Protein AF-A0A416VU87-F1 (afdb_monomer_lite)

pLDDT: mean 74.74, std 15.46, range [31.22, 97.25]

Radius of gyration: 62.72 Å; chains: 1; bounding box: 159×66×154 Å

Sequence (460 aa):
MDNETKSLAGAVGRPLSVYASKTTAEALALGSTEPNAMCFPTDGDEIVFAGKKFGGSAALSDYQTTDEADAKYVQKVAGKGLSTNDYTTAEKNKLAGIETGAQKNTVTSVAGKTGAVTLAKADVGLGNVDNTSDVNKPISTAVQTALNLKAAKADVYTKSEVDAKVSTVYKVKGTKATIAEVIALTNAVVGDVWNVTAEFTLSSKKYPAGTNVVCVTATSSSSHADANWDALGGTVDLTPYAKVENLPGFVPDGESFSLKCDVDEIELSFVTKNTQKNQQQEGFVYFPGATESAAGIMLPSDKVKLDKAATVHEFKNAAILDNTSTSDKIKEALGLTSSYTFDDLIADSEAGVVYYDSAYGMSPLTGVIGDYIQLLYLIGDVFEIVVISRTSGTGASSVLTCSSGSIESSKLLTKNSVINNLTSTSTNMPLSAAQGKVLNDKITALQNTVNTLVAALTVK

Foldseek 3Di:
DVPPPVDLPVQPPDDQAEAEEAALVVLLVCLCVPQRYWYNHPHFQWIRHSSDTHDDPDPPVVPDDDDVVPVPDDDDDPPDDPDDDPDDPVRVVVVVPQDDPDDPDWPPDDLNDIDDDDDDCVSVVNPVPDPDDPVRDDDDPVVVVVVVPDDDPVRDDDPVRVCVVLCVQAPEPEEDAAPVVVLQDQFADHRYKYFHQCWDAAPNDTDHGRWMKGQHHTHHRPDGHSVRIDTPDDDDPCVVVDDPLNDQDFAWDQPAWDWADDQFWIKIWTWTARNVVRDIDIDIDIQTDPPPPADFDDDPVCVVVVVVFPAEFEFAPLLPDAQVDFQVNNCNRRVHDLVCFPVNVLVVLVVVHFYAYPVQGGWDQRDDDPFKTWTWGDRPQKIKIKIKGFPDDDRPPTGIGIHMDMDGNVPHDDPVQEADDPPDPDPRGHHDPVVVVVVVVVVVVVVVVVVVVVVVVVVD

Secondary structure (DSSP, 8-state):
--------TTTTTSPPEEEEEE-HHHHHHHHHH-TTEEEEESS-SEEEETTEEEESS--GGGS--STTTTTTS----TT--SSS----HHHH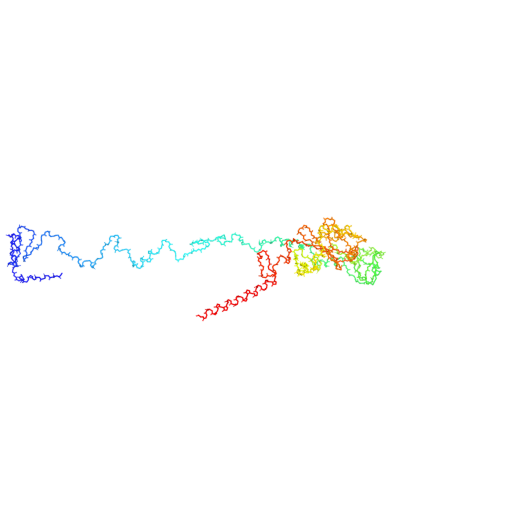HHHHTS-TT--SS----BTTB-SS----GGGGT-TT-----GGGPPPPHHHHHHHHTSPPGGG---HHHHHHHHHHH-EEEEEESSHHHHHT-TTPPTTEEEEE-S-EEETTEEE-TTEEEEESSPPPTT---GGGEEES------TTT--GGGSSS-EEEEEEEEEEEETTEEEEEEEEEETTTTEEEEEEEEEE---TTSS----GGGHHHHTT-SSEEEESSGGG--TT--HHHHHHHTT-BTTB-HHHHHHHHHTTPEEEETTTB---EEEEETTEEEEEEEETTEEEEEEEEEEE--GGG-EEEEEEEEEEGGG---TTTSB-STT---SSSPBPHHHHHHHHHHHHHHHHHHHHHHHHHH--

Structure (mmCIF, N/CA/C/O backbone):
data_AF-A0A416VU87-F1
#
_entry.id   AF-A0A416VU87-F1
#
loop_
_atom_site.group_PDB
_atom_site.id
_atom_site.type_symbol
_atom_site.label_atom_id
_atom_site.label_alt_id
_atom_site.label_comp_id
_atom_site.label_asym_id
_atom_site.label_entity_id
_atom_site.label_seq_id
_atom_site.pdbx_PDB_ins_code
_atom_site.Cartn_x
_atom_site.Cartn_y
_atom_site.Cartn_z
_atom_site.occupancy
_atom_site.B_iso_or_equiv
_atom_site.auth_seq_id
_atom_site.auth_comp_id
_atom_site.auth_asym_id
_atom_site.auth_atom_id
_atom_site.pdbx_PDB_model_num
ATOM 1 N N . MET A 1 1 ? -80.856 -35.722 78.368 1.00 38.84 1 MET A N 1
ATOM 2 C CA . MET A 1 1 ? -81.463 -37.066 78.473 1.00 38.84 1 MET A CA 1
ATOM 3 C C . MET A 1 1 ? -80.818 -37.741 79.677 1.00 38.84 1 MET A C 1
ATOM 5 O O . MET A 1 1 ? -79.761 -38.320 79.522 1.00 38.84 1 MET A O 1
ATOM 9 N N . ASP A 1 2 ? -81.247 -37.484 80.905 1.00 31.22 2 ASP A N 1
ATOM 10 C CA . ASP A 1 2 ? -82.441 -38.077 81.522 1.00 31.22 2 ASP A CA 1
ATOM 11 C C . ASP A 1 2 ? -83.766 -37.740 80.841 1.00 31.22 2 ASP A C 1
ATOM 13 O O . ASP A 1 2 ? -84.382 -36.699 81.045 1.00 31.22 2 ASP A O 1
ATOM 17 N N . ASN A 1 3 ? -84.184 -38.648 79.965 1.00 39.75 3 ASN A N 1
ATOM 18 C CA . ASN A 1 3 ? -85.531 -38.682 79.426 1.00 39.75 3 ASN A CA 1
ATOM 19 C C . ASN A 1 3 ? -86.441 -39.275 80.514 1.00 39.75 3 ASN A C 1
ATOM 21 O O . ASN A 1 3 ? -86.699 -40.479 80.505 1.00 39.75 3 ASN A O 1
ATOM 25 N N . GLU A 1 4 ? -86.878 -38.461 81.486 1.00 37.81 4 GLU A N 1
ATOM 26 C CA . GLU A 1 4 ? -87.934 -38.860 82.425 1.00 37.81 4 GLU A CA 1
ATOM 27 C C . GLU A 1 4 ? -89.266 -38.975 81.670 1.00 37.81 4 GLU A C 1
ATOM 29 O O . GLU A 1 4 ? -90.184 -38.170 81.808 1.00 37.81 4 GLU A O 1
ATOM 34 N N . THR A 1 5 ? -89.403 -40.048 80.898 1.00 51.47 5 THR A N 1
ATOM 35 C CA . THR A 1 5 ? -90.693 -40.615 80.511 1.00 51.47 5 THR A CA 1
ATOM 36 C C . THR A 1 5 ? -91.334 -41.239 81.753 1.00 51.47 5 THR A C 1
ATOM 38 O O . THR A 1 5 ? -91.570 -42.441 81.839 1.00 51.47 5 THR A O 1
ATOM 41 N N . LYS A 1 6 ? -91.654 -40.410 82.755 1.00 48.16 6 LYS A N 1
ATOM 42 C CA . LYS A 1 6 ? -92.566 -40.773 83.845 1.00 48.16 6 LYS A CA 1
ATOM 43 C C . LYS A 1 6 ? -93.998 -40.704 83.316 1.00 48.16 6 LYS A C 1
ATOM 45 O O . LYS A 1 6 ? -94.749 -39.778 83.579 1.00 48.16 6 LYS A O 1
ATOM 50 N N . SER A 1 7 ? -94.305 -41.693 82.479 1.00 46.84 7 SER A N 1
ATOM 51 C CA . SER A 1 7 ? -95.597 -42.349 82.291 1.00 46.84 7 SER A CA 1
ATOM 52 C C . SER A 1 7 ? -96.835 -41.605 82.842 1.00 46.84 7 SER A C 1
ATOM 54 O O . SER A 1 7 ? -97.131 -41.652 84.036 1.00 46.84 7 SER A O 1
ATOM 56 N N . LEU A 1 8 ? -97.659 -41.085 81.925 1.00 53.84 8 LEU A N 1
ATOM 57 C CA . LEU A 1 8 ? -99.077 -40.725 82.119 1.00 53.84 8 LEU A CA 1
ATOM 58 C C . LEU A 1 8 ? -99.990 -41.951 82.389 1.00 53.84 8 LEU A C 1
ATOM 60 O O . LEU A 1 8 ? -101.214 -41.837 82.317 1.00 53.84 8 LEU A O 1
ATOM 64 N N . ALA A 1 9 ? -99.439 -43.139 82.682 1.00 53.62 9 ALA A N 1
ATOM 65 C CA . ALA A 1 9 ? -100.185 -44.403 82.727 1.00 53.62 9 ALA A CA 1
ATOM 66 C C . ALA A 1 9 ? -101.333 -44.449 83.750 1.00 53.62 9 ALA A C 1
ATOM 68 O O . ALA A 1 9 ? -102.214 -45.289 83.615 1.00 53.62 9 ALA A O 1
ATOM 69 N N . GLY A 1 10 ? -101.378 -43.543 84.733 1.00 57.28 10 GLY A N 1
ATOM 70 C CA . GLY A 1 10 ? -102.505 -43.446 85.668 1.00 57.28 10 GLY A CA 1
ATOM 71 C C . GLY A 1 10 ? -103.794 -42.850 85.076 1.00 57.28 10 GLY A C 1
ATOM 72 O O . GLY A 1 10 ? -104.863 -43.030 85.661 1.00 57.28 10 GLY A O 1
ATOM 73 N N . ALA A 1 11 ? -103.713 -42.145 83.939 1.00 56.78 11 ALA A N 1
ATOM 74 C CA . ALA A 1 11 ? -104.836 -41.411 83.338 1.00 56.78 11 ALA A CA 1
ATOM 75 C C . ALA A 1 11 ? -105.422 -42.074 82.073 1.00 56.78 11 ALA A C 1
ATOM 77 O O . ALA A 1 11 ? -106.504 -41.695 81.624 1.00 56.78 11 ALA A O 1
ATOM 78 N N . VAL A 1 12 ? -104.751 -43.076 81.495 1.00 57.94 12 VAL A N 1
ATOM 79 C CA . VAL A 1 12 ? -105.197 -43.729 80.252 1.00 57.94 12 VAL A CA 1
ATOM 80 C C . VAL A 1 12 ? -106.414 -44.624 80.539 1.00 57.94 12 VAL A C 1
ATOM 82 O O . VAL A 1 12 ? -106.300 -45.624 81.241 1.00 57.94 12 VAL A O 1
ATOM 85 N N . GLY A 1 13 ? -107.587 -44.258 80.007 1.00 63.81 13 GLY A N 1
ATOM 86 C CA . GLY A 1 13 ? -108.830 -45.044 80.105 1.00 63.81 13 GLY A CA 1
ATOM 87 C C . GLY A 1 13 ? -109.827 -44.626 81.199 1.00 63.81 13 GLY A C 1
ATOM 88 O O . GLY A 1 13 ? -110.867 -45.267 81.334 1.00 63.81 13 GLY A O 1
ATOM 89 N N . ARG A 1 14 ? -109.562 -43.554 81.962 1.00 66.31 14 ARG A N 1
ATOM 90 C CA . ARG A 1 14 ? -110.512 -42.965 82.934 1.00 66.31 14 ARG A CA 1
ATOM 91 C C . ARG A 1 14 ? -111.182 -41.714 82.338 1.00 66.31 14 ARG A C 1
ATOM 93 O O . ARG A 1 14 ? -110.522 -41.014 81.570 1.00 66.31 14 ARG A O 1
ATOM 100 N N . PRO A 1 15 ? -112.455 -41.399 82.668 1.00 73.88 15 PRO A N 1
ATOM 101 C CA . PRO A 1 15 ? -113.079 -40.162 82.208 1.00 73.88 15 PRO A CA 1
ATOM 102 C C . PRO A 1 15 ? -112.280 -38.949 82.693 1.00 73.88 15 PRO A C 1
ATOM 104 O O . PRO A 1 15 ? -111.819 -38.914 83.836 1.00 73.88 15 PRO A O 1
ATOM 107 N N . LEU A 1 16 ? -112.119 -37.964 81.816 1.00 77.44 16 LEU A N 1
ATOM 108 C CA . LEU A 1 16 ? -111.479 -36.695 82.130 1.00 77.44 16 LEU A CA 1
ATOM 109 C C . LEU A 1 16 ? -112.415 -35.858 83.012 1.00 77.44 16 LEU A C 1
ATOM 111 O O . LEU A 1 16 ? -113.531 -35.546 82.596 1.00 77.44 16 LEU A O 1
ATOM 115 N N . SER A 1 17 ? -111.965 -35.489 84.209 1.00 79.75 17 SER A N 1
ATOM 116 C CA . SER A 1 17 ? -112.720 -34.607 85.106 1.00 79.75 17 SER A CA 1
ATOM 117 C C . SER A 1 17 ? -112.260 -33.167 84.897 1.00 79.75 17 SER A C 1
ATOM 119 O O . SER A 1 17 ? -111.065 -32.897 84.973 1.00 79.75 17 SER A O 1
ATOM 121 N N . VAL A 1 18 ? -113.183 -32.238 84.634 1.00 83.56 18 VAL A N 1
ATOM 122 C CA . VAL A 1 18 ? -112.856 -30.825 84.378 1.00 83.56 18 VAL A CA 1
ATOM 123 C C . VAL A 1 18 ? -113.316 -29.942 85.540 1.00 83.56 18 VAL A C 1
ATOM 125 O O . VAL A 1 18 ? -114.491 -29.960 85.901 1.00 83.56 18 VAL A O 1
ATOM 128 N N . TYR A 1 19 ? -112.404 -29.141 86.096 1.00 79.38 19 TYR A N 1
ATOM 129 C CA . TYR A 1 19 ? -112.643 -28.234 87.225 1.00 79.38 19 TYR A CA 1
ATOM 130 C C . TYR A 1 19 ? -112.279 -26.795 86.843 1.00 79.38 19 TYR A C 1
ATOM 132 O O . TYR A 1 19 ? -111.182 -26.559 86.354 1.00 79.38 19 TYR A O 1
ATOM 140 N N . ALA A 1 20 ? -113.159 -25.820 87.090 1.00 72.19 20 ALA A N 1
ATOM 141 C CA . ALA A 1 20 ? -112.980 -24.431 86.628 1.00 72.19 20 ALA A CA 1
ATOM 142 C C . ALA A 1 20 ? -113.004 -23.365 87.747 1.00 72.19 20 ALA A C 1
ATOM 144 O O . ALA A 1 20 ? -113.248 -22.190 87.490 1.00 72.19 20 ALA A O 1
ATOM 145 N N . SER A 1 21 ? -112.830 -23.751 89.017 1.00 71.88 21 SER A N 1
ATOM 146 C CA . SER A 1 21 ? -112.948 -22.820 90.160 1.00 71.88 21 SER A CA 1
ATOM 147 C C . SER A 1 21 ? -111.974 -23.135 91.294 1.00 71.88 21 SER A C 1
ATOM 149 O O . SER A 1 21 ? -112.360 -23.212 92.458 1.00 71.88 21 SER A O 1
ATOM 151 N N . LYS A 1 22 ? -110.715 -23.396 90.946 1.00 76.00 22 LYS A N 1
ATOM 152 C CA . LYS A 1 22 ? -109.636 -23.663 91.906 1.00 76.00 22 LYS A CA 1
ATOM 153 C C . LYS A 1 22 ? -108.550 -22.605 91.764 1.00 76.00 22 LYS A C 1
ATOM 155 O O . LYS A 1 22 ? -108.353 -22.090 90.674 1.00 76.00 22 LYS A O 1
ATOM 160 N N . THR A 1 23 ? -107.825 -22.304 92.829 1.00 87.81 23 THR A N 1
ATOM 161 C CA . THR A 1 23 ? -106.541 -21.589 92.714 1.00 87.81 23 THR A CA 1
ATOM 162 C C . THR A 1 23 ? -105.491 -22.495 92.066 1.00 87.81 23 THR A C 1
ATOM 164 O O . THR A 1 23 ? -105.638 -23.719 92.045 1.00 87.81 23 THR A O 1
ATOM 167 N N . THR A 1 24 ? -104.401 -21.937 91.551 1.00 84.56 24 THR A N 1
ATOM 168 C CA . THR A 1 24 ? -103.359 -22.693 90.844 1.00 84.56 24 THR A CA 1
ATOM 169 C C . THR A 1 24 ? -102.709 -23.707 91.784 1.00 84.56 24 THR A C 1
ATOM 171 O O . THR A 1 24 ? -102.460 -24.849 91.400 1.00 84.56 24 THR A O 1
ATOM 174 N N . ALA A 1 25 ? -102.508 -23.328 93.049 1.00 86.19 25 ALA A N 1
ATOM 175 C CA . ALA A 1 25 ? -101.997 -24.215 94.089 1.00 86.19 25 ALA A CA 1
ATOM 176 C C . ALA A 1 25 ? -102.960 -25.377 94.399 1.00 86.19 25 ALA A C 1
ATOM 178 O O . ALA A 1 25 ? -102.527 -26.526 94.505 1.00 86.19 25 ALA A O 1
ATOM 179 N N . GLU A 1 26 ? -104.265 -25.109 94.488 1.00 85.75 26 GLU A N 1
ATOM 180 C CA . GLU A 1 26 ? -105.278 -26.156 94.674 1.00 85.75 26 GLU A CA 1
ATOM 181 C C . GLU A 1 26 ? -105.389 -27.069 93.451 1.00 85.75 26 GLU A C 1
ATOM 183 O O . GLU A 1 26 ? -105.537 -28.279 93.596 1.00 85.75 26 GLU A O 1
ATOM 188 N N . ALA A 1 27 ? -105.285 -26.511 92.247 1.00 84.88 27 ALA A N 1
ATOM 189 C CA . ALA A 1 27 ? -105.284 -27.260 90.999 1.00 84.88 27 ALA A CA 1
ATOM 190 C C . ALA A 1 27 ? -104.075 -28.211 90.900 1.00 84.88 27 ALA A C 1
ATOM 192 O O . ALA A 1 27 ? -104.224 -29.358 90.476 1.00 84.88 27 ALA A O 1
ATOM 193 N N . LEU A 1 28 ? -102.894 -27.767 91.350 1.00 84.38 28 LEU A N 1
ATOM 194 C CA . LEU A 1 28 ? -101.676 -28.580 91.463 1.00 84.38 28 LEU A CA 1
ATOM 195 C C . LEU A 1 28 ? -101.824 -29.715 92.486 1.00 84.38 28 LEU A C 1
ATOM 197 O O . LEU A 1 28 ? -101.428 -30.846 92.205 1.00 84.38 28 LEU A O 1
ATOM 201 N N . ALA A 1 29 ? -102.416 -29.429 93.649 1.00 84.56 29 ALA A N 1
ATOM 202 C CA . ALA A 1 29 ? -102.676 -30.427 94.687 1.00 84.56 29 ALA A CA 1
ATOM 203 C C . ALA A 1 29 ? -103.753 -31.448 94.274 1.00 84.56 29 ALA A C 1
ATOM 205 O O . ALA A 1 29 ? -103.666 -32.628 94.617 1.00 84.56 29 ALA A O 1
ATOM 206 N N . LEU A 1 30 ? -104.759 -31.019 93.507 1.00 80.38 30 LEU A N 1
ATOM 207 C CA . LEU A 1 30 ? -105.767 -31.927 92.969 1.00 80.38 30 LEU A CA 1
ATOM 208 C C . LEU A 1 30 ? -105.157 -32.833 91.900 1.00 80.38 30 LEU A C 1
ATOM 210 O O . LEU A 1 30 ? -105.347 -34.037 91.945 1.00 80.38 30 LEU A O 1
ATOM 214 N N . GLY A 1 31 ? -104.347 -32.294 90.988 1.00 73.62 31 GLY A N 1
ATOM 215 C CA . GLY A 1 31 ? -103.716 -33.091 89.937 1.00 73.62 31 GLY A CA 1
ATOM 216 C C . GLY A 1 31 ? -102.719 -34.150 90.437 1.00 73.62 31 GLY A C 1
ATOM 217 O O . GLY A 1 31 ? -102.450 -35.109 89.716 1.00 73.62 31 GLY A O 1
ATOM 218 N N . SER A 1 32 ? -102.187 -34.014 91.659 1.00 71.25 32 SER A N 1
ATOM 219 C CA . SER A 1 32 ? -101.334 -35.034 92.293 1.00 71.25 32 SER A CA 1
ATOM 220 C C . SER A 1 32 ? -102.120 -36.145 93.004 1.00 71.25 32 SER A C 1
ATOM 222 O O . SER A 1 32 ? -101.572 -37.223 93.229 1.00 71.25 32 SER A O 1
ATOM 224 N N . THR A 1 33 ? -103.398 -35.915 93.320 1.00 77.38 33 THR A N 1
ATOM 225 C CA . THR A 1 33 ? -104.304 -36.897 93.948 1.00 77.38 33 THR A CA 1
ATOM 226 C C . THR A 1 33 ? -105.293 -37.511 92.947 1.00 77.38 33 THR A C 1
ATOM 228 O O . THR A 1 33 ? -105.645 -38.684 93.063 1.00 77.38 33 THR A O 1
ATOM 231 N N . GLU A 1 34 ? -105.653 -36.764 91.902 1.00 79.19 34 GLU A N 1
ATOM 232 C CA . GLU A 1 34 ? -106.491 -37.152 90.768 1.00 79.19 34 GLU A CA 1
ATOM 233 C C . GLU A 1 34 ? -105.758 -36.864 89.441 1.00 79.19 34 GLU A C 1
ATOM 235 O O . GLU A 1 34 ? -105.907 -35.792 88.848 1.00 79.19 34 GLU A O 1
ATOM 240 N N . PRO A 1 35 ? -104.969 -37.822 88.919 1.00 75.81 35 PRO A N 1
ATOM 241 C CA . PRO A 1 35 ? -104.156 -37.617 87.714 1.00 75.81 35 PRO A CA 1
ATOM 242 C C . PRO A 1 35 ? -104.958 -37.304 86.438 1.00 75.81 35 PRO A C 1
ATOM 244 O O . PRO A 1 35 ? -104.390 -36.841 85.454 1.00 75.81 35 PRO A O 1
ATOM 247 N N . ASN A 1 36 ? -106.265 -37.580 86.433 1.00 78.81 36 ASN A N 1
ATOM 248 C CA . ASN A 1 36 ? -107.201 -37.328 85.333 1.00 78.81 36 ASN A CA 1
ATOM 249 C C . ASN A 1 36 ? -107.993 -36.013 85.487 1.00 78.81 36 ASN A C 1
ATOM 251 O O . ASN A 1 36 ? -108.903 -35.768 84.694 1.00 78.81 36 ASN A O 1
ATOM 255 N N . ALA A 1 37 ? -107.686 -35.186 86.491 1.00 82.50 37 ALA A N 1
ATOM 256 C CA . ALA A 1 37 ? -108.287 -33.868 86.653 1.00 82.50 37 ALA A CA 1
ATOM 257 C C . ALA A 1 37 ? -107.585 -32.833 85.755 1.00 82.50 37 ALA A C 1
ATOM 259 O O . ALA A 1 37 ? -106.383 -32.590 85.888 1.00 82.50 37 ALA A O 1
ATOM 260 N N . MET A 1 38 ? -108.346 -32.213 84.849 1.00 85.50 38 MET A N 1
ATOM 261 C CA . MET A 1 38 ? -107.989 -30.963 84.175 1.00 85.50 38 MET A CA 1
ATOM 262 C C . MET A 1 38 ? -108.588 -29.799 84.949 1.00 85.50 38 MET A C 1
ATOM 264 O O . MET A 1 38 ? -109.806 -29.669 85.061 1.00 85.50 38 MET A O 1
ATOM 268 N N . CYS A 1 39 ? -107.730 -28.936 85.461 1.00 84.44 39 CYS A N 1
ATOM 269 C CA . CYS A 1 39 ? -108.110 -27.761 86.216 1.00 84.44 39 CYS A CA 1
ATOM 270 C C . CYS A 1 39 ? -107.809 -26.504 85.399 1.00 84.44 39 CYS A C 1
ATOM 272 O O . CYS A 1 39 ? -106.713 -26.355 84.863 1.00 84.44 39 CYS A O 1
ATOM 274 N N . PHE A 1 40 ? -108.769 -25.590 85.360 1.00 85.12 40 PHE A N 1
ATOM 275 C CA . PHE A 1 40 ? -108.628 -24.223 84.875 1.00 85.12 40 PHE A CA 1
ATOM 276 C C . PHE A 1 40 ? -108.611 -23.316 86.109 1.00 85.12 40 PHE A C 1
ATOM 278 O O . PHE A 1 40 ? -109.675 -23.066 86.689 1.00 85.12 40 PHE A O 1
ATOM 285 N N . PRO A 1 41 ? -107.423 -22.922 86.594 1.00 83.94 41 PRO A N 1
ATOM 286 C CA . PRO A 1 41 ? -107.309 -22.093 87.774 1.00 83.94 41 PRO A CA 1
ATOM 287 C C . PRO A 1 41 ? -107.947 -20.718 87.566 1.00 83.94 41 PRO A C 1
ATOM 289 O O . PRO A 1 41 ? -107.935 -20.179 86.465 1.00 83.94 41 PRO A O 1
ATOM 292 N N . THR A 1 42 ? -108.497 -20.131 88.626 1.00 83.12 42 THR A N 1
ATOM 293 C CA . THR A 1 42 ? -109.107 -18.790 88.579 1.00 83.12 42 THR A CA 1
ATOM 294 C C . THR A 1 42 ? -108.099 -17.658 88.769 1.00 83.12 42 THR A C 1
ATOM 296 O O . THR A 1 42 ? -108.451 -16.496 88.604 1.00 83.12 42 THR A O 1
ATOM 299 N N . ASP A 1 43 ? -106.874 -17.983 89.179 1.00 82.69 43 ASP A N 1
ATOM 300 C CA . ASP A 1 43 ? -105.818 -17.051 89.590 1.00 82.69 43 ASP A CA 1
ATOM 301 C C . ASP A 1 43 ? -104.562 -17.121 88.700 1.00 82.69 43 ASP A C 1
ATOM 303 O O . ASP A 1 43 ? -103.525 -16.560 89.053 1.00 82.69 43 ASP A O 1
ATOM 307 N N . GLY A 1 44 ? -104.644 -17.799 87.553 1.00 76.12 44 GLY A N 1
ATOM 308 C CA . GLY A 1 44 ? -103.552 -17.900 86.592 1.00 76.12 44 GLY A CA 1
ATOM 309 C C . GLY A 1 44 ? -104.032 -18.270 85.191 1.00 76.12 44 GLY A C 1
ATOM 310 O O . GLY A 1 44 ? -105.108 -18.834 85.020 1.00 76.12 44 GLY A O 1
ATOM 311 N N . ASP A 1 45 ? -103.195 -17.986 84.193 1.00 77.88 45 ASP A N 1
ATOM 312 C CA . ASP A 1 45 ? -103.502 -18.187 82.765 1.00 77.88 45 ASP A CA 1
ATOM 313 C C . ASP A 1 45 ? -103.049 -19.570 82.243 1.00 77.88 45 ASP A C 1
ATOM 315 O O . ASP A 1 45 ? -102.951 -19.808 81.037 1.00 77.88 45 ASP A O 1
ATOM 319 N N . GLU A 1 46 ? -102.719 -20.484 83.156 1.00 83.75 46 GLU A N 1
ATOM 320 C CA . GLU A 1 46 ? -102.171 -21.812 82.875 1.00 83.75 46 GLU A CA 1
ATOM 321 C C . GLU A 1 46 ? -103.222 -22.884 83.174 1.00 83.75 46 GLU A C 1
ATOM 323 O O . GLU A 1 46 ? -103.843 -22.883 84.230 1.00 83.75 46 GLU A O 1
ATOM 328 N N . ILE A 1 47 ? -103.383 -23.863 82.292 1.00 85.56 47 ILE A N 1
ATOM 329 C CA . ILE A 1 47 ? -104.195 -25.057 82.537 1.00 85.56 47 ILE A CA 1
ATOM 330 C C . ILE A 1 47 ? -103.360 -26.036 83.361 1.00 85.56 47 ILE A C 1
ATOM 332 O O . ILE A 1 47 ? -102.227 -26.337 82.995 1.00 85.56 47 ILE A O 1
ATOM 336 N N . VAL A 1 48 ? -103.900 -26.589 84.446 1.00 82.19 48 VAL A N 1
ATOM 337 C CA . VAL A 1 48 ? -103.211 -27.635 85.214 1.00 82.19 48 VAL A CA 1
ATOM 338 C C . VAL A 1 48 ? -103.801 -28.995 84.872 1.00 82.19 48 VAL A C 1
ATOM 340 O O . VAL A 1 48 ? -104.988 -29.231 85.070 1.00 82.19 48 VAL A O 1
ATOM 343 N N . PHE A 1 49 ? -102.973 -29.917 84.393 1.00 82.06 49 PHE A N 1
ATOM 344 C CA . PHE A 1 49 ? -103.362 -31.300 84.132 1.00 82.06 49 PHE A CA 1
ATOM 345 C C . PHE A 1 49 ? -102.344 -32.258 84.749 1.00 82.06 49 PHE A C 1
ATOM 347 O O . PHE A 1 49 ? -101.141 -32.024 84.653 1.00 82.06 49 PHE A O 1
ATOM 354 N N . ALA A 1 50 ? -102.814 -33.308 85.431 1.00 75.69 50 ALA A N 1
ATOM 355 C CA . ALA A 1 50 ? -101.959 -34.287 86.121 1.00 75.69 50 ALA A CA 1
ATOM 356 C C . ALA A 1 50 ? -100.892 -33.649 87.049 1.00 75.69 50 ALA A C 1
ATOM 358 O O . ALA A 1 50 ? -99.748 -34.099 87.125 1.00 75.69 50 ALA A O 1
ATOM 359 N N . GLY A 1 51 ? -101.246 -32.543 87.715 1.00 73.44 51 GLY A N 1
ATOM 360 C CA . GLY A 1 51 ? -100.350 -31.814 88.621 1.00 73.44 51 GLY A CA 1
ATOM 361 C C . GLY A 1 51 ? -99.240 -31.028 87.909 1.00 73.44 51 GLY A C 1
ATOM 362 O O . GLY A 1 51 ? -98.230 -30.694 88.527 1.00 73.44 51 GLY A O 1
ATOM 363 N N . LYS A 1 52 ? -99.391 -30.744 86.609 1.00 75.38 52 LYS A N 1
ATOM 364 C CA . LYS A 1 52 ? -98.458 -29.952 85.794 1.00 75.38 52 LYS A CA 1
ATOM 365 C C . LYS A 1 52 ? -99.187 -28.802 85.108 1.00 75.38 52 LYS A C 1
ATOM 367 O O . LYS A 1 52 ? -100.329 -28.963 84.697 1.00 75.38 52 LYS A O 1
ATOM 372 N N . LYS A 1 53 ? -98.523 -27.654 84.997 1.00 82.69 53 LYS A N 1
ATOM 373 C CA . LYS A 1 53 ? -99.020 -26.450 84.316 1.00 82.69 53 LYS A CA 1
ATOM 374 C C . LYS A 1 53 ? -98.758 -26.556 82.807 1.00 82.69 53 LYS A C 1
ATOM 376 O O . LYS A 1 53 ? -97.685 -27.001 82.409 1.00 82.69 53 LYS A O 1
ATOM 381 N N . PHE A 1 54 ? -99.719 -26.141 81.993 1.00 76.06 54 PHE A N 1
ATOM 382 C CA . PHE A 1 54 ? -99.688 -26.125 80.533 1.00 76.06 54 PHE A CA 1
ATOM 383 C C . PHE A 1 54 ? -100.330 -24.831 80.028 1.00 76.06 54 PHE A C 1
ATOM 385 O O . PHE A 1 54 ? -101.413 -24.460 80.469 1.00 76.06 54 PHE A O 1
ATOM 392 N N . GLY A 1 55 ? -99.699 -24.155 79.073 1.00 71.56 55 GLY A N 1
ATOM 393 C CA . GLY A 1 55 ? -100.129 -22.808 78.686 1.00 71.56 55 GLY A CA 1
ATOM 394 C C . GLY A 1 55 ? -99.646 -21.750 79.681 1.00 71.56 55 GLY A C 1
ATOM 395 O O . GLY A 1 55 ? -98.743 -22.022 80.466 1.00 71.56 55 GLY A O 1
ATOM 396 N N . GLY A 1 56 ? -100.210 -20.545 79.609 1.00 68.62 56 GLY A N 1
ATOM 397 C CA . GLY A 1 56 ? -99.640 -19.327 80.195 1.00 68.62 56 GLY A CA 1
ATOM 398 C C . GLY A 1 56 ? -98.663 -18.633 79.241 1.00 68.62 56 GLY A C 1
ATOM 399 O O . GLY A 1 56 ? -98.211 -19.220 78.258 1.00 68.62 56 GLY A O 1
ATOM 400 N N . SER A 1 57 ? -98.337 -17.366 79.511 1.00 63.97 57 SER A N 1
ATOM 401 C CA . SER A 1 57 ? -97.341 -16.587 78.756 1.00 63.97 57 SER A CA 1
ATOM 402 C C . SER A 1 57 ? -95.906 -17.075 79.034 1.00 63.97 57 SER A C 1
ATOM 404 O O . SER A 1 57 ? -95.042 -16.296 79.438 1.00 63.97 57 SER A O 1
ATOM 406 N N . ALA A 1 58 ? -95.639 -18.369 78.849 1.00 58.94 58 ALA A N 1
ATOM 407 C CA . ALA A 1 58 ? -94.282 -18.890 78.793 1.00 58.94 58 ALA A CA 1
ATOM 408 C C . ALA A 1 58 ? -93.604 -18.353 77.524 1.00 58.94 58 ALA A C 1
ATOM 410 O O . ALA A 1 58 ? -94.193 -18.344 76.439 1.00 58.94 58 ALA A O 1
ATOM 411 N N . ALA A 1 59 ? -92.376 -17.855 77.663 1.00 57.78 59 ALA A N 1
ATOM 412 C CA . ALA A 1 59 ? -91.604 -17.360 76.535 1.00 57.78 59 ALA A CA 1
ATOM 413 C C . ALA A 1 59 ? -91.384 -18.485 75.509 1.00 57.78 59 ALA A C 1
ATOM 415 O O . ALA A 1 59 ? -91.187 -19.647 75.859 1.00 57.78 59 ALA A O 1
ATOM 416 N N . LEU A 1 60 ? -91.373 -18.128 74.221 1.00 55.62 60 LEU A N 1
ATOM 417 C CA . LEU A 1 60 ? -91.163 -19.051 73.094 1.00 55.62 60 LEU A CA 1
ATOM 418 C C . LEU A 1 60 ? -89.855 -19.873 73.203 1.00 55.62 60 LEU A C 1
ATOM 420 O O . LEU A 1 60 ? -89.703 -20.879 72.514 1.00 55.62 60 LEU A O 1
ATOM 424 N N . SER A 1 61 ? -88.935 -19.471 74.089 1.00 54.34 61 SER A N 1
ATOM 425 C CA . SER A 1 61 ? -87.706 -20.186 74.450 1.00 54.34 61 SER A CA 1
ATOM 426 C C . SER A 1 61 ? -87.933 -21.578 75.036 1.00 54.34 61 SER A C 1
ATOM 428 O O . SER A 1 61 ? -87.024 -22.402 74.982 1.00 54.34 61 SER A O 1
ATOM 430 N N . ASP A 1 62 ? -89.125 -21.856 75.562 1.00 54.94 62 ASP A N 1
ATOM 431 C CA . ASP A 1 62 ? -89.361 -23.065 76.354 1.00 54.94 62 ASP A CA 1
ATOM 432 C C . ASP A 1 62 ? -89.999 -24.200 75.537 1.00 54.94 62 ASP A C 1
ATOM 434 O O . ASP A 1 62 ? -90.189 -25.296 76.064 1.00 54.94 62 ASP A O 1
ATOM 438 N N . TYR A 1 63 ? -90.315 -23.974 74.249 1.00 55.78 63 TYR A N 1
ATOM 439 C CA . TYR A 1 63 ? -91.040 -24.955 73.432 1.00 55.78 63 TYR A CA 1
ATOM 440 C C . TYR A 1 63 ? -90.252 -25.711 72.361 1.00 55.78 63 TYR A C 1
ATOM 442 O O . TYR A 1 63 ? -90.764 -26.747 71.959 1.00 55.78 63 TYR A O 1
ATOM 450 N N . GLN A 1 64 ? -89.040 -25.322 71.940 1.00 52.38 64 GLN A N 1
ATOM 451 C CA . GLN A 1 64 ? -88.125 -26.200 71.176 1.00 52.38 64 GLN A CA 1
ATOM 452 C C . GLN A 1 64 ? -86.673 -25.704 71.254 1.00 52.38 64 GLN A C 1
ATOM 454 O O . GLN A 1 64 ? -86.344 -24.644 70.726 1.00 52.38 64 GLN A O 1
ATOM 459 N N . THR A 1 65 ? -85.777 -26.498 71.842 1.00 48.81 65 THR A N 1
ATOM 460 C CA . THR A 1 65 ? -84.323 -26.275 71.790 1.00 48.81 65 THR A CA 1
ATOM 461 C C . THR A 1 65 ? -83.685 -27.082 70.650 1.00 48.81 65 THR A C 1
ATOM 463 O O . THR A 1 65 ? -83.482 -28.290 70.744 1.00 48.81 65 THR A O 1
ATOM 466 N N . THR A 1 66 ? -83.432 -26.376 69.550 1.00 58.47 66 THR A N 1
ATOM 467 C CA . THR A 1 66 ? -82.119 -26.177 68.893 1.00 58.47 66 THR A CA 1
ATOM 468 C C . THR A 1 66 ? -81.260 -27.296 68.293 1.00 58.47 66 THR A C 1
ATOM 470 O O . THR A 1 66 ? -80.401 -26.923 67.503 1.00 58.47 66 THR A O 1
ATOM 473 N N . ASP A 1 67 ? -81.466 -28.600 68.481 1.00 55.09 67 ASP A N 1
ATOM 474 C CA . ASP A 1 67 ? -80.417 -29.539 67.998 1.00 55.09 67 ASP A CA 1
ATOM 475 C C . ASP A 1 67 ? -80.685 -30.192 66.622 1.00 55.09 67 ASP A C 1
ATOM 477 O O . ASP A 1 67 ? -79.744 -30.573 65.926 1.00 55.09 67 ASP A O 1
ATOM 481 N N . GLU A 1 68 ? -81.935 -30.260 66.146 1.00 51.47 68 GLU A N 1
ATOM 482 C CA . GLU A 1 68 ? -82.241 -30.876 64.834 1.00 51.47 68 GLU A CA 1
ATOM 483 C C . GLU A 1 68 ? -82.377 -29.875 63.671 1.00 51.47 68 GLU A C 1
ATOM 485 O O . GLU A 1 68 ? -82.217 -30.249 62.506 1.00 51.47 68 GLU A O 1
ATOM 490 N N . ALA A 1 69 ? -82.633 -28.593 63.951 1.00 53.72 69 ALA A N 1
ATOM 491 C CA . ALA A 1 69 ? -82.731 -27.566 62.909 1.00 53.72 69 ALA A CA 1
ATOM 492 C C . ALA A 1 69 ? -81.348 -27.115 62.399 1.00 53.72 69 ALA A C 1
ATOM 494 O O . ALA A 1 69 ? -81.184 -26.876 61.199 1.00 53.72 69 ALA A O 1
ATOM 495 N N . ASP A 1 70 ? -80.342 -27.077 63.279 1.00 54.34 70 ASP A N 1
ATOM 496 C CA . ASP A 1 70 ? -78.988 -26.602 62.959 1.00 54.34 70 ASP A CA 1
ATOM 497 C C . ASP A 1 70 ? -78.188 -27.582 62.083 1.00 54.34 70 ASP A C 1
ATOM 499 O O . ASP A 1 70 ? -77.268 -27.186 61.370 1.00 54.34 70 ASP A O 1
ATOM 503 N N . ALA A 1 71 ? -78.583 -28.859 62.046 1.00 58.12 71 ALA A N 1
ATOM 504 C CA . ALA A 1 71 ? -77.978 -29.852 61.159 1.00 58.12 71 ALA A CA 1
ATOM 505 C C . ALA A 1 71 ? -78.536 -29.819 59.720 1.00 58.12 71 ALA A C 1
ATOM 507 O O . ALA A 1 71 ? -77.926 -30.394 58.817 1.00 58.12 71 ALA A O 1
ATOM 508 N N . LYS A 1 72 ? -79.687 -29.170 59.476 1.00 56.69 72 LYS A N 1
ATOM 509 C CA . LYS A 1 72 ? -80.351 -29.146 58.154 1.00 56.69 72 LYS A CA 1
ATOM 510 C C . LYS A 1 72 ? -80.274 -27.812 57.418 1.00 56.69 72 LYS A C 1
ATOM 512 O O . LYS A 1 72 ? -80.507 -27.798 56.210 1.00 56.69 72 LYS A O 1
ATOM 517 N N . TYR A 1 73 ? -79.913 -26.720 58.088 1.00 57.16 73 TYR A N 1
ATOM 518 C CA . TYR A 1 73 ? -79.790 -25.410 57.453 1.00 57.16 73 TYR A CA 1
ATOM 519 C C . TYR A 1 73 ? -78.428 -24.788 57.740 1.00 57.16 73 TYR A C 1
ATOM 521 O O . TYR A 1 73 ? -78.032 -24.610 58.886 1.00 57.16 73 TYR A O 1
ATOM 529 N N . VAL A 1 74 ? -77.707 -24.414 56.681 1.00 61.06 74 VAL A N 1
ATOM 530 C CA . VAL A 1 74 ? -76.468 -23.642 56.823 1.00 61.06 74 VAL A CA 1
ATOM 531 C C . VAL A 1 74 ? -76.838 -22.227 57.260 1.00 61.06 74 VAL A C 1
ATOM 533 O O . VAL A 1 74 ? -77.451 -21.475 56.499 1.00 61.06 74 VAL A O 1
ATOM 536 N N . GLN A 1 75 ? -76.466 -21.856 58.485 1.00 57.91 75 GLN A N 1
ATOM 537 C CA . GLN A 1 75 ? -76.707 -20.513 59.002 1.00 57.91 75 GLN A CA 1
ATOM 538 C C . GLN A 1 75 ? -75.956 -19.450 58.181 1.00 57.91 75 GLN A C 1
ATOM 540 O O . GLN A 1 75 ? -74.792 -19.613 57.799 1.00 57.91 75 GLN A O 1
ATOM 545 N N . LYS A 1 76 ? -76.623 -18.321 57.914 1.00 58.38 76 LYS A N 1
ATOM 546 C CA . LYS A 1 76 ? -76.022 -17.172 57.227 1.00 58.38 76 LYS A CA 1
ATOM 547 C C . LYS A 1 76 ? -74.996 -16.502 58.143 1.00 58.38 76 LYS A C 1
ATOM 549 O O . LYS A 1 76 ? -75.365 -15.825 59.095 1.00 58.38 76 LYS A O 1
ATOM 554 N N . VAL A 1 77 ? -73.712 -16.619 57.818 1.00 57.62 77 VAL A N 1
ATOM 555 C CA . VAL A 1 77 ? -72.652 -15.859 58.500 1.00 57.62 77 VAL A CA 1
ATOM 556 C C . VAL A 1 77 ? -72.631 -14.420 57.970 1.00 57.62 77 VAL A C 1
ATOM 558 O O . VAL A 1 77 ? -72.676 -14.199 56.755 1.00 57.62 77 VAL A O 1
ATOM 561 N N . ALA A 1 78 ? -72.560 -13.433 58.869 1.00 52.38 78 ALA A N 1
ATOM 562 C CA . ALA A 1 78 ? -72.481 -12.017 58.507 1.00 52.38 78 ALA A CA 1
ATOM 563 C C . ALA A 1 78 ? -71.337 -11.768 57.500 1.00 52.38 78 ALA A C 1
ATOM 565 O O . ALA A 1 78 ? -70.201 -12.186 57.713 1.00 52.38 78 ALA A O 1
ATOM 566 N N . GLY A 1 79 ? -71.657 -11.123 56.372 1.00 58.62 79 GLY A N 1
ATOM 567 C CA . GLY A 1 79 ? -70.711 -10.857 55.280 1.00 58.62 79 GLY A CA 1
ATOM 568 C C . GLY A 1 79 ? -70.624 -11.932 54.186 1.00 58.62 79 GLY A C 1
ATOM 569 O O . GLY A 1 79 ? -69.879 -11.737 53.228 1.00 58.62 79 GLY A O 1
ATOM 570 N N . LYS A 1 80 ? -71.383 -13.040 54.263 1.00 52.53 80 LYS A N 1
ATOM 571 C CA . LYS A 1 80 ? -71.434 -14.065 53.199 1.00 52.53 80 LYS A CA 1
ATOM 572 C C . LYS A 1 80 ? -72.846 -14.237 52.615 1.00 52.53 80 LYS A C 1
ATOM 574 O O . LYS A 1 80 ? -73.837 -14.294 53.342 1.00 52.53 80 LYS A O 1
ATOM 579 N N . GLY A 1 81 ? -72.939 -14.286 51.282 1.00 57.75 81 GLY A N 1
ATOM 580 C CA . GLY A 1 81 ? -74.176 -14.572 50.538 1.00 57.75 81 GLY A CA 1
ATOM 581 C C . GLY A 1 81 ? -74.414 -16.079 50.387 1.00 57.75 81 GLY A C 1
ATOM 582 O O . GLY A 1 81 ? -73.453 -16.827 50.219 1.00 57.75 81 GLY A O 1
ATOM 583 N N . LEU A 1 82 ? -75.676 -16.523 50.447 1.00 58.44 82 LEU A N 1
ATOM 584 C CA . LEU A 1 82 ? -76.046 -17.948 50.493 1.00 58.44 82 LEU A CA 1
ATOM 585 C C . LEU A 1 82 ? -75.907 -18.723 49.164 1.00 58.44 82 LEU A C 1
ATOM 587 O O . LEU A 1 82 ? -75.889 -19.944 49.226 1.00 58.44 82 LEU A O 1
ATOM 591 N N . SER A 1 83 ? -75.756 -18.092 47.989 1.00 63.00 83 SER A N 1
ATOM 592 C CA . SER A 1 83 ? -75.528 -18.831 46.724 1.00 63.00 83 SER A CA 1
ATOM 593 C C . SER A 1 83 ? -75.143 -17.936 45.530 1.00 63.00 83 SER A C 1
ATOM 595 O O . SER A 1 83 ? -75.956 -17.656 44.650 1.00 63.00 83 SER A O 1
ATOM 597 N N . THR A 1 84 ? -73.888 -17.489 45.446 1.00 51.31 84 THR A N 1
ATOM 598 C CA . THR A 1 84 ? -73.349 -16.916 44.184 1.00 51.31 84 THR A CA 1
ATOM 599 C C . THR A 1 84 ? -71.892 -17.300 43.952 1.00 51.31 84 THR A C 1
ATOM 601 O O . THR A 1 84 ? -71.116 -16.544 43.388 1.00 51.31 84 THR A O 1
ATOM 604 N N . ASN A 1 85 ? -71.468 -18.464 44.440 1.00 53.94 85 ASN A N 1
ATOM 605 C CA . ASN A 1 85 ? -70.095 -18.905 44.248 1.00 53.94 85 ASN A CA 1
ATOM 606 C C . ASN A 1 85 ? -70.042 -20.420 44.033 1.00 53.94 85 ASN A C 1
ATOM 608 O O . ASN A 1 85 ? -69.720 -21.145 44.973 1.00 53.94 85 ASN A O 1
ATOM 612 N N . ASP A 1 86 ? -70.287 -20.851 42.793 1.00 60.03 86 ASP A N 1
ATOM 613 C CA . ASP A 1 86 ? -70.157 -22.239 42.303 1.00 60.03 86 ASP A CA 1
ATOM 614 C C . ASP A 1 86 ? -68.713 -22.780 42.324 1.00 60.03 86 ASP A C 1
ATOM 616 O O . ASP A 1 86 ? -68.449 -23.896 41.893 1.00 60.03 86 ASP A O 1
ATOM 620 N N . TYR A 1 87 ? -67.757 -22.005 42.833 1.00 65.12 87 TYR A N 1
ATOM 621 C CA . TYR A 1 87 ? -66.363 -22.415 42.932 1.00 65.12 87 TYR A CA 1
ATOM 622 C C . TYR A 1 87 ? -66.086 -23.142 44.246 1.00 65.12 87 TYR A C 1
ATOM 624 O O . TYR A 1 87 ? -66.363 -22.629 45.341 1.00 65.12 87 TYR A O 1
ATOM 632 N N . THR A 1 88 ? -65.446 -24.303 44.135 1.00 77.38 88 THR A N 1
ATOM 633 C CA . THR A 1 88 ? -64.844 -25.006 45.270 1.00 77.38 88 THR A CA 1
ATOM 634 C C . THR A 1 88 ? -63.798 -24.121 45.958 1.00 77.38 88 THR A C 1
ATOM 636 O O . THR A 1 88 ? -63.239 -23.192 45.368 1.00 77.38 88 THR A O 1
ATOM 639 N N . THR A 1 89 ? -63.477 -24.413 47.221 1.00 74.75 89 THR A N 1
ATOM 640 C CA . THR A 1 89 ? -62.413 -23.704 47.958 1.00 74.75 89 THR A CA 1
ATOM 641 C C . THR A 1 89 ? -61.080 -23.723 47.199 1.00 74.75 89 THR A C 1
ATOM 643 O O . THR A 1 89 ? -60.363 -22.726 47.183 1.00 74.75 89 THR A O 1
ATOM 646 N N . ALA A 1 90 ? -60.773 -24.825 46.509 1.00 79.19 90 ALA A N 1
ATOM 647 C CA . ALA A 1 90 ? -59.565 -24.955 45.701 1.00 79.19 90 ALA A CA 1
ATOM 648 C C . ALA A 1 90 ? -59.558 -24.007 44.488 1.00 79.19 90 ALA A C 1
ATOM 650 O O . ALA A 1 90 ? -58.532 -23.400 44.187 1.00 79.19 90 ALA A O 1
ATOM 651 N N . GLU A 1 91 ? -60.693 -23.846 43.809 1.00 84.25 91 GLU A N 1
ATOM 652 C CA . GLU A 1 91 ? -60.822 -22.940 42.661 1.00 84.25 91 GLU A CA 1
ATOM 653 C C . GLU A 1 91 ? -60.800 -21.473 43.082 1.00 84.25 91 GLU A C 1
ATOM 655 O O . GLU A 1 91 ? -60.141 -20.670 42.427 1.00 84.25 91 GLU A O 1
ATOM 660 N N . LYS A 1 92 ? -61.422 -21.125 44.217 1.00 79.62 92 LYS A N 1
ATOM 661 C CA . LYS A 1 92 ? -61.324 -19.767 44.778 1.00 79.62 92 LYS A CA 1
ATOM 662 C C . LYS A 1 92 ? -59.899 -19.408 45.156 1.00 79.62 92 LYS A C 1
ATOM 664 O O . LYS A 1 92 ? -59.469 -18.303 44.860 1.00 79.62 92 LYS A O 1
ATOM 669 N N . ASN A 1 93 ? -59.160 -20.335 45.763 1.00 83.19 93 ASN A N 1
ATOM 670 C CA . ASN A 1 93 ? -57.760 -20.100 46.111 1.00 83.19 93 ASN A CA 1
ATOM 671 C C . ASN A 1 93 ? -56.890 -19.923 44.859 1.00 83.19 93 ASN A C 1
ATOM 673 O O . ASN A 1 93 ? -56.026 -19.053 44.837 1.00 83.19 93 ASN A O 1
ATOM 677 N N . LYS A 1 94 ? -57.148 -20.697 43.795 1.00 87.00 94 LYS A N 1
ATOM 678 C CA . LYS A 1 94 ? -56.475 -20.516 42.500 1.00 87.00 94 LYS A CA 1
ATOM 679 C C . LYS A 1 94 ? -56.813 -19.168 41.867 1.00 87.00 94 LYS A C 1
ATOM 681 O O . LYS A 1 94 ? -55.905 -18.492 41.408 1.00 87.00 94 LYS A O 1
ATOM 686 N N . LEU A 1 95 ? -58.086 -18.768 41.870 1.00 84.19 95 LEU A N 1
ATOM 687 C CA . LEU A 1 95 ? -58.538 -17.508 41.276 1.00 84.19 95 LEU A CA 1
ATOM 688 C C . LEU A 1 95 ? -58.045 -16.286 42.060 1.00 84.19 95 LEU A C 1
ATOM 690 O O . LEU A 1 95 ? -57.610 -15.316 41.454 1.00 84.19 95 LEU A O 1
ATOM 694 N N . ALA A 1 96 ? -58.056 -16.350 43.393 1.00 82.62 96 ALA A N 1
ATOM 695 C CA . ALA A 1 96 ? -57.531 -15.297 44.263 1.00 82.62 96 ALA A CA 1
ATOM 696 C C . ALA A 1 96 ? -56.012 -15.109 44.119 1.00 82.62 96 ALA A C 1
ATOM 698 O O . ALA A 1 96 ? -55.503 -14.031 44.407 1.00 82.62 96 ALA A O 1
ATOM 699 N N . GLY A 1 97 ? -55.296 -16.146 43.674 1.00 82.94 97 GLY A N 1
ATOM 700 C CA . GLY A 1 97 ? -53.870 -16.077 43.363 1.00 82.94 97 GLY A CA 1
ATOM 701 C C . GLY A 1 97 ? -53.544 -15.497 41.982 1.00 82.94 97 GLY A C 1
ATOM 702 O O . GLY A 1 97 ? -52.368 -15.320 41.680 1.00 82.94 97 GLY A O 1
ATOM 703 N N . ILE A 1 98 ? -54.541 -15.218 41.133 1.00 85.69 98 ILE A N 1
ATOM 704 C CA . ILE A 1 98 ? -54.328 -14.581 39.828 1.00 85.69 98 ILE A CA 1
ATOM 705 C C . ILE A 1 98 ? -54.429 -13.067 40.013 1.00 85.69 98 ILE A C 1
ATOM 707 O O . ILE A 1 98 ? -55.500 -12.533 40.295 1.00 85.69 98 ILE A O 1
ATOM 711 N N . GLU A 1 99 ? -53.310 -12.366 39.840 1.00 82.06 99 GLU A N 1
ATOM 712 C CA . GLU A 1 99 ? -53.274 -10.904 39.896 1.00 82.06 99 GLU A CA 1
ATOM 713 C C . GLU A 1 99 ? -54.098 -10.267 38.762 1.00 82.06 99 GLU A C 1
ATOM 715 O O . GLU A 1 99 ? -54.187 -10.787 37.643 1.00 82.06 99 GLU A O 1
ATOM 720 N N . THR A 1 100 ? -54.691 -9.102 39.037 1.00 79.38 100 THR A N 1
ATOM 721 C CA . THR A 1 100 ? -55.455 -8.324 38.053 1.00 79.38 100 THR A CA 1
ATOM 722 C C . THR A 1 100 ? -54.592 -8.008 36.827 1.00 79.38 100 THR A C 1
ATOM 724 O O . THR A 1 100 ? -53.616 -7.271 36.926 1.00 79.38 100 THR A O 1
ATOM 727 N N . GLY A 1 101 ? -54.970 -8.536 35.657 1.00 74.19 101 GLY A N 1
ATOM 728 C CA . GLY A 1 101 ? -54.248 -8.323 34.395 1.00 74.19 101 GLY A CA 1
ATOM 729 C C . GLY A 1 101 ? -53.203 -9.390 34.041 1.00 74.19 101 GLY A C 1
ATOM 730 O O . GLY A 1 101 ? -52.448 -9.194 33.087 1.00 74.19 101 GLY A O 1
ATOM 731 N N . ALA A 1 102 ? -53.158 -10.519 34.759 1.00 79.19 102 ALA A N 1
ATOM 732 C CA . ALA A 1 102 ? -52.267 -11.633 34.440 1.00 79.19 102 ALA A CA 1
ATOM 733 C C . ALA A 1 102 ? -52.469 -12.154 32.999 1.00 79.19 102 ALA A C 1
ATOM 735 O O . ALA A 1 102 ? -53.573 -12.521 32.592 1.00 79.19 102 ALA A O 1
ATOM 736 N N . GLN A 1 103 ? -51.381 -12.217 32.225 1.00 75.56 103 GLN A N 1
ATOM 737 C CA . GLN A 1 103 ? -51.348 -12.758 30.862 1.00 75.56 103 GLN A CA 1
ATOM 738 C C . GLN A 1 103 ? -50.676 -14.137 30.863 1.00 75.56 103 GLN A C 1
ATOM 740 O O . GLN A 1 103 ? -49.721 -14.368 31.597 1.00 75.56 103 GLN A O 1
ATOM 745 N N . LYS A 1 104 ? -51.153 -15.062 30.016 1.00 71.75 104 LYS A N 1
ATOM 746 C CA . LYS A 1 104 ? -50.676 -16.461 29.982 1.00 71.75 104 LYS A CA 1
ATOM 747 C C . LYS A 1 104 ? -49.178 -16.590 29.653 1.00 71.75 104 LYS A C 1
ATOM 749 O O . LYS A 1 104 ? -48.548 -17.523 30.129 1.00 71.75 104 LYS A O 1
ATOM 754 N N . ASN A 1 105 ? -48.632 -15.663 28.860 1.00 72.62 105 ASN A N 1
ATOM 755 C CA . ASN A 1 105 ? -47.229 -15.622 28.441 1.00 72.62 105 ASN A CA 1
ATOM 756 C C . ASN A 1 105 ? -46.706 -14.180 28.540 1.00 72.62 105 ASN A C 1
ATOM 758 O O . ASN A 1 105 ? -46.785 -13.418 27.577 1.00 72.62 105 ASN A O 1
ATOM 762 N N . THR A 1 106 ? -46.198 -13.790 29.706 1.00 77.31 106 THR A N 1
ATOM 763 C CA . THR A 1 106 ? -45.563 -12.479 29.890 1.00 77.31 106 THR A CA 1
ATOM 764 C C . THR A 1 106 ? -44.144 -12.511 29.326 1.00 77.31 106 THR A C 1
ATOM 766 O O . THR A 1 106 ? -43.339 -13.355 29.713 1.00 77.31 106 THR A O 1
ATOM 769 N N . VAL A 1 107 ? -43.814 -11.580 28.427 1.00 80.19 107 VAL A N 1
ATOM 770 C CA . VAL A 1 107 ? -42.419 -11.332 28.038 1.00 80.19 107 VAL A CA 1
ATOM 771 C C . VAL A 1 107 ? -41.708 -10.684 29.223 1.00 80.19 107 VAL A C 1
ATOM 773 O O . VAL A 1 107 ? -41.980 -9.526 29.542 1.00 80.19 107 VAL A O 1
ATOM 776 N N . THR A 1 108 ? -40.822 -11.440 29.878 1.00 79.38 108 THR A N 1
ATOM 777 C CA . THR A 1 108 ? -40.084 -10.994 31.071 1.00 79.38 108 THR A CA 1
ATOM 778 C C . THR A 1 108 ? -39.153 -9.824 30.767 1.00 79.38 108 THR A C 1
ATOM 780 O O . THR A 1 108 ? -39.090 -8.883 31.551 1.00 79.38 108 THR A O 1
ATOM 783 N N . SER A 1 109 ? -38.455 -9.856 29.627 1.00 84.75 109 SER A N 1
ATOM 784 C CA . SER A 1 109 ? -37.774 -8.694 29.048 1.00 84.75 109 SER A CA 1
ATOM 785 C C . SER A 1 109 ? -37.330 -8.963 27.604 1.00 84.75 109 SER A C 1
ATOM 787 O O . SER A 1 109 ? -36.903 -10.063 27.262 1.00 84.75 109 SER A O 1
ATOM 789 N N . VAL A 1 110 ? -37.394 -7.935 26.758 1.00 84.62 110 VAL A N 1
ATOM 790 C CA . VAL A 1 110 ? -36.645 -7.827 25.495 1.00 84.62 110 VAL A CA 1
ATOM 791 C C . VAL A 1 110 ? -36.121 -6.401 25.434 1.00 84.62 110 VAL A C 1
ATOM 793 O O . VAL A 1 110 ? -36.916 -5.466 25.371 1.00 84.62 110 VAL A O 1
ATOM 796 N N . ALA A 1 111 ? -34.800 -6.221 25.525 1.00 84.00 111 ALA A N 1
ATOM 797 C CA . ALA A 1 111 ? -34.180 -4.892 25.593 1.00 84.00 111 ALA A CA 1
ATOM 798 C C . ALA A 1 111 ? -34.808 -3.967 26.668 1.00 84.00 111 ALA A C 1
ATOM 800 O O . ALA A 1 111 ? -35.028 -2.779 26.447 1.00 84.00 111 ALA A O 1
ATOM 801 N N . GLY A 1 112 ? -35.171 -4.527 27.829 1.00 82.00 112 GLY A N 1
ATOM 802 C CA . GLY A 1 112 ? -35.809 -3.782 28.924 1.00 82.00 112 GLY A CA 1
ATOM 803 C C . GLY A 1 112 ? -37.303 -3.475 28.740 1.00 82.00 112 GLY A C 1
ATOM 804 O O . GLY A 1 112 ? -37.903 -2.880 29.630 1.00 82.00 112 GLY A O 1
ATOM 805 N N . LYS A 1 113 ? -37.928 -3.899 27.633 1.00 84.06 113 LYS A N 1
ATOM 806 C CA . LYS A 1 113 ? -39.381 -3.806 27.412 1.00 84.06 113 LYS A CA 1
ATOM 807 C C . LYS A 1 113 ? -40.097 -5.094 27.837 1.00 84.06 113 LYS A C 1
ATOM 809 O O . LYS A 1 113 ? -39.551 -6.185 27.681 1.00 84.06 113 LYS A O 1
ATOM 814 N N . THR A 1 114 ? -41.331 -4.968 28.324 1.00 84.31 114 THR A N 1
ATOM 815 C CA . THR A 1 114 ? -42.216 -6.079 28.723 1.00 84.31 114 THR A CA 1
ATOM 816 C C . THR A 1 114 ? -43.582 -5.961 28.031 1.00 84.31 114 THR A C 1
ATOM 818 O O . THR A 1 114 ? -43.933 -4.901 27.514 1.00 84.31 114 THR A O 1
ATOM 821 N N . GLY A 1 115 ? -44.360 -7.049 27.984 1.00 83.56 115 GLY A N 1
ATOM 822 C CA . GLY A 1 115 ? -45.683 -7.062 27.339 1.00 83.56 115 GLY A CA 1
ATOM 823 C C . GLY A 1 115 ? -45.620 -7.093 25.804 1.00 83.56 115 GLY A C 1
ATOM 824 O O . GLY A 1 115 ? -44.911 -7.920 25.233 1.00 83.56 115 GLY A O 1
ATOM 825 N N . ALA A 1 116 ? -46.380 -6.222 25.128 1.00 81.12 116 ALA A N 1
ATOM 826 C CA . ALA A 1 116 ? -46.356 -6.093 23.668 1.00 81.12 116 ALA A CA 1
ATOM 827 C C . ALA A 1 116 ? -45.106 -5.312 23.221 1.00 81.12 116 ALA A C 1
ATOM 829 O O . ALA A 1 116 ? -45.035 -4.092 23.367 1.00 81.12 116 ALA A O 1
ATOM 830 N N . VAL A 1 117 ? -44.107 -6.018 22.686 1.00 85.62 117 VAL A N 1
ATOM 831 C CA . VAL A 1 117 ? -42.809 -5.428 22.329 1.00 85.62 117 VAL A CA 1
ATOM 832 C C . VAL A 1 117 ? -42.783 -5.009 20.857 1.00 85.62 117 VAL A C 1
ATOM 834 O O . VAL A 1 117 ? -42.907 -5.840 19.964 1.00 85.62 117 VAL A O 1
ATOM 837 N N . THR A 1 118 ? -42.560 -3.717 20.606 1.00 87.88 118 THR A N 1
ATOM 838 C CA . THR A 1 118 ? -42.137 -3.178 19.300 1.00 87.88 118 THR A CA 1
ATOM 839 C C . THR A 1 118 ? -40.698 -2.687 19.439 1.00 87.88 118 THR A C 1
ATOM 841 O O . THR A 1 118 ? -40.403 -1.960 20.389 1.00 87.88 118 THR A O 1
ATOM 844 N N . LEU A 1 119 ? -39.812 -3.098 18.528 1.00 89.31 119 LEU A N 1
ATOM 845 C CA . LEU A 1 119 ? -38.386 -2.762 18.571 1.00 89.31 119 LEU A CA 1
ATOM 846 C C . LEU A 1 119 ? -38.014 -1.760 17.480 1.00 89.31 119 LEU A C 1
ATOM 848 O O . LEU A 1 119 ? -38.397 -1.907 16.320 1.00 89.31 119 LEU A O 1
ATOM 852 N N . ALA A 1 120 ? -37.197 -0.786 17.853 1.00 88.50 120 ALA A N 1
ATOM 853 C CA . ALA A 1 120 ? -36.405 0.038 16.960 1.00 88.50 120 ALA A CA 1
ATOM 854 C C . ALA A 1 120 ? -34.942 -0.437 16.970 1.00 88.50 120 ALA A C 1
ATOM 856 O O . ALA A 1 120 ? -34.476 -1.055 17.925 1.00 88.50 120 ALA A O 1
ATOM 857 N N . LYS A 1 121 ? -34.170 -0.087 15.934 1.00 88.56 121 LYS A N 1
ATOM 858 C CA . LYS A 1 121 ? -32.737 -0.437 15.822 1.00 88.56 121 LYS A CA 1
ATOM 859 C C . LYS A 1 121 ? -31.899 -0.062 17.057 1.00 88.56 121 LYS A C 1
ATOM 861 O O . LYS A 1 121 ? -30.955 -0.765 17.407 1.00 88.56 121 LYS A O 1
ATOM 866 N N . ALA A 1 122 ? -32.263 1.024 17.740 1.00 88.06 122 ALA A N 1
ATOM 867 C CA . ALA A 1 122 ? -31.580 1.485 18.944 1.00 88.06 122 ALA A CA 1
ATOM 868 C C . ALA A 1 122 ? -31.819 0.575 20.162 1.00 88.06 122 ALA A C 1
ATOM 870 O O . ALA A 1 122 ? -30.935 0.479 21.008 1.00 88.06 122 ALA A O 1
ATOM 871 N N . ASP A 1 123 ? -32.953 -0.134 20.230 1.00 88.88 123 ASP A N 1
ATOM 872 C CA . ASP A 1 123 ? -33.283 -1.006 21.367 1.00 88.88 123 ASP A CA 1
ATOM 873 C C . ASP A 1 123 ? -32.297 -2.184 21.496 1.00 88.88 123 ASP A C 1
ATOM 875 O O . ASP A 1 123 ? -32.081 -2.700 22.586 1.00 88.88 123 ASP A O 1
ATOM 879 N N . VAL A 1 124 ? -31.652 -2.596 20.402 1.00 87.81 124 VAL A N 1
ATOM 880 C CA . VAL A 1 124 ? -30.690 -3.715 20.372 1.00 87.81 124 VAL A CA 1
ATOM 881 C C . VAL A 1 124 ? -29.242 -3.262 20.153 1.00 87.81 124 VAL A C 1
ATOM 883 O O . VAL A 1 124 ? -28.397 -4.051 19.745 1.00 87.81 124 VAL A O 1
ATOM 886 N N . GLY A 1 125 ? -28.942 -1.980 20.391 1.00 88.75 125 GLY A N 1
ATOM 887 C CA . GLY A 1 125 ? -27.586 -1.439 20.229 1.00 88.75 125 GLY A CA 1
ATOM 888 C C . GLY A 1 125 ? -27.137 -1.270 18.772 1.00 88.75 125 GLY A C 1
ATOM 889 O O . GLY A 1 125 ? -25.965 -1.015 18.516 1.00 88.75 125 GLY A O 1
ATOM 890 N N . LEU A 1 126 ? -28.059 -1.356 17.808 1.00 89.75 126 LEU A N 1
ATOM 891 C CA . LEU A 1 126 ? -27.790 -1.229 16.371 1.00 89.75 126 LEU A CA 1
ATOM 892 C C . LEU A 1 126 ? -28.154 0.165 15.834 1.00 89.75 126 LEU A C 1
ATOM 894 O O . LEU A 1 126 ? -28.459 0.332 14.656 1.00 89.75 126 LEU A O 1
ATOM 898 N N . GLY A 1 127 ? -28.131 1.193 16.689 1.00 89.88 127 GLY A N 1
ATOM 899 C CA . GLY A 1 127 ? -28.497 2.567 16.320 1.00 89.88 127 GLY A CA 1
ATOM 900 C C . GLY A 1 127 ? -27.673 3.140 15.159 1.00 89.88 127 GLY A C 1
ATOM 901 O O . GLY A 1 127 ? -28.213 3.916 14.368 1.00 89.88 127 GLY A O 1
ATOM 902 N N . ASN A 1 128 ? -26.422 2.691 15.026 1.00 87.75 128 ASN A N 1
ATOM 903 C CA . ASN A 1 128 ? -25.469 3.109 13.992 1.00 87.75 128 ASN A CA 1
ATOM 904 C C . ASN A 1 128 ? -25.404 2.153 12.792 1.00 87.75 128 ASN A C 1
ATOM 906 O O . ASN A 1 128 ? -24.620 2.380 11.876 1.00 87.75 128 ASN A O 1
ATOM 910 N N . VAL A 1 129 ? -26.163 1.054 12.812 1.00 87.00 129 VAL A N 1
ATOM 911 C CA . VAL A 1 129 ? -26.162 0.087 11.713 1.00 87.00 129 VAL A CA 1
ATOM 912 C C . VAL A 1 129 ? -27.178 0.531 10.673 1.00 87.00 129 VAL A C 1
ATOM 914 O O . VAL A 1 129 ? -28.381 0.555 10.939 1.00 87.00 129 VAL A O 1
ATOM 917 N N . ASP A 1 130 ? -26.682 0.854 9.483 1.00 85.56 130 ASP A N 1
ATOM 918 C CA . ASP A 1 130 ? -27.501 1.158 8.315 1.00 85.56 130 ASP A CA 1
ATOM 919 C C . ASP A 1 130 ? -27.589 -0.063 7.393 1.00 85.56 130 ASP A C 1
ATOM 921 O O . ASP A 1 130 ? -26.589 -0.716 7.087 1.00 85.56 130 ASP A O 1
ATOM 925 N N . ASN A 1 131 ? -28.799 -0.371 6.919 1.00 82.25 131 ASN A N 1
ATOM 926 C CA . ASN A 1 131 ? -29.021 -1.432 5.937 1.00 82.25 131 ASN A CA 1
ATOM 927 C C . ASN A 1 131 ? -28.822 -0.892 4.514 1.00 82.25 131 ASN A C 1
ATOM 929 O O . ASN A 1 131 ? -29.767 -0.747 3.737 1.00 82.25 131 ASN A O 1
ATOM 933 N N . THR A 1 132 ? -27.581 -0.534 4.202 1.00 87.69 132 THR A N 1
ATOM 934 C CA . THR A 1 132 ? -27.203 -0.018 2.887 1.00 87.69 132 THR A CA 1
ATOM 935 C C . THR A 1 132 ? -26.979 -1.184 1.925 1.00 87.69 132 THR A C 1
ATOM 937 O O . THR A 1 132 ? -26.122 -2.038 2.164 1.00 87.69 132 THR A O 1
ATOM 940 N N . SER A 1 133 ? -27.737 -1.226 0.824 1.00 88.50 133 SER A N 1
ATOM 941 C CA . SER A 1 133 ? -27.554 -2.210 -0.255 1.00 88.50 133 SER A CA 1
ATOM 942 C C . SER A 1 133 ? -26.120 -2.190 -0.783 1.00 88.50 133 SER A C 1
ATOM 944 O O . SER A 1 133 ? -25.542 -1.109 -0.875 1.00 88.50 133 SER A O 1
ATOM 946 N N . ASP A 1 134 ? -25.586 -3.328 -1.232 1.00 84.88 134 ASP A N 1
ATOM 947 C CA . ASP A 1 134 ? -24.189 -3.439 -1.686 1.00 84.88 134 ASP A CA 1
ATOM 948 C C . ASP A 1 134 ? -23.778 -2.382 -2.723 1.00 84.88 134 ASP A C 1
ATOM 950 O O . ASP A 1 134 ? -22.679 -1.845 -2.633 1.00 84.88 134 ASP A O 1
ATOM 954 N N . VAL A 1 135 ? -24.678 -2.005 -3.641 1.00 89.75 135 VAL A N 1
ATOM 955 C CA . VAL A 1 135 ? -24.425 -0.965 -4.661 1.00 89.75 135 VAL A CA 1
ATOM 956 C C . VAL A 1 135 ? -24.218 0.442 -4.082 1.00 89.75 135 VAL A C 1
ATOM 958 O O . VAL A 1 135 ? -23.549 1.266 -4.693 1.00 89.75 135 VAL A O 1
ATOM 961 N N . ASN A 1 136 ? -24.778 0.714 -2.903 1.00 87.06 136 ASN A N 1
ATOM 962 C CA . ASN A 1 136 ? -24.744 2.019 -2.240 1.00 87.06 136 ASN A CA 1
ATOM 963 C C . ASN A 1 136 ? -23.744 2.054 -1.077 1.00 87.06 136 ASN A C 1
ATOM 965 O O . ASN A 1 136 ? -23.647 3.068 -0.385 1.00 87.06 136 ASN A O 1
ATOM 969 N N . LYS A 1 137 ? -23.027 0.952 -0.814 1.00 87.44 137 LYS A N 1
ATOM 970 C CA . LYS A 1 137 ? -22.024 0.924 0.249 1.00 87.44 137 LYS A CA 1
ATOM 971 C C . LYS A 1 137 ? -20.872 1.857 -0.136 1.00 87.44 137 LYS A C 1
ATOM 973 O O . LYS A 1 137 ? -20.306 1.692 -1.218 1.00 87.44 137 LYS A O 1
ATOM 978 N N . PRO A 1 138 ? -20.505 2.822 0.724 1.00 87.81 138 PRO A N 1
ATOM 979 C CA . PRO A 1 138 ? -19.354 3.663 0.454 1.00 87.81 138 PRO A CA 1
ATOM 980 C C . PRO A 1 138 ? -18.099 2.791 0.418 1.00 87.81 138 PRO A C 1
ATOM 982 O O . PRO A 1 138 ? -17.896 1.927 1.274 1.00 87.81 138 PRO A O 1
ATOM 985 N N . ILE A 1 139 ? -17.247 3.024 -0.573 1.00 91.44 139 ILE A N 1
ATOM 986 C CA . ILE A 1 139 ? -15.894 2.473 -0.569 1.00 91.44 139 ILE A CA 1
ATOM 987 C C . ILE A 1 139 ? -15.008 3.318 0.346 1.00 91.44 139 ILE A C 1
ATOM 989 O O . ILE A 1 139 ? -15.246 4.513 0.533 1.00 91.44 139 ILE A O 1
ATOM 993 N N . SER A 1 140 ? -13.982 2.703 0.933 1.00 94.19 140 SER A N 1
ATOM 994 C CA . SER A 1 140 ? -13.036 3.447 1.761 1.00 94.19 140 SER A CA 1
ATOM 995 C C . SER A 1 140 ? -12.265 4.469 0.923 1.00 94.19 140 SER A C 1
ATOM 997 O O . SER A 1 140 ? -12.048 4.286 -0.278 1.00 94.19 140 SER A O 1
ATOM 999 N N . THR A 1 141 ? -11.793 5.531 1.574 1.00 92.50 141 THR A N 1
ATOM 1000 C CA . THR A 1 141 ? -10.934 6.544 0.945 1.00 92.50 141 THR A CA 1
ATOM 1001 C C . THR A 1 141 ? -9.686 5.917 0.324 1.00 92.50 141 THR A C 1
ATOM 1003 O O . THR A 1 141 ? -9.323 6.271 -0.791 1.00 92.50 141 THR A O 1
ATOM 1006 N N . ALA A 1 142 ? -9.089 4.918 0.981 1.00 90.69 142 ALA A N 1
ATOM 1007 C CA . ALA A 1 142 ? -7.952 4.165 0.452 1.00 90.69 142 ALA A CA 1
ATOM 1008 C C . ALA A 1 142 ? -8.280 3.446 -0.870 1.00 90.69 142 ALA A C 1
ATOM 1010 O O . ALA A 1 142 ? -7.501 3.514 -1.821 1.00 90.69 142 ALA A O 1
ATOM 1011 N N . VAL A 1 143 ? -9.450 2.800 -0.964 1.00 93.62 143 VAL A N 1
ATOM 1012 C CA . VAL A 1 143 ? -9.892 2.131 -2.199 1.00 93.62 143 VAL A CA 1
ATOM 1013 C C . VAL A 1 143 ? -10.190 3.155 -3.293 1.00 93.62 143 VAL A C 1
ATOM 1015 O O . VAL A 1 143 ? -9.794 2.945 -4.437 1.00 93.62 143 VAL A O 1
ATOM 1018 N N . GLN A 1 144 ? -10.824 4.282 -2.958 1.00 93.94 144 GLN A N 1
ATOM 1019 C CA . GLN A 1 144 ? -11.087 5.349 -3.926 1.00 93.94 144 GLN A CA 1
ATOM 1020 C C . GLN A 1 144 ? -9.786 5.951 -4.475 1.00 93.94 144 GLN A C 1
ATOM 1022 O O . GLN A 1 144 ? -9.665 6.127 -5.686 1.00 93.94 144 GLN A O 1
ATOM 1027 N N . THR A 1 145 ? -8.792 6.209 -3.620 1.00 90.25 145 THR A N 1
ATOM 1028 C CA . THR A 1 145 ? -7.467 6.680 -4.045 1.00 90.25 145 THR A CA 1
ATOM 1029 C C . THR A 1 145 ? -6.795 5.663 -4.963 1.00 90.25 145 THR A C 1
ATOM 1031 O O . THR A 1 145 ? -6.326 6.031 -6.036 1.00 90.25 145 THR A O 1
ATOM 1034 N N . ALA A 1 146 ? -6.815 4.375 -4.608 1.00 90.81 146 ALA A N 1
ATOM 1035 C CA . ALA A 1 146 ? -6.246 3.320 -5.445 1.00 90.81 146 ALA A CA 1
ATOM 1036 C C . ALA A 1 146 ? -6.949 3.194 -6.810 1.00 90.81 146 ALA A C 1
ATOM 1038 O O . ALA A 1 146 ? -6.294 2.938 -7.820 1.00 90.81 146 ALA A O 1
ATOM 1039 N N . LEU A 1 147 ? -8.272 3.385 -6.865 1.00 90.12 147 LEU A N 1
ATOM 1040 C CA . LEU A 1 147 ? -9.031 3.398 -8.119 1.00 90.12 147 LEU A CA 1
ATOM 1041 C C . LEU A 1 147 ? -8.707 4.623 -8.978 1.00 90.12 147 LEU A C 1
ATOM 1043 O O . LEU A 1 147 ? -8.558 4.474 -10.187 1.00 90.12 147 LEU A O 1
ATOM 1047 N N . ASN A 1 148 ? -8.540 5.797 -8.366 1.00 87.88 148 ASN A N 1
ATOM 1048 C CA . ASN A 1 148 ? -8.191 7.035 -9.070 1.00 87.88 148 ASN A CA 1
ATOM 1049 C C . ASN A 1 148 ? -6.801 6.984 -9.724 1.00 87.88 148 ASN A C 1
ATOM 1051 O O . ASN A 1 148 ? -6.546 7.727 -10.665 1.00 87.88 148 ASN A O 1
ATOM 1055 N N . LEU A 1 149 ? -5.908 6.111 -9.247 1.00 90.81 149 LEU A N 1
ATOM 1056 C CA . LEU A 1 149 ? -4.587 5.894 -9.842 1.00 90.81 149 LEU A CA 1
ATOM 1057 C C . LEU A 1 149 ? -4.613 4.959 -11.061 1.00 90.81 149 LEU A C 1
ATOM 1059 O O . LEU A 1 149 ? -3.610 4.850 -11.767 1.00 90.81 149 LEU A O 1
ATOM 1063 N N . LYS A 1 150 ? -5.725 4.260 -11.324 1.00 86.50 150 LYS A N 1
ATOM 1064 C CA . LYS A 1 150 ? -5.836 3.396 -12.505 1.00 86.50 150 LYS A CA 1
ATOM 1065 C C . LYS A 1 150 ? -6.095 4.237 -13.752 1.00 86.50 150 LYS A C 1
ATOM 1067 O O . LYS A 1 150 ? -6.931 5.134 -13.735 1.00 86.50 150 LYS A O 1
ATOM 1072 N N . ALA A 1 151 ? -5.419 3.897 -14.851 1.00 84.94 151 ALA A N 1
ATOM 1073 C CA . ALA A 1 151 ? -5.664 4.526 -16.145 1.00 84.94 151 ALA A CA 1
ATOM 1074 C C . ALA A 1 151 ? -7.134 4.357 -16.558 1.00 84.94 151 ALA A C 1
ATOM 1076 O O . ALA A 1 151 ? -7.699 3.260 -16.449 1.00 84.94 151 ALA A O 1
ATOM 1077 N N . ALA A 1 152 ? -7.754 5.436 -17.037 1.00 83.50 152 ALA A N 1
ATOM 1078 C CA . ALA A 1 152 ? -9.122 5.364 -17.517 1.00 83.50 152 ALA A CA 1
ATOM 1079 C C . ALA A 1 152 ? -9.173 4.544 -18.809 1.00 83.50 152 ALA A C 1
ATOM 1081 O O . ALA A 1 152 ? -8.274 4.608 -19.644 1.00 83.50 152 ALA A O 1
ATOM 1082 N N . LYS A 1 153 ? -10.271 3.809 -19.018 1.00 78.75 153 LYS A N 1
ATOM 1083 C CA . LYS A 1 153 ? -10.478 3.024 -20.246 1.00 78.75 153 LYS A CA 1
ATOM 1084 C C . LYS A 1 153 ? -10.396 3.885 -21.517 1.00 78.75 153 LYS A C 1
ATOM 1086 O O . LYS A 1 153 ? -10.007 3.377 -22.558 1.00 78.75 153 LYS A O 1
ATOM 1091 N N . ALA A 1 154 ? -10.769 5.162 -21.429 1.00 79.62 154 ALA A N 1
ATOM 1092 C CA . ALA A 1 154 ? -10.688 6.109 -22.540 1.00 79.62 154 ALA A CA 1
ATOM 1093 C C . ALA A 1 154 ? -9.243 6.499 -22.906 1.00 79.62 154 ALA A C 1
ATOM 1095 O O . ALA A 1 154 ? -8.998 6.903 -24.038 1.00 79.62 154 ALA A O 1
ATOM 1096 N N . ASP A 1 155 ? -8.301 6.332 -21.975 1.00 81.44 155 ASP A N 1
ATOM 1097 C CA . ASP A 1 155 ? -6.902 6.744 -22.129 1.00 81.44 155 ASP A CA 1
ATOM 1098 C C . ASP A 1 155 ? -5.989 5.584 -22.554 1.00 81.44 155 ASP A C 1
ATOM 1100 O O . ASP A 1 155 ? -4.788 5.766 -22.749 1.00 81.44 155 ASP A O 1
ATOM 1104 N N . VAL A 1 156 ? -6.541 4.375 -22.697 1.00 84.50 156 VAL A N 1
ATOM 1105 C CA . VAL A 1 156 ? -5.794 3.176 -23.083 1.00 84.50 156 VAL A CA 1
ATOM 1106 C C . VAL A 1 156 ? -6.320 2.613 -24.396 1.00 84.50 156 VAL A C 1
ATOM 1108 O O . VAL A 1 156 ? -7.518 2.411 -24.575 1.00 84.50 156 VAL A O 1
ATOM 1111 N N . TYR A 1 157 ? -5.405 2.311 -25.313 1.00 81.56 157 TYR A N 1
ATOM 1112 C CA . TYR A 1 157 ? -5.728 1.564 -26.523 1.00 81.56 157 TYR A CA 1
ATOM 1113 C C . TYR A 1 157 ? -5.664 0.065 -26.244 1.00 81.56 157 TYR A C 1
ATOM 1115 O O . TYR A 1 157 ? -4.753 -0.429 -25.575 1.00 81.56 157 TYR A O 1
ATOM 1123 N N . THR A 1 158 ? -6.604 -0.689 -26.801 1.00 86.25 158 THR A N 1
ATOM 1124 C CA . THR A 1 158 ? -6.494 -2.145 -26.858 1.00 86.25 158 THR A CA 1
ATOM 1125 C C . THR A 1 158 ? -5.364 -2.552 -27.799 1.00 86.25 158 THR A C 1
ATOM 1127 O O . THR A 1 158 ? -5.024 -1.835 -28.742 1.00 86.25 158 THR A O 1
ATOM 1130 N N . LYS A 1 159 ? -4.819 -3.759 -27.605 1.00 82.94 159 LYS A N 1
ATOM 1131 C CA . LYS A 1 159 ? -3.821 -4.327 -28.520 1.00 82.94 159 LYS A CA 1
ATOM 1132 C C . LYS A 1 159 ? -4.282 -4.275 -29.981 1.00 82.94 159 LYS A C 1
ATOM 1134 O O . LYS A 1 159 ? -3.496 -3.913 -30.843 1.00 82.94 159 LYS A O 1
ATOM 1139 N N . SER A 1 160 ? -5.555 -4.568 -30.249 1.00 86.94 160 SER A N 1
ATOM 1140 C CA . SER A 1 160 ? -6.098 -4.531 -31.610 1.00 86.94 160 SER A CA 1
ATOM 1141 C C . SER A 1 160 ? -6.106 -3.121 -32.208 1.00 86.94 160 SER A C 1
ATOM 1143 O O . SER A 1 160 ? -5.854 -2.970 -33.400 1.00 86.94 160 SER A O 1
ATOM 1145 N N . GLU A 1 161 ? -6.398 -2.090 -31.412 1.00 86.56 161 GLU A N 1
ATOM 1146 C CA . GLU A 1 161 ? -6.372 -0.696 -31.873 1.00 86.56 161 GLU A CA 1
ATOM 1147 C C . GLU A 1 161 ? -4.944 -0.211 -32.116 1.00 86.56 161 GLU A C 1
ATOM 1149 O O . GLU A 1 161 ? -4.693 0.471 -33.111 1.00 86.56 161 GLU A O 1
ATOM 1154 N N . VAL A 1 162 ? -4.007 -0.591 -31.240 1.00 84.69 162 VAL A N 1
ATOM 1155 C CA . VAL A 1 162 ? -2.578 -0.313 -31.426 1.00 84.69 162 VAL A CA 1
ATOM 1156 C C . VAL A 1 162 ? -2.070 -1.008 -32.682 1.00 84.69 162 VAL A C 1
ATOM 1158 O O . VAL A 1 162 ? -1.512 -0.340 -33.544 1.00 84.69 162 VAL A O 1
ATOM 1161 N N . ASP A 1 163 ? -2.312 -2.310 -32.832 1.00 80.81 163 ASP A N 1
ATOM 1162 C CA . ASP A 1 163 ? -1.866 -3.091 -33.988 1.00 80.81 163 ASP A CA 1
ATOM 1163 C C . ASP A 1 163 ? -2.423 -2.507 -35.296 1.00 80.81 163 ASP A C 1
ATOM 1165 O O . ASP A 1 163 ? -1.680 -2.343 -36.262 1.00 80.81 163 ASP A O 1
ATOM 1169 N N . ALA A 1 164 ? -3.705 -2.122 -35.319 1.00 85.12 164 ALA A N 1
ATOM 1170 C CA . ALA A 1 164 ? -4.319 -1.490 -36.483 1.00 85.12 164 ALA A CA 1
ATOM 1171 C C . ALA A 1 164 ? -3.663 -0.139 -36.813 1.00 85.12 164 ALA A C 1
ATOM 1173 O O . ALA A 1 164 ? -3.259 0.088 -37.953 1.00 85.12 164 ALA A O 1
ATOM 1174 N N . LYS A 1 165 ? -3.503 0.750 -35.822 1.00 84.50 165 LYS A N 1
ATOM 1175 C CA . LYS A 1 165 ? -2.872 2.066 -36.017 1.00 84.50 165 LYS A CA 1
ATOM 1176 C C . LYS A 1 165 ? -1.411 1.929 -36.449 1.00 84.50 165 LYS A C 1
ATOM 1178 O O . LYS A 1 165 ? -1.015 2.533 -37.443 1.00 84.50 165 LYS A O 1
ATOM 1183 N N . VAL A 1 166 ? -0.630 1.095 -35.768 1.00 85.44 166 VAL A N 1
ATOM 1184 C CA . VAL A 1 166 ? 0.784 0.846 -36.081 1.00 85.44 166 VAL A CA 1
ATOM 1185 C C . VAL A 1 166 ? 0.926 0.238 -37.472 1.00 85.44 166 VAL A C 1
ATOM 1187 O O . VAL A 1 166 ? 1.734 0.734 -38.245 1.00 85.44 166 VAL A O 1
ATOM 1190 N N . SER A 1 167 ? 0.104 -0.749 -37.841 1.00 83.00 167 SER A N 1
ATOM 1191 C CA . SER A 1 167 ? 0.161 -1.374 -39.169 1.00 83.00 167 SER A CA 1
ATOM 1192 C C . SER A 1 167 ? -0.288 -0.445 -40.304 1.00 83.00 167 SER A C 1
ATOM 1194 O O . SER A 1 167 ? 0.089 -0.675 -41.454 1.00 83.00 167 SER A O 1
ATOM 1196 N N . THR A 1 168 ? -1.094 0.587 -40.023 1.00 86.25 168 THR A N 1
ATOM 1197 C CA . THR A 1 168 ? -1.427 1.612 -41.030 1.00 86.25 168 THR A CA 1
ATOM 1198 C C . THR A 1 168 ? -0.281 2.593 -41.273 1.00 86.25 168 THR A C 1
ATOM 1200 O O . THR A 1 168 ? -0.082 3.029 -42.410 1.00 86.25 168 THR A O 1
ATOM 1203 N N . VAL A 1 169 ? 0.481 2.914 -40.223 1.00 87.81 169 VAL A N 1
ATOM 1204 C CA . VAL A 1 169 ? 1.599 3.867 -40.267 1.00 87.81 169 VAL A CA 1
ATOM 1205 C C . VAL A 1 169 ? 2.878 3.192 -40.760 1.00 87.81 169 VAL A C 1
ATOM 1207 O O . VAL A 1 169 ? 3.523 3.712 -41.662 1.00 87.81 169 VAL A O 1
ATOM 1210 N N . TYR A 1 170 ? 3.214 2.022 -40.217 1.00 91.12 170 TYR A N 1
ATOM 1211 C CA . TYR A 1 170 ? 4.421 1.260 -40.524 1.00 91.12 170 TYR A CA 1
ATOM 1212 C C . TYR A 1 170 ? 4.082 -0.012 -41.302 1.00 91.12 170 TYR A C 1
ATOM 1214 O O . TYR A 1 170 ? 3.384 -0.903 -40.819 1.00 91.12 170 TYR A O 1
ATOM 1222 N N . LYS A 1 171 ? 4.607 -0.110 -42.519 1.00 91.00 171 LYS A N 1
ATOM 1223 C CA . LYS A 1 171 ? 4.307 -1.161 -43.490 1.00 91.00 171 LYS A CA 1
ATOM 1224 C C . LYS A 1 171 ? 5.563 -1.981 -43.720 1.00 91.00 171 LYS A C 1
ATOM 1226 O O . LYS A 1 171 ? 6.443 -1.579 -44.475 1.00 91.00 171 LYS A O 1
ATOM 1231 N N . VAL A 1 172 ? 5.660 -3.137 -43.075 1.00 90.75 172 VAL A N 1
ATOM 1232 C CA . VAL A 1 172 ? 6.826 -4.016 -43.224 1.00 90.75 172 VAL A CA 1
ATOM 1233 C C . VAL A 1 172 ? 6.928 -4.509 -44.669 1.00 90.75 172 VAL A C 1
ATOM 1235 O O . VAL A 1 172 ? 5.980 -5.076 -45.212 1.00 90.75 172 VAL A O 1
ATOM 1238 N N . LYS A 1 173 ? 8.085 -4.290 -45.296 1.00 93.06 173 LYS A N 1
ATOM 1239 C CA . LYS A 1 173 ? 8.370 -4.676 -46.686 1.00 93.06 173 LYS A CA 1
ATOM 1240 C C . LYS A 1 173 ? 9.356 -5.828 -46.818 1.00 93.06 173 LYS A C 1
ATOM 1242 O O . LYS A 1 173 ? 9.420 -6.437 -47.882 1.00 93.06 173 LYS A O 1
ATOM 1247 N N . GLY A 1 174 ? 10.103 -6.139 -45.762 1.00 91.69 174 GLY A N 1
ATOM 1248 C CA . GLY A 1 174 ? 11.027 -7.271 -45.713 1.00 91.69 174 GLY A CA 1
ATOM 1249 C C . GLY A 1 174 ? 12.409 -6.880 -45.202 1.00 91.69 174 GLY A C 1
ATOM 1250 O O . GLY A 1 174 ? 12.552 -5.938 -44.425 1.00 91.69 174 GLY A O 1
ATOM 1251 N N . THR A 1 175 ? 13.424 -7.611 -45.654 1.00 95.25 175 THR A N 1
ATOM 1252 C CA . THR A 1 175 ? 14.799 -7.529 -45.144 1.00 95.25 175 THR A CA 1
ATOM 1253 C C . THR A 1 175 ? 15.779 -7.169 -46.260 1.00 95.25 175 THR A C 1
ATOM 1255 O O . THR A 1 175 ? 15.612 -7.598 -47.403 1.00 95.25 175 THR A O 1
ATOM 1258 N N . LYS A 1 176 ? 16.800 -6.380 -45.922 1.00 95.12 176 LYS A N 1
ATOM 1259 C CA . LYS A 1 176 ? 17.921 -5.969 -46.772 1.00 95.12 176 LYS A CA 1
ATOM 1260 C C . LYS A 1 176 ? 19.244 -6.237 -46.065 1.00 95.12 176 LYS A C 1
ATOM 1262 O O . LYS A 1 176 ? 19.329 -6.162 -44.841 1.00 95.12 176 LYS A O 1
ATOM 1267 N N . ALA A 1 177 ? 20.274 -6.554 -46.840 1.00 95.19 177 ALA A N 1
ATOM 1268 C CA . ALA A 1 177 ? 21.583 -6.884 -46.300 1.00 95.19 177 ALA A CA 1
ATOM 1269 C C . ALA A 1 177 ? 22.296 -5.636 -45.766 1.00 95.19 177 ALA A C 1
ATOM 1271 O O . ALA A 1 177 ? 22.920 -5.684 -44.709 1.00 95.19 177 ALA A O 1
ATOM 1272 N N . THR A 1 178 ? 22.180 -4.511 -46.479 1.00 95.50 178 THR A N 1
ATOM 1273 C CA . THR A 1 178 ? 22.892 -3.264 -46.165 1.00 95.50 178 THR A CA 1
ATOM 1274 C C . THR A 1 178 ? 21.983 -2.042 -46.273 1.00 95.50 178 THR A C 1
ATOM 1276 O O . THR A 1 178 ? 20.967 -2.065 -46.967 1.00 95.50 178 THR A O 1
ATOM 1279 N N . ILE A 1 179 ? 22.372 -0.940 -45.623 1.00 92.50 179 ILE A N 1
ATOM 1280 C CA . ILE A 1 179 ? 21.632 0.329 -45.704 1.00 92.50 179 ILE A CA 1
ATOM 1281 C C . ILE A 1 179 ? 21.610 0.901 -47.129 1.00 92.50 179 ILE A C 1
ATOM 1283 O O . ILE A 1 179 ? 20.620 1.496 -47.543 1.00 92.50 179 ILE A O 1
ATOM 1287 N N . ALA A 1 180 ? 22.662 0.654 -47.915 1.00 92.44 180 ALA A N 1
ATOM 1288 C CA . ALA A 1 180 ? 22.751 1.109 -49.299 1.00 92.44 180 ALA A CA 1
ATOM 1289 C C . ALA A 1 180 ? 21.643 0.501 -50.177 1.00 92.44 180 ALA A C 1
ATOM 1291 O O . ALA A 1 180 ? 21.098 1.183 -51.041 1.00 92.44 180 ALA A O 1
ATOM 1292 N N . GLU A 1 181 ? 21.257 -0.754 -49.923 1.00 92.75 181 GLU A N 1
ATOM 1293 C CA . GLU A 1 181 ? 20.154 -1.411 -50.635 1.00 92.75 181 GLU A CA 1
ATOM 1294 C C . GLU A 1 181 ? 18.783 -0.826 -50.291 1.00 92.75 181 GLU A C 1
ATOM 1296 O O . GLU A 1 181 ? 17.873 -0.903 -51.114 1.00 92.75 181 GLU A O 1
ATOM 1301 N N . VAL A 1 182 ? 18.623 -0.284 -49.080 1.00 91.50 182 VAL A N 1
ATOM 1302 C CA . VAL A 1 182 ? 17.404 0.420 -48.663 1.00 91.50 182 VAL A CA 1
ATOM 1303 C C . VAL A 1 182 ? 17.370 1.801 -49.312 1.00 91.50 182 VAL A C 1
ATOM 1305 O O . VAL A 1 182 ? 16.388 2.145 -49.962 1.00 91.50 182 VAL A O 1
ATOM 1308 N N . ILE A 1 183 ? 18.467 2.560 -49.229 1.00 89.50 183 ILE A N 1
ATOM 1309 C CA . ILE A 1 183 ? 18.549 3.912 -49.796 1.00 89.50 183 ILE A CA 1
ATOM 1310 C C . ILE A 1 183 ? 18.368 3.891 -51.322 1.00 89.50 183 ILE A C 1
ATOM 1312 O O . ILE A 1 183 ? 17.757 4.799 -51.871 1.00 89.50 183 ILE A O 1
ATOM 1316 N N . ALA A 1 184 ? 18.807 2.840 -52.018 1.00 88.81 184 ALA A N 1
ATOM 1317 C CA . ALA A 1 184 ? 18.653 2.710 -53.470 1.00 88.81 184 ALA A CA 1
ATOM 1318 C C . ALA A 1 184 ? 17.213 2.409 -53.960 1.00 88.81 184 ALA A C 1
ATOM 1320 O O . ALA A 1 184 ? 17.001 2.256 -55.166 1.00 88.81 184 ALA A O 1
ATOM 1321 N N . LEU A 1 185 ? 16.218 2.283 -53.070 1.00 88.25 185 LEU A N 1
ATOM 1322 C CA . LEU A 1 185 ? 14.842 1.922 -53.436 1.00 88.25 185 LEU A CA 1
ATOM 1323 C C . LEU A 1 185 ? 14.084 3.070 -54.116 1.00 88.25 185 LEU A C 1
ATOM 1325 O O . LEU A 1 185 ? 13.667 4.021 -53.464 1.00 88.25 185 LEU A O 1
ATOM 1329 N N . THR A 1 186 ? 13.789 2.902 -55.407 1.00 84.62 186 THR A N 1
ATOM 1330 C CA . THR A 1 186 ? 13.179 3.925 -56.279 1.00 84.62 186 THR A CA 1
ATOM 1331 C C . THR A 1 186 ? 11.687 4.187 -56.084 1.00 84.62 186 THR A C 1
ATOM 1333 O O . THR A 1 186 ? 11.179 5.156 -56.642 1.00 84.62 186 THR A O 1
ATOM 1336 N N . ASN A 1 187 ? 10.990 3.337 -55.323 1.00 84.44 187 ASN A N 1
ATOM 1337 C CA . ASN A 1 187 ? 9.532 3.372 -55.147 1.00 84.44 187 ASN A CA 1
ATOM 1338 C C . ASN A 1 187 ? 9.115 3.225 -53.669 1.00 84.44 187 ASN A C 1
ATOM 1340 O O . ASN A 1 187 ? 8.063 2.649 -53.380 1.00 84.44 187 ASN A O 1
ATOM 1344 N N . ALA A 1 188 ? 9.955 3.658 -52.726 1.00 88.69 188 ALA A N 1
ATOM 1345 C CA . ALA A 1 188 ? 9.624 3.589 -51.307 1.00 88.69 188 ALA A CA 1
ATOM 1346 C C . ALA A 1 188 ? 8.572 4.651 -50.958 1.00 88.69 188 ALA A C 1
ATOM 1348 O O . ALA A 1 188 ? 8.740 5.836 -51.262 1.00 88.69 188 ALA A O 1
ATOM 1349 N N . VAL A 1 189 ? 7.478 4.235 -50.315 1.00 90.00 189 VAL A N 1
ATOM 1350 C CA . VAL A 1 189 ? 6.448 5.169 -49.842 1.00 90.00 189 VAL A CA 1
ATOM 1351 C C . VAL A 1 189 ? 6.588 5.420 -48.348 1.00 90.00 189 VAL A C 1
ATOM 1353 O O . VAL A 1 189 ? 7.102 4.581 -47.608 1.00 90.00 189 VAL A O 1
ATOM 1356 N N . VAL A 1 190 ? 6.085 6.571 -47.895 1.00 90.88 190 VAL A N 1
ATOM 1357 C CA . VAL A 1 190 ? 6.104 6.928 -46.472 1.00 90.88 190 VAL A CA 1
ATOM 1358 C C . VAL A 1 190 ? 5.470 5.813 -45.638 1.00 90.88 190 VAL A C 1
ATOM 1360 O O . VAL A 1 190 ? 4.361 5.337 -45.929 1.00 90.88 190 VAL A O 1
ATOM 1363 N N . GLY A 1 191 ? 6.202 5.411 -44.602 1.00 89.50 191 GLY A N 1
ATOM 1364 C CA . GLY A 1 191 ? 5.820 4.350 -43.684 1.00 89.50 191 GLY A CA 1
ATOM 1365 C C . GLY A 1 191 ? 6.320 2.962 -44.071 1.00 89.50 191 GLY A C 1
ATOM 1366 O O . GLY A 1 191 ? 6.177 2.042 -43.276 1.00 89.50 191 GLY A O 1
ATOM 1367 N N . ASP A 1 192 ? 6.914 2.768 -45.247 1.00 92.81 192 ASP A N 1
ATOM 1368 C CA . ASP A 1 192 ? 7.513 1.480 -45.590 1.00 92.81 192 ASP A CA 1
ATOM 1369 C C . ASP A 1 192 ? 8.736 1.191 -44.710 1.00 92.81 192 ASP A C 1
ATOM 1371 O O . ASP A 1 192 ? 9.599 2.052 -44.540 1.00 92.81 192 ASP A O 1
ATOM 1375 N N . VAL A 1 193 ? 8.807 -0.022 -44.156 1.00 93.69 193 VAL A N 1
ATOM 1376 C CA . VAL A 1 193 ? 9.841 -0.439 -43.199 1.00 93.69 193 VAL A CA 1
ATOM 1377 C C . VAL A 1 193 ? 10.626 -1.635 -43.725 1.00 93.69 193 VAL A C 1
ATOM 1379 O O . VAL A 1 193 ? 10.039 -2.653 -44.104 1.00 93.69 193 VAL A O 1
ATOM 1382 N N . TRP A 1 194 ? 11.952 -1.549 -43.657 1.00 94.38 194 TRP A N 1
ATOM 1383 C CA . TRP A 1 194 ? 12.875 -2.638 -43.968 1.00 94.38 194 TRP A CA 1
ATOM 1384 C C . TRP A 1 194 ? 13.772 -2.959 -42.782 1.00 94.38 194 TRP A C 1
ATOM 1386 O O . TRP A 1 194 ? 14.252 -2.063 -42.095 1.00 94.38 194 TRP A O 1
ATOM 1396 N N . ASN A 1 195 ? 14.045 -4.240 -42.570 1.00 94.00 195 ASN A N 1
ATOM 1397 C CA . ASN A 1 195 ? 15.084 -4.682 -41.651 1.00 94.00 195 ASN A CA 1
ATOM 1398 C C . ASN A 1 195 ? 16.451 -4.651 -42.349 1.00 94.00 195 ASN A C 1
ATOM 1400 O O . ASN A 1 195 ? 16.563 -5.198 -43.443 1.00 94.00 195 ASN A O 1
ATOM 1404 N N . VAL A 1 196 ? 17.477 -4.054 -41.740 1.00 95.00 196 VAL A N 1
ATOM 1405 C CA . VAL A 1 196 ? 18.850 -4.054 -42.274 1.00 95.00 196 VAL A CA 1
ATOM 1406 C C . VAL A 1 196 ? 19.718 -4.986 -41.439 1.00 95.00 196 VAL A C 1
ATOM 1408 O O . VAL A 1 196 ? 19.931 -4.737 -40.257 1.00 95.00 196 VAL A O 1
ATOM 1411 N N . THR A 1 197 ? 20.231 -6.065 -42.032 1.00 94.50 197 THR A N 1
ATOM 1412 C CA . THR A 1 197 ? 20.936 -7.115 -41.272 1.00 94.50 197 THR A CA 1
ATOM 1413 C C . THR A 1 197 ? 22.385 -6.783 -40.939 1.00 94.50 197 THR A C 1
ATOM 1415 O O . THR A 1 197 ? 22.942 -7.400 -40.039 1.00 94.50 197 THR A O 1
ATOM 1418 N N . ALA A 1 198 ? 23.013 -5.845 -41.647 1.00 94.25 198 ALA A N 1
ATOM 1419 C CA . ALA A 1 198 ? 24.349 -5.356 -41.317 1.00 94.25 198 ALA A CA 1
ATOM 1420 C C . ALA A 1 198 ? 24.294 -4.161 -40.355 1.00 94.25 198 ALA A C 1
ATOM 1422 O O . ALA A 1 198 ? 23.304 -3.435 -40.299 1.00 94.25 198 ALA A O 1
ATOM 1423 N N . GLU A 1 199 ? 25.382 -3.943 -39.620 1.00 93.75 199 GLU A N 1
ATOM 1424 C CA . GLU A 1 199 ? 25.635 -2.674 -38.935 1.00 93.75 199 GLU A CA 1
ATOM 1425 C C . GLU A 1 199 ? 25.740 -1.542 -39.970 1.00 93.75 199 GLU A C 1
ATOM 1427 O O . GLU A 1 199 ? 26.307 -1.736 -41.049 1.00 93.75 199 GLU A O 1
ATOM 1432 N N . PHE A 1 200 ? 25.195 -0.364 -39.667 1.00 92.81 200 PHE A N 1
ATOM 1433 C CA . PHE A 1 200 ? 25.233 0.766 -40.593 1.00 92.81 200 PHE A CA 1
ATOM 1434 C C . PHE A 1 200 ? 25.275 2.117 -39.884 1.00 92.81 200 PHE A C 1
ATOM 1436 O O . PHE A 1 200 ? 25.002 2.229 -38.692 1.00 92.81 200 PHE A O 1
ATOM 1443 N N . THR A 1 201 ? 25.590 3.159 -40.648 1.00 91.44 201 THR A N 1
ATOM 1444 C CA . THR A 1 201 ? 25.483 4.554 -40.216 1.00 91.44 201 THR A CA 1
ATOM 1445 C C . THR A 1 201 ? 24.433 5.239 -41.078 1.00 91.44 201 THR A C 1
ATOM 1447 O O . THR A 1 201 ? 24.451 5.075 -42.295 1.00 91.44 201 THR A O 1
ATOM 1450 N N . LEU A 1 202 ? 23.528 5.989 -40.458 1.00 89.75 202 LEU A N 1
ATOM 1451 C CA . LEU A 1 202 ? 22.526 6.808 -41.141 1.00 89.75 202 LEU A CA 1
ATOM 1452 C C . LEU A 1 202 ? 22.499 8.179 -40.471 1.00 89.75 202 LEU A C 1
ATOM 1454 O O . LEU A 1 202 ? 22.428 8.251 -39.241 1.00 89.75 202 LEU A O 1
ATOM 1458 N N . SER A 1 203 ? 22.601 9.259 -41.252 1.00 86.19 203 SER A N 1
ATOM 1459 C CA . SER A 1 203 ? 22.647 10.631 -40.714 1.00 86.19 203 SER A CA 1
ATOM 1460 C C . SER A 1 203 ? 23.714 10.800 -39.616 1.00 86.19 203 SER A C 1
ATOM 1462 O O . SER A 1 203 ? 23.465 11.375 -38.558 1.00 86.19 203 SER A O 1
ATOM 1464 N N . SER A 1 204 ? 24.906 10.238 -39.847 1.00 85.44 204 SER A N 1
ATOM 1465 C CA . SER A 1 204 ? 26.059 10.255 -38.925 1.00 85.44 204 SER A CA 1
ATOM 1466 C C . SER A 1 204 ? 25.885 9.499 -37.597 1.00 85.44 204 SER A C 1
ATOM 1468 O O . SER A 1 204 ? 26.783 9.543 -36.757 1.00 85.44 204 SER A O 1
ATOM 1470 N N . LYS A 1 205 ? 24.783 8.764 -37.397 1.00 87.50 205 LYS A N 1
ATOM 1471 C CA . LYS A 1 205 ? 24.566 7.917 -36.216 1.00 87.50 205 LYS A CA 1
ATOM 1472 C C . LYS A 1 205 ? 24.719 6.442 -36.572 1.00 87.50 205 LYS A C 1
ATOM 1474 O O . LYS A 1 205 ? 24.214 5.991 -37.596 1.00 87.50 205 LYS A O 1
ATOM 1479 N N . LYS A 1 206 ? 25.440 5.706 -35.727 1.00 90.06 206 LYS A N 1
ATOM 1480 C CA . LYS A 1 206 ? 25.729 4.280 -35.900 1.00 90.06 206 LYS A CA 1
ATOM 1481 C C . LYS A 1 206 ? 24.606 3.427 -35.304 1.00 90.06 206 LYS A C 1
ATOM 1483 O O . LYS A 1 206 ? 24.182 3.676 -34.177 1.00 90.06 206 LYS A O 1
ATOM 1488 N N . TYR A 1 207 ? 24.173 2.412 -36.043 1.00 89.94 207 TYR A N 1
ATOM 1489 C CA . TYR A 1 207 ? 23.092 1.501 -35.681 1.00 89.94 207 TYR A CA 1
ATOM 1490 C C . TYR A 1 207 ? 23.556 0.044 -35.785 1.00 89.94 207 TYR A C 1
ATOM 1492 O O . TYR A 1 207 ? 24.248 -0.307 -36.746 1.00 89.94 207 TYR A O 1
ATOM 1500 N N . PRO A 1 208 ? 23.190 -0.816 -34.817 1.00 90.50 208 PRO A N 1
ATOM 1501 C CA . PRO A 1 208 ? 23.582 -2.218 -34.824 1.00 90.50 208 PRO A CA 1
ATOM 1502 C C . PRO A 1 208 ? 22.892 -3.004 -35.945 1.00 90.50 208 PRO A C 1
ATOM 1504 O O . PRO A 1 208 ? 21.835 -2.618 -36.455 1.00 90.50 208 PRO A O 1
ATOM 1507 N N . ALA A 1 209 ? 23.483 -4.153 -36.273 1.00 91.62 209 ALA A N 1
ATOM 1508 C CA . ALA A 1 209 ? 22.902 -5.153 -37.159 1.00 91.62 209 ALA A CA 1
ATOM 1509 C C . ALA A 1 209 ? 21.473 -5.534 -36.738 1.00 91.62 209 ALA A C 1
ATOM 1511 O O . ALA A 1 209 ? 21.188 -5.721 -35.556 1.00 91.62 209 ALA A O 1
ATOM 1512 N N . GLY A 1 210 ? 20.576 -5.659 -37.715 1.00 90.06 210 GLY A N 1
ATOM 1513 C CA . GLY A 1 210 ? 19.163 -5.971 -37.500 1.00 90.06 210 GLY A CA 1
ATOM 1514 C C . GLY A 1 210 ? 18.284 -4.751 -37.204 1.00 90.06 210 GLY A C 1
ATOM 1515 O O . GLY A 1 210 ? 17.109 -4.928 -36.884 1.00 90.06 210 GLY A O 1
ATOM 1516 N N . THR A 1 211 ? 18.805 -3.525 -37.313 1.00 92.88 211 THR A N 1
ATOM 1517 C CA . THR A 1 211 ? 18.007 -2.306 -37.119 1.00 92.88 211 THR A CA 1
ATOM 1518 C C . THR A 1 211 ? 16.999 -2.116 -38.259 1.00 92.88 211 THR A C 1
ATOM 1520 O O . THR A 1 211 ? 17.326 -2.259 -39.437 1.00 92.88 211 THR A O 1
ATOM 1523 N N . ASN A 1 212 ? 15.754 -1.783 -37.906 1.00 93.56 212 ASN A N 1
ATOM 1524 C CA . ASN A 1 212 ? 14.711 -1.442 -38.872 1.00 93.56 212 ASN A CA 1
ATOM 1525 C C . ASN A 1 212 ? 14.845 0.015 -39.326 1.00 93.56 212 ASN A C 1
ATOM 1527 O O . ASN A 1 212 ? 15.141 0.891 -38.519 1.00 93.56 212 ASN A O 1
ATOM 1531 N N . VAL A 1 213 ? 14.575 0.274 -40.599 1.00 93.38 213 VAL A N 1
ATOM 1532 C CA . VAL A 1 213 ? 14.644 1.595 -41.227 1.00 93.38 213 VAL A CA 1
ATOM 1533 C C . VAL A 1 213 ? 13.321 1.869 -41.926 1.00 93.38 213 VAL A C 1
ATOM 1535 O O . VAL A 1 213 ? 12.805 1.004 -42.634 1.00 93.38 213 VAL A O 1
ATOM 1538 N N . VAL A 1 214 ? 12.768 3.059 -41.714 1.00 93.44 214 VAL A N 1
ATOM 1539 C CA . VAL A 1 214 ? 11.508 3.513 -42.300 1.00 93.44 214 VAL A CA 1
ATOM 1540 C C . VAL A 1 214 ? 11.743 4.622 -43.316 1.00 93.44 214 VAL A C 1
ATOM 1542 O O . VAL A 1 214 ? 12.580 5.500 -43.116 1.00 93.44 214 VAL A O 1
ATOM 1545 N N . CYS A 1 215 ? 10.977 4.605 -44.401 1.00 92.00 215 CYS A N 1
ATOM 1546 C CA . CYS A 1 215 ? 10.877 5.739 -45.310 1.00 92.00 215 CYS A CA 1
ATOM 1547 C C . CYS A 1 215 ? 10.006 6.834 -44.671 1.00 92.00 215 CYS A C 1
ATOM 1549 O O . CYS A 1 215 ? 8.811 6.629 -44.443 1.00 92.00 215 CYS A O 1
ATOM 1551 N N . VAL A 1 216 ? 10.588 8.002 -44.388 1.00 90.94 216 VAL A N 1
ATOM 1552 C CA . VAL A 1 216 ? 9.873 9.150 -43.791 1.00 90.94 216 VAL A CA 1
ATOM 1553 C C . VAL A 1 216 ? 9.417 10.171 -44.828 1.00 90.94 216 VAL A C 1
ATOM 1555 O O . VAL A 1 216 ? 8.457 10.899 -44.597 1.00 90.94 216 VAL A O 1
ATOM 1558 N N . THR A 1 217 ? 10.056 10.195 -45.999 1.00 88.25 217 THR A N 1
ATOM 1559 C CA . THR A 1 217 ? 9.655 11.035 -47.133 1.00 88.25 217 THR A CA 1
ATOM 1560 C C . THR A 1 217 ? 9.679 10.196 -48.401 1.00 88.25 217 THR A C 1
ATOM 1562 O O . THR A 1 217 ? 10.720 9.621 -48.715 1.00 88.25 217 THR A O 1
ATOM 1565 N N . ALA A 1 218 ? 8.552 10.144 -49.123 1.00 79.00 218 ALA A N 1
ATOM 1566 C CA . ALA A 1 218 ? 8.411 9.336 -50.334 1.00 79.00 218 ALA A CA 1
ATOM 1567 C C . ALA A 1 218 ? 9.540 9.635 -51.324 1.00 79.00 218 ALA A C 1
ATOM 1569 O O . ALA A 1 218 ? 9.809 10.799 -51.638 1.00 79.00 218 ALA A O 1
ATOM 1570 N N . THR A 1 219 ? 10.181 8.584 -51.827 1.00 69.38 219 THR A N 1
ATOM 1571 C CA . THR A 1 219 ? 11.214 8.734 -52.841 1.00 69.38 219 THR A CA 1
ATOM 1572 C C . THR A 1 219 ? 10.548 8.693 -54.211 1.00 69.38 219 THR A C 1
ATOM 1574 O O . THR A 1 219 ? 9.865 7.739 -54.578 1.00 69.38 219 THR A O 1
ATOM 1577 N N . SER A 1 220 ? 10.678 9.784 -54.967 1.00 65.50 220 SER A N 1
ATOM 1578 C CA . SER A 1 220 ? 10.487 9.711 -56.415 1.00 65.50 220 SER A CA 1
ATOM 1579 C C . SER A 1 220 ? 11.782 9.193 -57.034 1.00 65.50 220 SER A C 1
ATOM 1581 O O . SER A 1 220 ? 12.846 9.288 -56.419 1.00 65.50 220 SER A O 1
ATOM 1583 N N . SER A 1 221 ? 11.696 8.661 -58.250 1.00 59.06 221 SER A N 1
ATOM 1584 C CA . SER A 1 221 ? 12.716 7.876 -58.957 1.00 59.06 221 SER A CA 1
ATOM 1585 C C . SER A 1 221 ? 14.121 8.502 -59.119 1.00 59.06 221 SER A C 1
ATOM 1587 O O . SER A 1 221 ? 14.960 7.908 -59.789 1.00 59.06 221 SER A O 1
ATOM 1589 N N . SER A 1 222 ? 14.434 9.649 -58.506 1.00 57.16 222 SER A N 1
ATOM 1590 C CA . SER A 1 222 ? 15.731 10.324 -58.635 1.00 57.16 222 SER A CA 1
ATOM 1591 C C . SER A 1 222 ? 16.269 11.083 -57.404 1.00 57.16 222 SER A C 1
ATOM 1593 O O . SER A 1 222 ? 17.332 11.683 -57.531 1.00 57.16 222 SER A O 1
ATOM 1595 N N . SER A 1 223 ? 15.638 11.063 -56.218 1.00 58.25 223 SER A N 1
ATOM 1596 C CA . SER A 1 223 ? 16.203 11.726 -55.016 1.00 58.25 223 SER A CA 1
ATOM 1597 C C . SER A 1 223 ? 16.182 10.815 -53.786 1.00 58.25 223 SER A C 1
ATOM 1599 O O . SER A 1 223 ? 15.180 10.741 -53.075 1.00 58.25 223 SER A O 1
ATOM 1601 N N . HIS A 1 224 ? 17.299 10.127 -53.552 1.00 72.38 224 HIS A N 1
ATOM 1602 C CA . HIS A 1 224 ? 17.478 9.217 -52.425 1.00 72.38 224 HIS A CA 1
ATOM 1603 C C . HIS A 1 224 ? 18.692 9.664 -51.619 1.00 72.38 224 HIS A C 1
ATOM 1605 O O . HIS A 1 224 ? 19.824 9.559 -52.088 1.00 72.38 224 HIS A O 1
ATOM 1611 N N . ALA A 1 225 ? 18.450 10.191 -50.427 1.00 78.81 225 ALA A N 1
ATOM 1612 C CA . ALA A 1 225 ? 19.480 10.591 -49.481 1.00 78.81 225 ALA A CA 1
ATOM 1613 C C . ALA A 1 225 ? 19.144 10.045 -48.092 1.00 78.81 225 ALA A C 1
ATOM 1615 O O . ALA A 1 225 ? 17.993 9.698 -47.829 1.00 78.81 225 ALA A O 1
ATOM 1616 N N . ASP A 1 226 ? 20.120 10.039 -47.185 1.00 82.88 226 ASP A N 1
ATOM 1617 C CA . ASP A 1 226 ? 19.934 9.659 -45.777 1.00 82.88 226 ASP A CA 1
ATOM 1618 C C . ASP A 1 226 ? 18.729 10.362 -45.126 1.00 82.88 226 ASP A C 1
ATOM 1620 O O . ASP A 1 226 ? 18.017 9.754 -44.340 1.00 82.88 226 ASP A O 1
ATOM 1624 N N . ALA A 1 227 ? 18.436 11.609 -45.518 1.00 84.75 227 ALA A N 1
ATOM 1625 C CA . ALA A 1 227 ? 17.313 12.397 -45.003 1.00 84.75 227 ALA A CA 1
ATOM 1626 C C . ALA A 1 227 ? 15.915 11.836 -45.347 1.00 84.75 227 ALA A C 1
ATOM 1628 O O . ALA A 1 227 ? 14.926 12.233 -44.734 1.00 84.75 227 ALA A O 1
ATOM 1629 N N . ASN A 1 228 ? 15.803 10.935 -46.329 1.00 90.12 228 ASN A N 1
ATOM 1630 C CA . ASN A 1 228 ? 14.540 10.268 -46.667 1.00 90.12 228 ASN A CA 1
ATOM 1631 C C . ASN A 1 228 ? 14.208 9.106 -45.721 1.00 90.12 228 ASN A C 1
ATOM 1633 O O . ASN A 1 228 ? 13.096 8.569 -45.779 1.00 90.12 228 ASN A O 1
ATOM 1637 N N . TRP A 1 229 ? 15.161 8.717 -44.875 1.00 91.00 229 TRP A N 1
ATOM 1638 C CA . TRP A 1 229 ? 15.132 7.495 -44.092 1.00 91.00 229 TRP A CA 1
ATOM 1639 C C . TRP A 1 229 ? 15.351 7.801 -42.617 1.00 91.00 229 TRP A C 1
ATOM 1641 O O . TRP A 1 229 ? 16.165 8.648 -42.258 1.00 91.00 229 TRP A O 1
ATOM 1651 N N . ASP A 1 230 ? 14.645 7.079 -41.757 1.00 91.69 230 ASP A N 1
ATOM 1652 C CA . ASP A 1 230 ? 14.856 7.135 -40.314 1.00 91.69 230 ASP A CA 1
ATOM 1653 C C . ASP A 1 230 ? 15.029 5.724 -39.754 1.00 91.69 230 ASP A C 1
ATOM 1655 O O . ASP A 1 230 ? 14.426 4.763 -40.239 1.00 91.69 230 ASP A O 1
ATOM 1659 N N . ALA A 1 231 ? 15.877 5.576 -38.744 1.00 91.62 231 ALA A N 1
ATOM 1660 C CA . ALA A 1 231 ? 16.095 4.296 -38.093 1.00 91.62 231 ALA A CA 1
ATOM 1661 C C . ALA A 1 231 ? 15.063 4.115 -36.972 1.00 91.62 231 ALA A C 1
ATOM 1663 O O . ALA A 1 231 ? 15.051 4.843 -35.986 1.00 91.62 231 ALA A O 1
ATOM 1664 N N . LEU A 1 232 ? 14.229 3.081 -37.088 1.00 85.94 232 LEU A N 1
ATOM 1665 C CA . LEU A 1 232 ? 13.285 2.661 -36.046 1.00 85.94 232 LEU A CA 1
ATOM 1666 C C . LEU A 1 232 ? 13.954 1.847 -34.929 1.00 85.94 232 LEU A C 1
ATOM 1668 O O . LEU A 1 232 ? 13.283 1.392 -34.005 1.00 85.94 232 LEU A O 1
ATOM 1672 N N . GLY A 1 233 ? 15.263 1.613 -35.033 1.00 72.06 233 GLY A N 1
ATOM 1673 C CA . GLY A 1 233 ? 16.058 0.996 -33.983 1.00 72.06 233 GLY A CA 1
ATOM 1674 C C . GLY A 1 233 ? 16.956 2.010 -33.295 1.00 72.06 233 GLY A C 1
ATOM 1675 O O . GLY A 1 233 ? 17.637 2.820 -33.918 1.00 72.06 233 GLY A O 1
ATOM 1676 N N . GLY A 1 234 ? 16.960 1.914 -31.976 1.00 62.16 234 GLY A N 1
ATOM 1677 C CA . GLY A 1 234 ? 17.773 2.676 -31.050 1.00 62.16 234 GLY A CA 1
ATOM 1678 C C . GLY A 1 234 ? 17.352 2.280 -29.641 1.00 62.16 234 GLY A C 1
ATOM 1679 O O . GLY A 1 234 ? 16.193 1.937 -29.408 1.00 62.16 234 GLY A O 1
ATOM 1680 N N . THR A 1 235 ? 18.278 2.284 -28.692 1.00 50.53 235 THR A N 1
ATOM 1681 C CA . THR A 1 235 ? 17.908 2.185 -27.281 1.00 50.53 235 THR A CA 1
ATOM 1682 C C . THR A 1 235 ? 17.182 3.470 -26.900 1.00 50.53 235 THR A C 1
ATOM 1684 O O . THR A 1 235 ? 17.784 4.545 -26.910 1.00 50.53 235 THR A O 1
ATOM 1687 N N . VAL A 1 236 ? 15.884 3.375 -26.606 1.00 50.09 236 VAL A N 1
ATOM 1688 C CA . VAL A 1 236 ? 15.169 4.448 -25.913 1.00 50.09 236 VAL A CA 1
ATOM 1689 C C . VAL A 1 236 ? 15.609 4.376 -24.460 1.00 50.09 236 VAL A C 1
ATOM 1691 O O . VAL A 1 236 ? 15.355 3.378 -23.787 1.00 50.09 236 VAL A O 1
ATOM 1694 N N . ASP A 1 237 ? 16.302 5.409 -23.994 1.00 52.78 237 ASP A N 1
ATOM 1695 C CA . ASP A 1 237 ? 16.598 5.553 -22.577 1.00 52.78 237 ASP A CA 1
ATOM 1696 C C . ASP A 1 237 ? 15.289 5.859 -21.839 1.00 52.78 237 ASP A C 1
ATOM 1698 O O . ASP A 1 237 ? 14.780 6.979 -21.850 1.00 52.78 237 ASP A O 1
ATOM 1702 N N . LEU A 1 238 ? 14.693 4.811 -21.271 1.00 51.72 238 LEU A N 1
ATOM 1703 C CA . LEU A 1 238 ? 13.483 4.891 -20.460 1.00 51.72 238 LEU A CA 1
ATOM 1704 C C . LEU A 1 238 ? 13.800 5.112 -18.979 1.00 51.72 238 LEU A C 1
ATOM 1706 O O . LEU A 1 238 ? 12.866 5.184 -18.186 1.00 51.72 238 LEU A O 1
ATOM 1710 N N . THR A 1 239 ? 15.074 5.259 -18.597 1.00 52.97 239 THR A N 1
ATOM 1711 C CA . THR A 1 239 ? 15.491 5.593 -17.224 1.00 52.97 239 THR A CA 1
ATOM 1712 C C . THR A 1 239 ? 14.753 6.821 -16.666 1.00 52.97 239 THR A C 1
ATOM 1714 O O . THR A 1 239 ? 14.344 6.771 -15.509 1.00 52.97 239 THR A O 1
ATOM 1717 N N . PRO A 1 240 ? 14.441 7.873 -17.459 1.00 52.00 240 PRO A N 1
ATOM 1718 C CA . PRO A 1 240 ? 13.625 8.998 -16.987 1.00 52.00 240 PRO A CA 1
ATOM 1719 C C . PRO A 1 240 ? 12.148 8.654 -16.720 1.00 52.00 240 PRO A C 1
ATOM 1721 O O . PRO A 1 240 ? 11.461 9.390 -16.016 1.00 52.00 240 PRO A O 1
ATOM 1724 N N . TYR A 1 241 ? 11.640 7.563 -17.300 1.00 44.66 241 TYR A N 1
ATOM 1725 C CA . TYR A 1 241 ? 10.237 7.133 -17.221 1.00 44.66 241 TYR A CA 1
ATOM 1726 C C . TYR A 1 241 ? 10.032 5.903 -16.319 1.00 44.66 241 TYR A C 1
ATOM 1728 O O . TYR A 1 241 ? 8.901 5.587 -15.941 1.00 44.66 241 TYR A O 1
ATOM 1736 N N . ALA A 1 242 ? 11.110 5.216 -15.938 1.00 45.88 242 ALA A N 1
ATOM 1737 C CA . ALA A 1 242 ? 11.101 4.137 -14.964 1.00 45.88 242 ALA A CA 1
ATOM 1738 C C . ALA A 1 242 ? 11.101 4.724 -13.545 1.00 45.88 242 ALA A C 1
ATOM 1740 O O . ALA A 1 242 ? 12.144 5.000 -12.959 1.00 45.88 242 ALA A O 1
ATOM 1741 N N . LYS A 1 243 ? 9.914 4.911 -12.965 1.00 51.94 243 LYS A N 1
ATOM 1742 C CA . LYS A 1 243 ? 9.801 5.132 -11.518 1.00 51.94 243 LYS A CA 1
ATOM 1743 C C . LYS A 1 243 ? 10.290 3.881 -10.773 1.00 51.94 243 LYS A C 1
ATOM 1745 O O . LYS A 1 243 ? 10.023 2.770 -11.227 1.00 51.94 243 LYS A O 1
ATOM 1750 N N . VAL A 1 244 ? 10.955 4.055 -9.626 1.00 52.81 244 VAL A N 1
ATOM 1751 C CA . VAL A 1 244 ? 11.506 2.968 -8.778 1.00 52.81 244 VAL A CA 1
ATOM 1752 C C . VAL A 1 244 ? 10.472 1.862 -8.497 1.00 52.81 244 VAL A C 1
ATOM 1754 O O . VAL A 1 244 ? 10.809 0.683 -8.500 1.00 52.81 244 VAL A O 1
ATOM 1757 N N . GLU A 1 245 ? 9.194 2.228 -8.370 1.00 53.69 245 GLU A N 1
ATOM 1758 C CA . GLU A 1 245 ? 8.049 1.320 -8.181 1.00 53.69 245 GLU A CA 1
ATOM 1759 C C . GLU A 1 245 ? 7.788 0.328 -9.338 1.00 53.69 245 GLU A C 1
ATOM 1761 O O . GLU A 1 245 ? 7.114 -0.683 -9.134 1.00 53.69 245 GLU A O 1
ATOM 1766 N N . ASN A 1 246 ? 8.320 0.591 -10.538 1.00 48.44 246 ASN A N 1
ATOM 1767 C CA . ASN A 1 246 ? 8.114 -0.213 -11.748 1.00 48.44 246 ASN A CA 1
ATOM 1768 C C . ASN A 1 246 ? 9.266 -1.191 -12.040 1.00 48.44 246 ASN A C 1
ATOM 1770 O O . ASN A 1 246 ? 9.177 -1.971 -12.992 1.00 48.44 246 ASN A O 1
ATOM 1774 N N . LEU A 1 247 ? 10.338 -1.184 -11.244 1.00 53.56 247 LEU A N 1
ATOM 1775 C CA . LEU A 1 247 ? 11.424 -2.156 -11.363 1.00 53.56 247 LEU A CA 1
ATOM 1776 C C . LEU A 1 247 ? 11.065 -3.427 -10.566 1.00 53.56 247 LEU A C 1
ATOM 1778 O O . LEU A 1 247 ? 10.579 -3.318 -9.445 1.00 53.56 247 LEU A O 1
ATOM 1782 N N . PRO A 1 248 ? 11.304 -4.645 -11.088 1.00 53.94 248 PRO A N 1
ATOM 1783 C CA . PRO A 1 248 ? 10.934 -5.910 -10.432 1.00 53.94 248 PRO A CA 1
ATOM 1784 C C . PRO A 1 248 ? 11.733 -6.245 -9.148 1.00 53.94 248 PRO A C 1
ATOM 1786 O O . PRO A 1 248 ? 11.719 -7.396 -8.700 1.00 53.94 248 PRO A O 1
ATOM 1789 N N . GLY A 1 249 ? 12.423 -5.267 -8.555 1.00 56.84 249 GLY A N 1
ATOM 1790 C CA . GLY A 1 249 ? 13.247 -5.406 -7.357 1.00 56.84 249 GLY A CA 1
ATOM 1791 C C . GLY A 1 249 ? 12.453 -5.291 -6.055 1.00 56.84 249 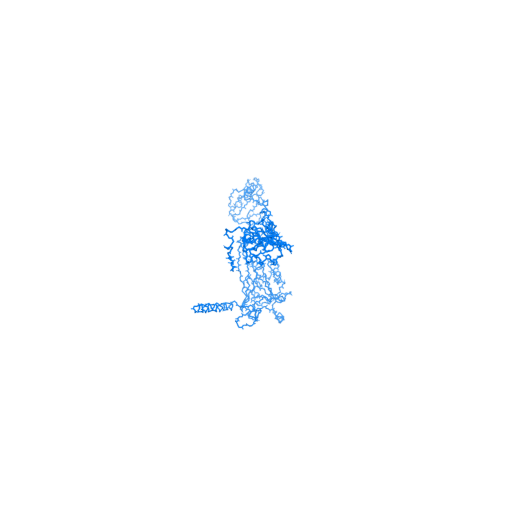GLY A C 1
ATOM 1792 O O . GLY A 1 249 ? 11.357 -4.737 -6.009 1.00 56.84 249 GLY A O 1
ATOM 1793 N N . PHE A 1 250 ? 13.013 -5.844 -4.985 1.00 55.88 250 PHE A N 1
ATOM 1794 C CA . PHE A 1 250 ? 12.544 -5.594 -3.626 1.00 55.88 250 PHE A CA 1
ATOM 1795 C C . PHE A 1 250 ? 13.014 -4.197 -3.201 1.00 55.88 250 PHE A C 1
ATOM 1797 O O . PHE A 1 250 ? 14.212 -3.926 -3.233 1.00 55.88 250 PHE A O 1
ATOM 1804 N N . VAL A 1 251 ? 12.081 -3.311 -2.845 1.00 57.53 251 VAL A N 1
ATOM 1805 C CA . VAL A 1 251 ? 12.374 -1.938 -2.391 1.00 57.53 251 VAL A CA 1
ATOM 1806 C C . VAL A 1 251 ? 12.066 -1.845 -0.890 1.00 57.53 251 VAL A C 1
ATOM 1808 O O . VAL A 1 251 ? 11.090 -2.467 -0.464 1.00 57.53 251 VAL A O 1
ATOM 1811 N N . PRO A 1 252 ? 12.859 -1.127 -0.071 1.00 60.62 252 PRO A N 1
ATOM 1812 C CA . PRO A 1 252 ? 12.569 -0.938 1.352 1.00 60.62 252 PRO A CA 1
ATOM 1813 C C . PRO A 1 252 ? 11.159 -0.377 1.588 1.00 60.62 252 PRO A C 1
ATOM 1815 O O . PRO A 1 252 ? 10.765 0.617 0.978 1.00 60.62 252 PRO A O 1
ATOM 1818 N N . ASP A 1 253 ? 10.393 -1.036 2.456 1.00 57.66 253 ASP A N 1
ATOM 1819 C CA . ASP A 1 253 ? 9.059 -0.619 2.886 1.00 57.66 253 ASP A CA 1
ATOM 1820 C C . ASP A 1 253 ? 9.230 0.407 4.014 1.00 57.66 253 ASP A C 1
ATOM 1822 O O . ASP A 1 253 ? 9.660 0.071 5.119 1.00 57.66 253 ASP A O 1
ATOM 1826 N N . GLY A 1 254 ? 8.943 1.679 3.719 1.00 52.75 254 GLY A N 1
ATOM 1827 C CA . GLY A 1 254 ? 9.231 2.822 4.596 1.00 52.75 254 GLY A CA 1
ATOM 1828 C C . GLY A 1 254 ? 8.548 2.792 5.969 1.00 52.75 254 GLY A C 1
ATOM 1829 O O . GLY A 1 254 ? 8.878 3.610 6.819 1.00 52.75 254 GLY A O 1
ATOM 1830 N N . GLU A 1 255 ? 7.617 1.863 6.202 1.00 49.75 255 GLU A N 1
ATOM 1831 C CA . GLU A 1 255 ? 6.842 1.773 7.446 1.00 49.75 255 GLU A CA 1
ATOM 1832 C C . GLU A 1 255 ? 7.263 0.623 8.377 1.00 49.75 255 GLU A C 1
ATOM 1834 O O . GLU A 1 255 ? 6.680 0.456 9.445 1.00 49.75 255 GLU A O 1
ATOM 1839 N N . SER A 1 256 ? 8.253 -0.195 8.005 1.00 56.09 256 SER A N 1
ATOM 1840 C CA . SER A 1 256 ? 8.599 -1.419 8.745 1.00 56.09 256 SER A CA 1
ATOM 1841 C C . SER A 1 256 ? 10.093 -1.506 9.048 1.00 56.09 256 SER A C 1
ATOM 1843 O O . SER A 1 256 ? 10.804 -2.322 8.463 1.00 56.09 256 SER A O 1
ATOM 1845 N N . PHE A 1 257 ? 10.556 -0.672 9.980 1.00 54.50 257 PHE A N 1
ATOM 1846 C CA . PHE A 1 257 ? 11.899 -0.737 10.561 1.00 54.50 257 PHE A CA 1
ATOM 1847 C C . PHE A 1 257 ? 11.815 -1.131 12.038 1.00 54.50 257 PHE A C 1
ATOM 1849 O O . PHE A 1 257 ? 11.011 -0.582 12.791 1.00 54.50 257 PHE A O 1
ATOM 1856 N N . SER A 1 258 ? 12.654 -2.070 12.471 1.00 56.66 258 SER A N 1
ATOM 1857 C CA . SER A 1 258 ? 12.807 -2.415 13.886 1.00 56.66 258 SER A CA 1
ATOM 1858 C C . SER A 1 258 ? 14.272 -2.606 14.245 1.00 56.66 258 SER A C 1
ATOM 1860 O O . SER A 1 258 ? 15.029 -3.177 13.465 1.00 56.66 258 SER A O 1
ATOM 1862 N N . LEU A 1 259 ? 14.653 -2.160 15.439 1.00 52.56 259 LEU A N 1
ATOM 1863 C CA . LEU A 1 259 ? 16.018 -2.248 15.952 1.00 52.56 259 LEU A CA 1
ATOM 1864 C C . LEU A 1 259 ? 16.064 -3.183 17.155 1.00 52.56 259 LEU A C 1
ATOM 1866 O O . LEU A 1 259 ? 15.290 -3.033 18.103 1.00 52.56 259 LEU A O 1
ATOM 1870 N N . LYS A 1 260 ? 16.986 -4.141 17.114 1.00 56.50 260 LYS A N 1
ATOM 1871 C CA . LYS A 1 260 ? 17.338 -5.011 18.234 1.00 56.50 260 LYS A CA 1
ATOM 1872 C C . LYS A 1 260 ? 18.798 -4.772 18.592 1.00 56.50 260 LYS A C 1
ATOM 1874 O O . LYS A 1 260 ? 19.624 -4.544 17.721 1.00 56.50 260 LYS A O 1
ATOM 1879 N N . CYS A 1 261 ? 19.110 -4.800 19.878 1.00 43.91 261 CYS A N 1
ATOM 1880 C CA . CYS A 1 261 ? 20.475 -4.701 20.381 1.00 43.91 261 CYS A CA 1
ATOM 1881 C C . CYS A 1 261 ? 20.734 -5.943 21.231 1.00 43.91 261 CYS A C 1
ATOM 1883 O O . CYS A 1 261 ? 19.987 -6.199 22.179 1.00 43.91 261 CYS A O 1
ATOM 1885 N N . ASP A 1 262 ? 21.742 -6.729 20.863 1.00 48.75 262 ASP A N 1
ATOM 1886 C CA . ASP A 1 262 ? 22.295 -7.794 21.697 1.00 48.75 262 ASP A CA 1
ATOM 1887 C C . ASP A 1 262 ? 23.707 -7.400 22.165 1.00 48.75 262 ASP A C 1
ATOM 1889 O O . ASP A 1 262 ? 24.271 -6.401 21.721 1.00 48.75 262 ASP A O 1
ATOM 1893 N N . VAL A 1 263 ? 24.277 -8.163 23.099 1.00 41.84 263 VAL A N 1
ATOM 1894 C CA . VAL A 1 263 ? 25.571 -7.883 23.751 1.00 41.84 263 VAL A CA 1
ATOM 1895 C C . VAL A 1 263 ? 26.724 -7.605 22.786 1.00 41.84 263 VAL A C 1
ATOM 1897 O O . VAL A 1 263 ? 27.636 -6.873 23.161 1.00 41.84 263 VAL A O 1
ATOM 1900 N N . ASP A 1 264 ? 26.658 -8.149 21.573 1.00 43.59 264 ASP A N 1
ATOM 1901 C CA . ASP A 1 264 ? 27.736 -8.116 20.591 1.00 43.59 264 ASP A CA 1
ATOM 1902 C C . ASP A 1 264 ? 27.278 -7.604 19.215 1.00 43.59 264 ASP A C 1
ATOM 1904 O O . ASP A 1 264 ? 28.046 -7.728 18.267 1.00 43.59 264 ASP A O 1
ATOM 1908 N N . GLU A 1 265 ? 26.058 -7.059 19.066 1.00 51.91 265 GLU A N 1
ATOM 1909 C CA . GLU A 1 265 ? 25.542 -6.614 17.760 1.00 51.91 265 GLU A CA 1
ATOM 1910 C C . GLU A 1 265 ? 24.303 -5.702 17.863 1.00 51.91 265 GLU A C 1
ATOM 1912 O O . GLU A 1 265 ? 23.391 -5.967 18.650 1.00 51.91 265 GLU A O 1
ATOM 1917 N N . ILE A 1 266 ? 24.218 -4.661 17.027 1.00 54.66 266 ILE A N 1
ATOM 1918 C CA . ILE A 1 266 ? 22.936 -4.001 16.724 1.00 54.66 266 ILE A CA 1
ATOM 1919 C C . ILE A 1 266 ? 22.377 -4.659 15.454 1.00 54.66 266 ILE A C 1
ATOM 1921 O O . ILE A 1 266 ? 23.055 -4.742 14.440 1.00 54.66 266 ILE A O 1
ATOM 1925 N N . GLU A 1 267 ? 21.137 -5.131 15.489 1.00 59.78 267 GLU A N 1
ATOM 1926 C CA . GLU A 1 267 ? 20.427 -5.697 14.342 1.00 59.78 267 GLU A CA 1
ATOM 1927 C C . GLU A 1 267 ? 19.320 -4.727 13.911 1.00 59.78 267 GLU A C 1
ATOM 1929 O O . GLU A 1 267 ? 18.365 -4.466 14.649 1.00 59.78 267 GLU A O 1
ATOM 1934 N N . LEU A 1 268 ? 19.437 -4.191 12.699 1.00 63.12 268 LEU A N 1
ATOM 1935 C CA . LEU A 1 268 ? 18.378 -3.457 12.015 1.00 63.12 268 LEU A CA 1
ATOM 1936 C C . LEU A 1 268 ? 17.608 -4.440 11.134 1.00 63.12 268 LEU A C 1
ATOM 1938 O O . LEU A 1 268 ? 18.127 -4.936 10.135 1.00 63.12 268 LEU A O 1
ATOM 1942 N N . SER A 1 269 ? 16.353 -4.699 11.484 1.00 65.44 269 SER A N 1
ATOM 1943 C CA . SER A 1 269 ? 15.425 -5.423 10.619 1.00 65.44 269 SER A CA 1
ATOM 1944 C C . SER A 1 269 ? 14.595 -4.427 9.816 1.00 65.44 269 SER A C 1
ATOM 1946 O O . SER A 1 269 ? 14.043 -3.476 10.374 1.00 65.44 269 SER A O 1
ATOM 1948 N N . PHE A 1 270 ? 14.480 -4.659 8.515 1.00 61.75 270 PHE A N 1
ATOM 1949 C CA . PHE A 1 270 ? 13.618 -3.888 7.626 1.00 61.75 270 PHE A CA 1
ATOM 1950 C C . PHE A 1 270 ? 12.820 -4.831 6.737 1.00 61.75 270 PHE A C 1
ATOM 1952 O O . PHE A 1 270 ? 13.303 -5.885 6.326 1.00 61.75 270 PHE A O 1
ATOM 1959 N N . VAL A 1 271 ? 11.586 -4.458 6.418 1.00 62.97 271 VAL A N 1
ATOM 1960 C CA . VAL A 1 271 ? 10.798 -5.193 5.428 1.00 62.97 271 VAL A CA 1
ATOM 1961 C C . VAL A 1 271 ? 11.018 -4.541 4.076 1.00 62.97 271 VAL A C 1
ATOM 1963 O O . VAL A 1 271 ? 10.943 -3.327 3.935 1.00 62.97 271 VAL A O 1
ATOM 1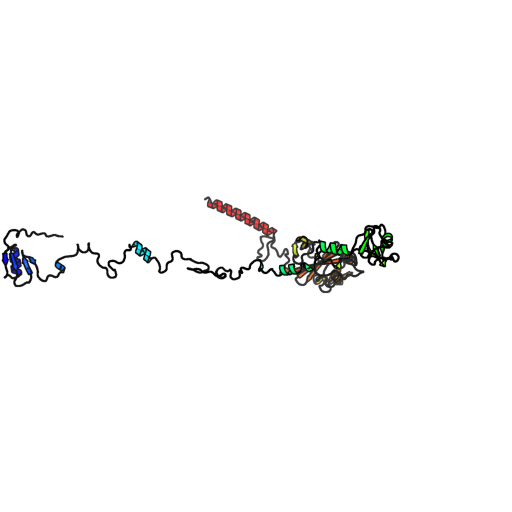966 N N . THR A 1 272 ? 11.291 -5.344 3.059 1.00 62.78 272 THR A N 1
ATOM 1967 C CA . THR A 1 272 ? 11.257 -4.906 1.664 1.00 62.78 272 THR A CA 1
ATOM 1968 C C . THR A 1 272 ? 9.984 -5.414 1.009 1.00 62.78 272 THR A C 1
ATOM 1970 O O . THR A 1 272 ? 9.518 -6.515 1.309 1.00 62.78 272 THR A O 1
ATOM 1973 N N . LYS A 1 273 ? 9.411 -4.631 0.096 1.00 62.50 273 LYS A N 1
ATOM 1974 C CA . LYS A 1 273 ? 8.190 -4.978 -0.627 1.00 62.50 273 LYS A CA 1
ATOM 1975 C C . LYS A 1 273 ? 8.455 -5.041 -2.124 1.00 62.50 273 LYS A C 1
ATOM 1977 O O . LYS A 1 273 ? 8.972 -4.106 -2.728 1.00 62.50 273 LYS A O 1
ATOM 1982 N N . ASN A 1 274 ? 8.051 -6.147 -2.739 1.00 64.94 274 ASN A N 1
ATOM 1983 C CA . ASN A 1 274 ? 7.921 -6.266 -4.183 1.00 64.94 274 ASN A CA 1
ATOM 1984 C C . ASN A 1 274 ? 6.479 -5.911 -4.568 1.00 64.94 274 ASN A C 1
ATOM 1986 O O . ASN A 1 274 ? 5.557 -6.708 -4.373 1.00 64.94 274 ASN A O 1
ATOM 1990 N N . THR A 1 275 ? 6.278 -4.711 -5.106 1.00 56.50 275 THR A N 1
ATOM 1991 C CA . THR A 1 275 ? 4.959 -4.171 -5.481 1.00 56.50 275 THR A CA 1
ATOM 1992 C C . THR A 1 275 ? 4.290 -4.945 -6.617 1.00 56.50 275 THR A C 1
ATOM 1994 O O . THR A 1 275 ? 3.064 -5.003 -6.668 1.00 56.50 275 THR A O 1
ATOM 1997 N N . GLN A 1 276 ? 5.063 -5.600 -7.489 1.00 56.25 276 GLN A N 1
ATOM 1998 C CA . GLN A 1 276 ? 4.533 -6.365 -8.623 1.00 56.25 276 GLN A CA 1
ATOM 1999 C C . GLN A 1 276 ? 4.088 -7.777 -8.233 1.00 56.25 276 GLN A C 1
ATOM 2001 O O . GLN A 1 276 ? 3.100 -8.287 -8.758 1.00 56.25 276 GLN A O 1
ATOM 2006 N N . LYS A 1 277 ? 4.815 -8.416 -7.309 1.00 67.62 277 LYS A N 1
ATOM 2007 C CA . LYS A 1 277 ? 4.509 -9.767 -6.811 1.00 67.62 277 LYS A CA 1
ATOM 2008 C C . LYS A 1 277 ? 3.682 -9.763 -5.523 1.00 67.62 277 LYS A C 1
ATOM 2010 O O . LYS A 1 277 ? 3.266 -10.829 -5.082 1.00 67.62 277 LYS A O 1
ATOM 2015 N N . ASN A 1 278 ? 3.457 -8.586 -4.930 1.00 64.88 278 ASN A N 1
ATOM 2016 C CA . ASN A 1 278 ? 2.853 -8.395 -3.609 1.00 64.88 278 ASN A CA 1
ATOM 2017 C C . ASN A 1 278 ? 3.508 -9.286 -2.535 1.00 64.88 278 ASN A C 1
ATOM 2019 O O . ASN A 1 278 ? 2.832 -9.933 -1.739 1.00 64.88 278 ASN A O 1
ATOM 2023 N N . GLN A 1 279 ? 4.840 -9.353 -2.569 1.00 70.75 279 GLN A N 1
ATOM 2024 C CA . GLN A 1 279 ? 5.658 -10.142 -1.649 1.00 70.75 279 GLN A CA 1
ATOM 2025 C C . GLN A 1 279 ? 6.414 -9.206 -0.713 1.00 70.75 279 GLN A C 1
ATOM 2027 O O . GLN A 1 279 ? 6.933 -8.184 -1.159 1.00 70.75 279 GLN A O 1
ATOM 2032 N N . GLN A 1 280 ? 6.486 -9.571 0.562 1.00 74.44 280 GLN A N 1
ATOM 2033 C CA . GLN A 1 280 ? 7.329 -8.914 1.555 1.00 74.44 280 GLN A CA 1
ATOM 2034 C C . GLN A 1 280 ? 8.466 -9.854 1.950 1.00 74.44 280 GLN A C 1
ATOM 2036 O O . GLN A 1 280 ? 8.264 -11.066 2.041 1.00 74.44 280 GLN A O 1
ATOM 2041 N N . GLN A 1 281 ? 9.654 -9.297 2.155 1.00 71.06 281 GLN A N 1
ATOM 2042 C CA . GLN A 1 281 ? 10.829 -10.033 2.602 1.00 71.06 281 GLN A CA 1
ATOM 2043 C C . GLN A 1 281 ? 11.533 -9.249 3.706 1.00 71.06 281 GLN A C 1
ATOM 2045 O O . GLN A 1 281 ? 11.841 -8.071 3.523 1.00 71.06 281 GLN A O 1
ATOM 2050 N N . GLU A 1 282 ? 11.799 -9.910 4.831 1.00 68.12 282 GLU A N 1
ATOM 2051 C CA . GLU A 1 282 ? 12.623 -9.360 5.907 1.00 68.12 282 GLU A CA 1
ATOM 2052 C C . GLU A 1 282 ? 14.097 -9.360 5.483 1.00 68.12 282 GLU A C 1
ATOM 2054 O O . GLU A 1 282 ? 14.639 -10.379 5.044 1.00 68.12 282 GLU A O 1
ATOM 2059 N N . GLY A 1 283 ? 14.720 -8.191 5.582 1.00 59.78 283 GLY A N 1
ATOM 2060 C CA . GLY A 1 283 ? 16.155 -7.989 5.482 1.00 59.78 283 GLY A CA 1
ATOM 2061 C C . GLY A 1 283 ? 16.727 -7.658 6.856 1.00 59.78 283 GLY A C 1
ATOM 2062 O O . GLY A 1 283 ? 16.082 -6.988 7.664 1.00 59.78 283 GLY A O 1
ATOM 2063 N N . PHE A 1 284 ? 17.946 -8.128 7.102 1.00 60.75 284 PHE A N 1
ATOM 2064 C CA . PHE A 1 284 ? 18.681 -7.882 8.337 1.00 60.75 284 PHE A CA 1
ATOM 2065 C C . PHE A 1 284 ? 19.990 -7.182 8.000 1.00 60.75 284 PHE A C 1
ATOM 2067 O O . PHE A 1 284 ? 20.704 -7.591 7.081 1.00 60.75 284 PHE A O 1
ATOM 2074 N N . VAL A 1 285 ? 20.295 -6.125 8.740 1.00 56.91 285 VAL A N 1
ATOM 2075 C CA . VAL A 1 285 ? 21.604 -5.481 8.755 1.00 56.91 285 VAL A CA 1
ATOM 2076 C C . VAL A 1 285 ? 22.162 -5.616 10.161 1.00 56.91 285 VAL A C 1
ATOM 2078 O O . VAL A 1 285 ? 21.508 -5.274 11.142 1.00 56.91 285 VAL A O 1
ATOM 2081 N N . TYR A 1 286 ? 23.375 -6.135 10.212 1.00 55.44 286 TYR A N 1
ATOM 2082 C CA . TYR A 1 286 ? 24.103 -6.513 11.408 1.00 55.44 286 TYR A CA 1
ATOM 2083 C C . TYR A 1 286 ? 25.236 -5.505 11.613 1.00 55.44 286 TYR A C 1
ATOM 2085 O O . TYR A 1 286 ? 26.028 -5.263 10.697 1.00 55.44 286 TYR A O 1
ATOM 2093 N N . PHE A 1 287 ? 25.259 -4.857 12.774 1.00 54.38 287 PHE A N 1
ATOM 2094 C CA . PHE A 1 287 ? 26.319 -3.951 13.189 1.00 54.38 287 PHE A CA 1
ATOM 2095 C C . PHE A 1 287 ? 27.155 -4.651 14.258 1.00 54.38 287 PHE A C 1
ATOM 2097 O O . PHE A 1 287 ? 26.635 -4.866 15.355 1.00 54.38 287 PHE A O 1
ATOM 2104 N N . PRO A 1 288 ? 28.446 -4.932 14.015 1.00 46.91 288 PRO A N 1
ATOM 2105 C CA . PRO A 1 288 ? 29.279 -5.582 15.011 1.00 46.91 288 PRO A CA 1
ATOM 2106 C C . PRO A 1 288 ? 29.290 -4.752 16.292 1.00 46.91 288 PRO A C 1
ATOM 2108 O O . PRO A 1 288 ? 29.456 -3.529 16.274 1.00 46.91 288 PRO A O 1
ATOM 2111 N N . GLY A 1 289 ? 29.091 -5.438 17.409 1.00 44.94 289 GLY A N 1
ATOM 2112 C CA . GLY A 1 289 ? 29.016 -4.869 18.735 1.00 44.94 289 GLY A CA 1
ATOM 2113 C C . GLY A 1 289 ? 30.254 -4.054 19.000 1.00 44.94 289 GLY A C 1
ATOM 2114 O O . GLY A 1 289 ? 31.367 -4.566 19.144 1.00 44.94 289 GLY A O 1
ATOM 2115 N N . ALA A 1 290 ? 30.046 -2.754 19.112 1.00 36.72 290 ALA A N 1
ATOM 2116 C CA . ALA A 1 290 ? 30.966 -1.950 19.859 1.00 36.72 290 ALA A CA 1
ATOM 2117 C C . ALA A 1 290 ? 31.004 -2.493 21.278 1.00 36.72 290 ALA A C 1
ATOM 2119 O O . ALA A 1 290 ? 30.138 -2.193 22.097 1.00 36.72 290 ALA A O 1
ATOM 2120 N N . THR A 1 291 ? 32.085 -3.195 21.611 1.00 37.19 291 THR A N 1
ATOM 2121 C CA . THR A 1 291 ? 32.662 -2.970 22.936 1.00 37.19 291 THR A CA 1
ATOM 2122 C C . THR A 1 291 ? 32.661 -1.456 23.153 1.00 37.19 291 THR A C 1
ATOM 2124 O O . THR A 1 291 ? 32.954 -0.721 22.208 1.00 37.19 291 THR A O 1
ATOM 2127 N N . GLU A 1 292 ? 32.265 -0.993 24.340 1.00 38.94 292 GLU A N 1
ATOM 2128 C CA . GLU A 1 292 ? 31.923 0.402 24.699 1.00 38.94 292 GLU A CA 1
ATOM 2129 C C . GLU A 1 292 ? 32.961 1.485 24.290 1.00 38.94 292 GLU A C 1
ATOM 2131 O O . GLU A 1 292 ? 32.765 2.671 24.528 1.00 38.94 292 GLU A O 1
ATOM 2136 N N . SER A 1 293 ? 34.063 1.097 23.647 1.00 38.84 293 SER A N 1
ATOM 2137 C CA . SER A 1 293 ? 35.124 1.925 23.095 1.00 38.84 293 SER A CA 1
ATOM 2138 C C . SER A 1 293 ? 35.193 2.010 21.548 1.00 38.84 293 SER A C 1
ATOM 2140 O O . SER A 1 293 ? 36.084 2.720 21.077 1.00 38.84 293 SER A O 1
ATOM 2142 N N . ALA A 1 294 ? 34.360 1.324 20.741 1.00 36.66 294 ALA A N 1
ATOM 2143 C CA . ALA A 1 294 ? 34.666 1.135 19.303 1.00 36.66 294 ALA A CA 1
ATOM 2144 C C . ALA A 1 294 ? 33.630 1.545 18.227 1.00 36.66 294 ALA A C 1
ATOM 2146 O O . ALA A 1 294 ? 34.075 1.866 17.130 1.00 36.66 294 ALA A O 1
ATOM 2147 N N . ALA A 1 295 ? 32.313 1.625 18.461 1.00 37.75 295 ALA A N 1
ATOM 2148 C CA . ALA A 1 295 ? 31.407 2.228 17.462 1.00 37.75 295 ALA A CA 1
ATOM 2149 C C . ALA A 1 295 ? 30.991 3.608 17.926 1.00 37.75 295 ALA A C 1
ATOM 2151 O O . ALA A 1 295 ? 30.111 3.769 18.762 1.00 37.75 295 ALA A O 1
ATOM 2152 N N . GLY A 1 296 ? 31.663 4.600 17.363 1.00 44.06 296 GLY A N 1
ATOM 2153 C CA . GLY A 1 296 ? 30.988 5.676 16.659 1.00 44.06 296 GLY A CA 1
ATOM 2154 C C . GLY A 1 296 ? 30.008 6.603 17.388 1.00 44.06 296 GLY A C 1
ATOM 2155 O O . GLY A 1 296 ? 29.430 7.478 16.753 1.00 44.06 296 GLY A O 1
ATOM 2156 N N . ILE A 1 297 ? 29.819 6.474 18.695 1.00 46.56 297 ILE A N 1
ATOM 2157 C CA . ILE A 1 297 ? 29.065 7.444 19.484 1.00 46.56 297 ILE A CA 1
ATOM 2158 C C . ILE A 1 297 ? 30.046 8.546 19.868 1.00 46.56 297 ILE A C 1
ATOM 2160 O O . ILE A 1 297 ? 30.910 8.348 20.720 1.00 46.56 297 ILE A O 1
ATOM 2164 N N . MET A 1 298 ? 29.935 9.697 19.208 1.00 48.66 298 MET A N 1
ATOM 2165 C CA . MET A 1 298 ? 30.746 10.861 19.534 1.00 48.66 298 MET A CA 1
ATOM 2166 C C . MET A 1 298 ? 30.312 11.406 20.901 1.00 48.66 298 MET A C 1
ATOM 2168 O O . MET A 1 298 ? 29.241 11.995 21.048 1.00 48.66 298 MET A O 1
ATOM 2172 N N . LEU A 1 299 ? 31.148 11.227 21.919 1.00 48.62 299 LEU A N 1
ATOM 2173 C CA . LEU A 1 299 ? 31.019 11.963 23.170 1.00 48.62 299 LEU A CA 1
ATOM 2174 C C . LEU A 1 299 ? 31.590 13.378 22.964 1.00 48.62 299 LEU A C 1
ATOM 2176 O O . LEU A 1 299 ? 32.475 13.573 22.129 1.00 48.62 299 LEU A O 1
ATOM 2180 N N . PRO A 1 300 ? 31.186 14.391 23.752 1.00 46.56 300 PRO A N 1
ATOM 2181 C CA . PRO A 1 300 ? 31.794 15.729 23.707 1.00 46.56 300 PRO A CA 1
ATOM 2182 C C . PRO A 1 300 ? 33.337 15.744 23.814 1.00 46.56 300 PRO A C 1
ATOM 2184 O O . PRO A 1 300 ? 33.981 16.700 23.385 1.00 46.56 300 PRO A O 1
ATOM 2187 N N . SER A 1 301 ? 33.945 14.674 24.341 1.00 46.88 301 SER A N 1
ATOM 2188 C CA . SER A 1 301 ? 35.393 14.433 24.390 1.00 46.88 301 SER A CA 1
ATOM 2189 C C . SER A 1 301 ? 36.049 14.081 23.043 1.00 46.88 301 SER A C 1
ATOM 2191 O O . SER A 1 301 ? 37.264 14.225 22.912 1.00 46.88 301 SER A O 1
ATOM 2193 N N . ASP A 1 302 ? 35.291 13.652 22.032 1.00 50.59 302 ASP A N 1
ATOM 2194 C CA . ASP A 1 302 ? 35.812 13.226 20.724 1.00 50.59 302 ASP A CA 1
ATOM 2195 C C . ASP A 1 302 ? 36.081 14.389 19.757 1.00 50.59 302 ASP A C 1
ATOM 2197 O O . ASP A 1 302 ? 36.788 14.208 18.767 1.00 50.59 302 ASP A O 1
ATOM 2201 N N . LYS A 1 303 ? 35.642 15.617 20.076 1.00 52.44 303 LYS A N 1
ATOM 2202 C CA . LYS A 1 303 ? 36.013 16.839 19.330 1.00 52.44 303 LYS A CA 1
ATOM 2203 C C . LYS A 1 303 ? 37.537 17.040 19.270 1.00 52.44 303 LYS A C 1
ATOM 2205 O O . LYS A 1 303 ? 38.071 17.539 18.289 1.00 52.44 303 LYS A O 1
ATOM 2210 N N . VAL A 1 304 ? 38.249 16.533 20.279 1.00 54.88 304 VAL A N 1
ATOM 2211 C CA . VAL A 1 304 ? 39.718 16.530 20.363 1.00 54.88 304 VAL A CA 1
ATOM 2212 C C . VAL A 1 304 ? 40.371 15.597 19.326 1.00 54.88 304 VAL A C 1
ATOM 2214 O O . VAL A 1 304 ? 41.541 15.792 18.994 1.00 54.88 304 VAL A O 1
ATOM 2217 N N . LYS A 1 305 ? 39.656 14.579 18.818 1.00 56.34 305 LYS A N 1
ATOM 2218 C CA . LYS A 1 305 ? 40.145 13.682 17.753 1.00 56.34 305 LYS A CA 1
ATOM 2219 C C . LYS A 1 305 ? 40.061 14.350 16.378 1.00 56.34 305 LYS A C 1
ATOM 2221 O O . LYS A 1 305 ? 40.989 14.187 15.595 1.00 56.34 305 LYS A O 1
ATOM 2226 N N . LEU A 1 306 ? 39.013 15.144 16.128 1.00 58.88 306 LEU A N 1
ATOM 2227 C CA . LEU A 1 306 ? 38.850 15.936 14.902 1.00 58.88 306 LEU A CA 1
ATOM 2228 C C . LEU A 1 306 ? 39.971 16.972 14.751 1.00 58.88 306 LEU A C 1
ATOM 2230 O O . LEU A 1 306 ? 40.634 17.018 13.722 1.00 58.88 306 LEU A O 1
ATOM 2234 N N . ASP A 1 307 ? 40.255 17.722 15.819 1.00 60.56 307 ASP A N 1
ATOM 2235 C CA . ASP A 1 307 ? 41.285 18.774 15.828 1.00 60.56 307 ASP A CA 1
ATOM 2236 C C . ASP A 1 307 ? 42.721 18.233 15.642 1.00 60.56 307 ASP A C 1
ATOM 2238 O O . ASP A 1 307 ? 43.655 18.997 15.395 1.00 60.56 307 ASP A O 1
ATOM 2242 N N . LYS A 1 308 ? 42.918 16.914 15.787 1.00 62.78 308 LYS A N 1
ATOM 2243 C CA . LYS A 1 308 ? 44.209 16.219 15.635 1.00 62.78 308 LYS A CA 1
ATOM 2244 C C . LYS A 1 308 ? 44.293 15.349 14.378 1.00 62.78 308 LYS A C 1
ATOM 2246 O O . LYS A 1 308 ? 45.348 14.763 14.135 1.00 62.78 308 LYS A O 1
ATOM 2251 N N . ALA A 1 309 ? 43.207 15.219 13.619 1.00 64.75 309 ALA A N 1
ATOM 2252 C CA . ALA A 1 309 ? 43.162 14.379 12.432 1.00 64.75 309 ALA A CA 1
ATOM 2253 C C . ALA A 1 309 ? 43.959 15.020 11.285 1.00 64.75 309 ALA A C 1
ATOM 2255 O O . ALA A 1 309 ? 43.848 16.216 11.026 1.00 64.75 309 ALA A O 1
ATOM 2256 N N . ALA A 1 310 ? 44.768 14.217 10.590 1.00 64.69 310 ALA A N 1
ATOM 2257 C CA . ALA A 1 310 ? 45.557 14.683 9.447 1.00 64.69 310 ALA A CA 1
ATOM 2258 C C . ALA A 1 310 ? 44.707 14.875 8.176 1.00 64.69 310 ALA A C 1
ATOM 2260 O O . ALA A 1 310 ? 45.047 15.698 7.328 1.00 64.69 310 ALA A O 1
ATOM 2261 N N . THR A 1 311 ? 43.604 14.133 8.063 1.00 71.75 311 THR A N 1
ATOM 2262 C CA . THR A 1 311 ? 42.670 14.143 6.932 1.00 71.75 311 THR A CA 1
ATOM 2263 C C . THR A 1 311 ? 41.245 14.021 7.446 1.00 71.75 311 THR A C 1
ATOM 2265 O O . THR A 1 311 ? 40.926 13.137 8.244 1.00 71.75 311 THR A O 1
ATOM 2268 N N . VAL A 1 312 ? 40.395 14.938 6.988 1.00 76.50 312 VAL A N 1
ATOM 2269 C CA . VAL A 1 312 ? 39.002 15.059 7.409 1.00 76.50 312 VAL A CA 1
ATOM 2270 C C . VAL A 1 312 ? 38.131 15.269 6.176 1.00 76.50 312 VAL A C 1
ATOM 2272 O O . VAL A 1 312 ? 38.492 16.062 5.306 1.00 76.50 312 VAL A O 1
ATOM 2275 N N . HIS A 1 313 ? 36.982 14.600 6.131 1.00 82.94 313 HIS A N 1
ATOM 2276 C CA . HIS A 1 313 ? 35.956 14.800 5.112 1.00 82.94 313 HIS A CA 1
ATOM 2277 C C . HIS A 1 313 ? 34.649 15.296 5.738 1.00 82.94 313 HIS A C 1
ATOM 2279 O O . HIS A 1 313 ? 34.207 14.791 6.773 1.00 82.94 313 HIS A O 1
ATOM 2285 N N . GLU A 1 314 ? 34.039 16.301 5.111 1.00 83.88 314 GLU A N 1
ATOM 2286 C CA . GLU A 1 314 ? 32.822 16.958 5.594 1.00 83.88 314 GLU A CA 1
ATOM 2287 C C . GLU A 1 314 ? 31.585 16.469 4.836 1.00 83.88 314 GLU A C 1
ATOM 2289 O O . GLU A 1 314 ? 31.482 16.606 3.615 1.00 83.88 314 GLU A O 1
ATOM 2294 N N . PHE A 1 315 ? 30.603 15.975 5.583 1.00 87.25 315 PHE A N 1
ATOM 2295 C CA . PHE A 1 315 ? 29.242 15.761 5.124 1.00 87.25 315 PHE A CA 1
ATOM 2296 C C . PHE A 1 315 ? 28.385 17.015 5.344 1.00 87.25 315 PHE A C 1
ATOM 2298 O O . PHE A 1 315 ? 28.466 17.712 6.362 1.00 87.25 315 PHE A O 1
ATOM 2305 N N . LYS A 1 316 ? 27.522 17.290 4.367 1.00 85.31 316 LYS A N 1
ATOM 2306 C CA . LYS A 1 316 ? 26.597 18.423 4.326 1.00 85.31 316 LYS A CA 1
ATOM 2307 C C . LYS A 1 316 ? 25.175 17.941 4.602 1.00 85.31 316 LYS A C 1
ATOM 2309 O O . LYS A 1 316 ? 24.373 17.826 3.679 1.00 85.31 316 LYS A O 1
ATOM 2314 N N . ASN A 1 317 ? 24.857 17.693 5.874 1.00 82.75 317 ASN A N 1
ATOM 2315 C CA . ASN A 1 317 ? 23.553 17.196 6.323 1.00 82.75 317 ASN A CA 1
ATOM 2316 C C . ASN A 1 317 ? 23.227 15.788 5.793 1.00 82.75 317 ASN A C 1
ATOM 2318 O O . ASN A 1 317 ? 22.121 15.527 5.323 1.00 82.75 317 ASN A O 1
ATOM 2322 N N . ALA A 1 318 ? 24.177 14.859 5.864 1.00 86.06 318 ALA A N 1
ATOM 2323 C CA . ALA A 1 318 ? 23.889 13.469 5.522 1.00 86.06 318 ALA A CA 1
ATOM 2324 C C . ALA A 1 318 ? 22.913 12.819 6.529 1.00 86.06 318 ALA A C 1
ATOM 2326 O O . ALA A 1 318 ? 22.200 11.889 6.162 1.00 86.06 318 ALA A O 1
ATOM 2327 N N . ALA A 1 319 ? 22.788 13.375 7.743 1.00 79.62 319 ALA A N 1
ATOM 2328 C CA . ALA A 1 319 ? 21.852 12.920 8.779 1.00 79.62 319 ALA A CA 1
ATOM 2329 C C . ALA A 1 319 ? 20.361 13.017 8.406 1.00 79.62 319 ALA A C 1
ATOM 2331 O O . ALA A 1 319 ? 19.545 12.313 8.984 1.00 79.62 319 ALA A O 1
ATOM 2332 N N . ILE A 1 320 ? 19.990 13.911 7.482 1.00 83.88 320 ILE A N 1
ATOM 2333 C CA . ILE A 1 320 ? 18.584 14.133 7.086 1.00 83.88 320 ILE A CA 1
ATOM 2334 C C . ILE A 1 320 ? 18.208 13.400 5.796 1.00 83.88 320 ILE A C 1
ATOM 2336 O O . ILE A 1 320 ? 17.118 13.611 5.265 1.00 83.88 320 ILE A O 1
ATOM 2340 N N . LEU A 1 321 ? 19.125 12.601 5.245 1.00 86.19 321 LEU A N 1
ATOM 2341 C CA . LEU A 1 321 ? 18.844 11.798 4.064 1.00 86.19 321 LEU A CA 1
ATOM 2342 C C . LEU A 1 321 ? 17.835 10.702 4.412 1.00 86.19 321 LEU A C 1
ATOM 2344 O O . LEU A 1 321 ? 17.918 10.077 5.463 1.00 86.19 321 LEU A O 1
ATOM 2348 N N . ASP A 1 322 ? 16.909 10.450 3.495 1.00 80.69 322 ASP A N 1
ATOM 2349 C CA . ASP A 1 322 ? 15.818 9.490 3.660 1.00 80.69 322 ASP A CA 1
ATOM 2350 C C . ASP A 1 322 ? 15.513 8.747 2.354 1.00 80.69 322 ASP A C 1
ATOM 2352 O O . ASP A 1 322 ? 16.092 9.025 1.304 1.00 80.69 322 ASP A O 1
ATOM 2356 N N . ASN A 1 323 ? 14.565 7.813 2.371 1.00 78.25 323 ASN A N 1
ATOM 2357 C CA . ASN A 1 323 ? 14.185 7.050 1.177 1.00 78.25 323 ASN A CA 1
ATOM 2358 C C . ASN A 1 323 ? 13.608 7.889 0.013 1.00 78.25 323 ASN A C 1
ATOM 2360 O O . ASN A 1 323 ? 13.401 7.350 -1.076 1.00 78.25 323 ASN A O 1
ATOM 2364 N N . THR A 1 324 ? 13.361 9.189 0.205 1.00 76.88 324 THR A N 1
ATOM 2365 C CA . THR A 1 324 ? 12.888 10.115 -0.836 1.00 76.88 324 THR A CA 1
ATOM 2366 C C . THR A 1 324 ? 14.014 10.930 -1.474 1.00 76.88 324 THR A C 1
ATOM 2368 O O . THR A 1 324 ? 13.806 11.626 -2.474 1.00 76.88 324 THR A O 1
ATOM 2371 N N . SER A 1 325 ? 15.224 10.851 -0.923 1.00 84.25 325 SER A N 1
ATOM 2372 C CA . SER A 1 325 ? 16.359 11.644 -1.374 1.00 84.25 325 SER A CA 1
ATOM 2373 C C . SER A 1 325 ? 16.895 11.148 -2.721 1.00 84.25 325 SER A C 1
ATOM 2375 O O . SER A 1 325 ? 17.200 9.975 -2.926 1.00 84.25 325 SER A O 1
ATOM 2377 N N . THR A 1 326 ? 17.014 12.069 -3.677 1.00 91.25 326 THR A N 1
ATOM 2378 C CA . THR A 1 326 ? 17.538 11.791 -5.025 1.00 91.25 326 THR A CA 1
ATOM 2379 C C . THR A 1 326 ? 19.044 11.533 -5.000 1.00 91.25 326 THR A C 1
ATOM 2381 O O . THR A 1 326 ? 19.741 12.149 -4.194 1.00 91.25 326 THR A O 1
ATOM 2384 N N . SER A 1 327 ? 19.572 10.767 -5.963 1.00 88.44 327 SER A N 1
ATOM 2385 C CA . SER A 1 327 ? 21.019 10.512 -6.074 1.00 88.44 327 SER A CA 1
ATOM 2386 C C . SER A 1 327 ? 21.879 11.782 -6.064 1.00 88.44 327 SER A C 1
ATOM 2388 O O . SER A 1 327 ? 22.969 11.744 -5.502 1.00 88.44 327 SER A O 1
ATOM 2390 N N . ASP A 1 328 ? 21.428 12.889 -6.658 1.00 91.56 32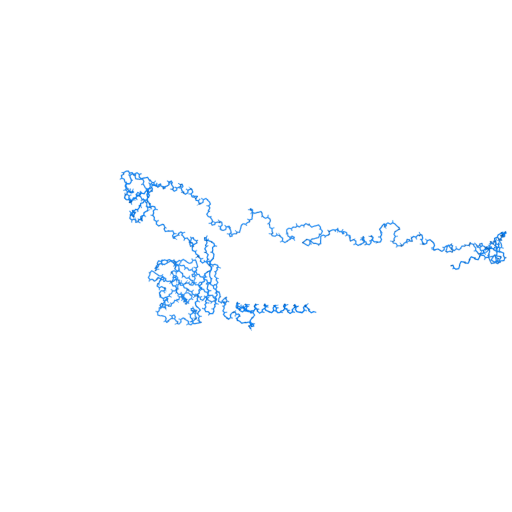8 ASP A N 1
ATOM 2391 C CA . ASP A 1 328 ? 22.202 14.139 -6.681 1.00 91.56 328 ASP A CA 1
ATOM 2392 C C . ASP A 1 328 ? 22.271 14.795 -5.299 1.00 91.56 328 ASP A C 1
ATOM 2394 O O . ASP A 1 328 ? 23.352 15.165 -4.850 1.00 91.56 328 ASP A O 1
ATOM 2398 N N . LYS A 1 329 ? 21.143 14.840 -4.576 1.00 91.88 329 LYS A N 1
ATOM 2399 C CA . LYS A 1 329 ? 21.100 15.285 -3.171 1.00 91.88 329 LYS A CA 1
ATOM 2400 C C . LYS A 1 329 ? 21.990 14.432 -2.268 1.00 91.88 329 LYS A C 1
ATOM 2402 O O . LYS A 1 329 ? 22.652 14.969 -1.391 1.00 91.88 329 LYS A O 1
ATOM 2407 N N . ILE A 1 330 ? 22.035 13.118 -2.495 1.00 91.94 330 ILE A N 1
ATOM 2408 C CA . ILE A 1 330 ? 22.911 12.213 -1.738 1.00 91.94 330 ILE A CA 1
ATOM 2409 C C . ILE A 1 330 ? 24.381 12.544 -2.022 1.00 91.94 330 ILE A C 1
ATOM 2411 O O . ILE A 1 330 ? 25.172 12.675 -1.093 1.00 91.94 330 ILE A O 1
ATOM 2415 N N . LYS A 1 331 ? 24.754 12.728 -3.295 1.00 92.31 331 LYS A N 1
ATOM 2416 C CA . LYS A 1 331 ? 26.119 13.124 -3.680 1.00 92.31 331 LYS A CA 1
ATOM 2417 C C . LYS A 1 331 ? 26.512 14.468 -3.069 1.00 92.31 331 LYS A C 1
ATOM 2419 O O . LYS A 1 331 ? 27.621 14.594 -2.563 1.00 92.31 331 LYS A O 1
ATOM 2424 N N . GLU A 1 332 ? 25.606 15.441 -3.083 1.00 92.69 332 GLU A N 1
ATOM 2425 C CA . GLU A 1 332 ? 25.814 16.752 -2.465 1.00 92.69 332 GLU A CA 1
ATOM 2426 C C . GLU A 1 332 ? 26.033 16.638 -0.949 1.00 92.69 332 GLU A C 1
ATOM 2428 O O . GLU A 1 332 ? 27.000 17.197 -0.428 1.00 92.69 332 GLU A O 1
ATOM 2433 N N . ALA A 1 333 ? 25.187 15.868 -0.258 1.00 90.38 333 ALA A N 1
ATOM 2434 C CA . ALA A 1 333 ? 25.288 15.637 1.181 1.00 90.38 333 ALA A CA 1
ATOM 2435 C C . ALA A 1 333 ? 26.575 14.893 1.570 1.00 90.38 333 ALA A C 1
ATOM 2437 O O . ALA A 1 333 ? 27.160 15.172 2.612 1.00 90.38 333 ALA A O 1
ATOM 2438 N N . LEU A 1 334 ? 27.060 13.995 0.713 1.00 88.88 334 LEU A N 1
ATOM 2439 C CA . LEU A 1 334 ? 28.335 13.301 0.895 1.00 88.88 334 LEU A CA 1
ATOM 2440 C C . LEU A 1 334 ? 29.555 14.121 0.441 1.00 88.88 334 LEU A C 1
ATOM 2442 O O . LEU A 1 334 ? 30.679 13.645 0.569 1.00 88.88 334 LEU A O 1
ATOM 2446 N N . GLY A 1 335 ? 29.370 15.324 -0.110 1.00 88.94 335 GLY A N 1
ATOM 2447 C CA . GLY A 1 335 ? 30.472 16.147 -0.617 1.00 88.94 335 GLY A CA 1
ATOM 2448 C C . GLY A 1 335 ? 31.166 15.572 -1.859 1.00 88.94 335 GLY A C 1
ATOM 2449 O O . GLY A 1 335 ? 32.325 15.891 -2.118 1.00 88.94 335 GLY A O 1
ATOM 2450 N N . LEU A 1 336 ? 30.480 14.723 -2.630 1.00 90.88 336 LEU A N 1
ATOM 2451 C CA . LEU A 1 336 ? 31.044 14.089 -3.820 1.00 90.88 336 LEU A CA 1
ATOM 2452 C C . LEU A 1 336 ? 31.109 15.068 -4.997 1.00 90.88 336 LEU A C 1
ATOM 2454 O O . LEU A 1 336 ? 30.200 15.861 -5.243 1.00 90.88 336 LEU A O 1
ATOM 2458 N N . THR A 1 337 ? 32.184 14.970 -5.771 1.00 90.00 337 THR A N 1
ATOM 2459 C CA . THR A 1 337 ? 32.456 15.778 -6.964 1.00 90.00 337 THR A CA 1
ATOM 2460 C C . THR A 1 337 ? 32.912 14.886 -8.121 1.00 90.00 337 THR A C 1
ATOM 2462 O O . THR A 1 337 ? 33.101 13.681 -7.970 1.00 90.00 337 THR A O 1
ATOM 2465 N N . SER A 1 338 ? 33.133 15.461 -9.306 1.00 87.25 338 SER A N 1
ATOM 2466 C CA . SER A 1 338 ? 33.695 14.707 -10.436 1.00 87.25 338 SER A CA 1
ATOM 2467 C C . SER A 1 338 ? 35.111 14.177 -10.175 1.00 87.25 338 SER A C 1
ATOM 2469 O O . SER A 1 338 ? 35.522 13.228 -10.833 1.00 87.25 338 SER A O 1
ATOM 2471 N N . SER A 1 339 ? 35.855 14.800 -9.255 1.00 86.50 339 SER A N 1
ATOM 2472 C CA . SER A 1 339 ? 37.223 14.426 -8.867 1.00 86.50 339 SER A CA 1
ATOM 2473 C C . SER A 1 339 ? 37.313 13.695 -7.526 1.00 86.50 339 SER A C 1
ATOM 2475 O O . SER A 1 339 ? 38.402 13.274 -7.160 1.00 86.50 339 SER A O 1
ATOM 2477 N N . TYR A 1 340 ? 36.203 13.595 -6.789 1.00 89.00 340 TYR A N 1
ATOM 2478 C CA . TYR A 1 340 ? 36.106 12.889 -5.513 1.00 89.00 340 TYR A CA 1
ATOM 2479 C C . TYR A 1 340 ? 34.783 12.131 -5.479 1.00 89.00 340 TYR A C 1
ATOM 2481 O O . TYR A 1 340 ? 33.716 12.704 -5.258 1.00 89.00 340 TYR A O 1
ATOM 2489 N N . THR A 1 341 ? 34.847 10.859 -5.819 1.00 91.62 341 THR A N 1
ATOM 2490 C CA . THR A 1 341 ? 33.700 10.020 -6.137 1.00 91.62 341 THR A CA 1
ATOM 2491 C C . THR A 1 341 ? 33.321 9.122 -4.964 1.00 91.62 341 THR A C 1
ATOM 2493 O O . THR A 1 341 ? 34.000 9.072 -3.943 1.00 91.62 341 THR A O 1
ATOM 2496 N N . PHE A 1 342 ? 32.216 8.386 -5.103 1.00 88.81 342 PHE A N 1
ATOM 2497 C CA . PHE A 1 342 ? 31.804 7.415 -4.087 1.00 88.81 342 PHE A CA 1
ATOM 2498 C C . PHE A 1 342 ? 32.853 6.307 -3.874 1.00 88.81 342 PHE A C 1
ATOM 2500 O O . PHE A 1 342 ? 33.001 5.823 -2.760 1.00 88.81 342 PHE A O 1
ATOM 2507 N N . ASP A 1 343 ? 33.609 5.948 -4.918 1.00 86.94 343 ASP A N 1
ATOM 2508 C CA . ASP A 1 343 ? 34.723 4.997 -4.811 1.00 86.94 343 ASP A CA 1
ATOM 2509 C C . ASP A 1 343 ? 35.880 5.561 -3.974 1.00 86.94 343 ASP A C 1
ATOM 2511 O O . ASP A 1 343 ? 36.469 4.837 -3.175 1.00 86.94 343 ASP A O 1
ATOM 2515 N N . ASP A 1 344 ? 36.168 6.858 -4.114 1.00 87.56 344 ASP A N 1
ATOM 2516 C CA . ASP A 1 344 ? 37.206 7.536 -3.329 1.00 87.56 344 ASP A CA 1
ATOM 2517 C C . ASP A 1 344 ? 36.794 7.629 -1.853 1.00 87.56 344 ASP A C 1
ATOM 2519 O O . ASP A 1 344 ? 37.598 7.348 -0.971 1.00 87.56 344 ASP A O 1
ATOM 2523 N N . LEU A 1 345 ? 35.513 7.911 -1.583 1.00 85.50 345 LEU A N 1
ATOM 2524 C CA . LEU A 1 345 ? 34.943 7.901 -0.231 1.00 85.50 345 LEU A CA 1
ATOM 2525 C C . LEU A 1 345 ? 35.054 6.514 0.435 1.00 85.50 345 LEU A C 1
ATOM 2527 O O . LEU A 1 345 ? 35.379 6.402 1.617 1.00 85.50 345 LEU A O 1
ATOM 2531 N N . ILE A 1 346 ? 34.802 5.446 -0.327 1.00 79.06 346 ILE A N 1
ATOM 2532 C CA . ILE A 1 346 ? 34.993 4.064 0.133 1.00 79.06 346 ILE A CA 1
ATOM 2533 C C . ILE A 1 346 ? 36.472 3.810 0.447 1.00 79.06 346 ILE A C 1
ATOM 2535 O O . ILE A 1 346 ? 36.788 3.340 1.538 1.00 79.06 346 ILE A O 1
ATOM 2539 N N . ALA A 1 347 ? 37.389 4.167 -0.452 1.00 79.62 347 ALA A N 1
ATOM 2540 C CA . ALA A 1 347 ? 38.822 3.961 -0.244 1.00 79.62 347 ALA A CA 1
ATOM 2541 C C . ALA A 1 347 ? 39.368 4.749 0.964 1.00 79.62 347 ALA A C 1
ATOM 2543 O O . ALA A 1 347 ? 40.151 4.225 1.758 1.00 79.62 347 ALA A O 1
ATOM 2544 N N . ASP A 1 348 ? 38.912 5.986 1.155 1.00 78.06 348 ASP A N 1
ATOM 2545 C CA . ASP A 1 348 ? 39.302 6.847 2.274 1.00 78.06 348 ASP A CA 1
ATOM 2546 C C . ASP A 1 348 ? 38.826 6.301 3.626 1.00 78.06 348 ASP A C 1
ATOM 2548 O O . ASP A 1 348 ? 39.489 6.479 4.654 1.00 78.06 348 ASP A O 1
ATOM 2552 N N . SER A 1 349 ? 37.690 5.596 3.644 1.00 70.75 349 SER A N 1
ATOM 2553 C CA . SER A 1 349 ? 37.212 4.910 4.846 1.00 70.75 349 SER A CA 1
ATOM 2554 C C . SER A 1 349 ? 38.165 3.807 5.309 1.00 70.75 349 SER A C 1
ATOM 2556 O O . SER A 1 349 ? 38.431 3.686 6.505 1.00 70.75 349 SER A O 1
ATOM 2558 N N . GLU A 1 350 ? 38.747 3.061 4.366 1.00 66.31 350 GLU A N 1
ATOM 2559 C CA . GLU A 1 350 ? 39.733 2.014 4.640 1.00 66.31 350 GLU A CA 1
ATOM 2560 C C . GLU A 1 350 ? 41.084 2.615 5.061 1.00 66.31 350 GLU A C 1
ATOM 2562 O O . GLU A 1 350 ? 41.840 2.002 5.816 1.00 66.31 350 GLU A O 1
ATOM 2567 N N . ALA A 1 351 ? 41.368 3.847 4.624 1.00 67.44 351 ALA A N 1
ATOM 2568 C CA . ALA A 1 351 ? 42.565 4.608 4.974 1.00 67.44 351 ALA A CA 1
ATOM 2569 C C . ALA A 1 351 ? 42.470 5.358 6.320 1.00 67.44 351 ALA A C 1
ATOM 2571 O O . ALA A 1 351 ? 43.448 5.979 6.744 1.00 67.44 351 ALA A O 1
ATOM 2572 N N . GLY A 1 352 ? 41.324 5.298 7.010 1.00 65.06 352 GLY A N 1
ATOM 2573 C CA . GLY A 1 352 ? 41.131 5.910 8.328 1.00 65.06 352 GLY A CA 1
ATOM 2574 C C . GLY A 1 352 ? 40.871 7.420 8.302 1.00 65.06 352 GLY A C 1
ATOM 2575 O O . GLY A 1 352 ? 41.190 8.106 9.277 1.00 65.06 352 GLY A O 1
ATOM 2576 N N . VAL A 1 353 ? 40.310 7.948 7.206 1.00 73.25 353 VAL A N 1
ATOM 2577 C CA . VAL A 1 353 ? 39.844 9.342 7.132 1.00 73.25 353 VAL A CA 1
ATOM 2578 C C . VAL A 1 353 ? 38.734 9.585 8.152 1.00 73.25 353 VAL A C 1
ATOM 2580 O O . VAL A 1 353 ? 37.872 8.739 8.396 1.00 73.25 353 VAL A O 1
ATOM 2583 N N . VAL A 1 354 ? 38.769 10.762 8.773 1.00 71.62 354 VAL A N 1
ATOM 2584 C CA . VAL A 1 354 ? 37.776 11.165 9.764 1.00 71.62 354 VAL A CA 1
ATOM 2585 C C . VAL A 1 354 ? 36.614 11.876 9.077 1.00 71.62 354 VAL A C 1
ATOM 2587 O O . VAL A 1 354 ? 36.809 12.890 8.415 1.00 71.62 354 VAL A O 1
ATOM 2590 N N . TYR A 1 355 ? 35.398 11.379 9.282 1.00 76.44 355 TYR A N 1
ATOM 2591 C CA . TYR A 1 355 ? 34.180 11.965 8.723 1.00 76.44 355 TYR A CA 1
ATOM 2592 C C . TYR A 1 355 ? 33.431 12.785 9.772 1.00 76.44 355 TYR A C 1
ATOM 2594 O O . TYR A 1 355 ? 33.341 12.388 10.938 1.00 76.44 355 TYR A O 1
ATOM 2602 N N . TYR A 1 356 ? 32.885 13.932 9.369 1.00 74.75 356 TYR A N 1
ATOM 2603 C CA . TYR A 1 356 ? 32.001 14.718 10.225 1.00 74.75 356 TYR A CA 1
ATOM 2604 C C . TYR A 1 356 ? 30.862 15.358 9.444 1.00 74.75 356 TYR A C 1
ATOM 2606 O O . TYR A 1 356 ? 31.025 15.697 8.281 1.00 74.75 356 TYR A O 1
ATOM 2614 N N . ASP A 1 357 ? 29.719 15.556 10.093 1.00 77.56 357 ASP A N 1
ATOM 2615 C CA . ASP A 1 357 ? 28.605 16.322 9.551 1.00 77.56 357 ASP A CA 1
ATOM 2616 C C . ASP A 1 357 ? 28.604 17.727 10.162 1.00 77.56 357 ASP A C 1
ATOM 2618 O O . ASP A 1 357 ? 28.535 17.910 11.381 1.00 77.56 357 ASP A O 1
ATOM 2622 N N . SER A 1 358 ? 28.700 18.738 9.304 1.00 71.94 358 SER A N 1
ATOM 2623 C CA . SER A 1 358 ? 28.821 20.142 9.713 1.00 71.94 358 SER A CA 1
ATOM 2624 C C . SER A 1 358 ? 27.691 20.638 10.627 1.00 71.94 358 SER A C 1
ATOM 2626 O O . SER A 1 358 ? 27.931 21.490 11.485 1.00 71.94 358 SER A O 1
ATOM 2628 N N . ALA A 1 359 ? 26.476 20.099 10.478 1.00 72.94 359 ALA A N 1
ATOM 2629 C CA . ALA A 1 359 ? 25.305 20.520 11.244 1.00 72.94 359 ALA A CA 1
ATOM 2630 C C . ALA A 1 359 ? 25.042 19.651 12.481 1.00 72.94 359 ALA A C 1
ATOM 2632 O O . ALA A 1 359 ? 24.474 20.136 13.461 1.00 72.94 359 ALA A O 1
ATOM 2633 N N . TYR A 1 360 ? 25.461 18.383 12.447 1.00 69.25 360 TYR A N 1
ATOM 2634 C CA . TYR A 1 360 ? 25.087 17.379 13.450 1.00 69.25 360 TYR A CA 1
ATOM 2635 C C . TYR A 1 360 ? 26.276 16.825 14.250 1.00 69.25 360 TYR A C 1
ATOM 2637 O O . TYR A 1 360 ? 26.089 15.982 15.124 1.00 69.25 360 TYR A O 1
ATOM 2645 N N . GLY A 1 361 ? 27.489 17.338 14.017 1.00 62.75 361 GLY A N 1
ATOM 2646 C CA . GLY A 1 361 ? 28.713 16.877 14.674 1.00 62.75 361 GLY A CA 1
ATOM 2647 C C . GLY A 1 361 ? 29.346 15.693 13.942 1.00 62.75 361 GLY A C 1
ATOM 2648 O O . GLY A 1 361 ? 28.999 15.397 12.801 1.00 62.75 361 GLY A O 1
ATOM 2649 N N . MET A 1 362 ? 30.316 15.005 14.552 1.00 56.59 362 MET A N 1
ATOM 2650 C CA . MET A 1 362 ? 30.906 13.853 13.866 1.00 56.59 362 MET A CA 1
ATOM 2651 C C . MET A 1 362 ? 29.900 12.715 13.781 1.00 56.59 362 MET A C 1
ATOM 2653 O O . MET A 1 362 ? 29.458 12.193 14.803 1.00 56.59 362 MET A O 1
ATOM 2657 N N . SER A 1 363 ? 29.603 12.304 12.553 1.00 52.00 363 SER A N 1
ATOM 2658 C CA . SER A 1 363 ? 29.038 10.995 12.286 1.00 52.00 363 SER A CA 1
ATOM 2659 C C . SER A 1 363 ? 30.131 10.126 11.696 1.00 52.00 363 SER A C 1
ATOM 2661 O O . SER A 1 363 ? 30.642 10.421 10.611 1.00 52.00 363 SER A O 1
ATOM 2663 N N . PRO A 1 364 ? 30.542 9.090 12.432 1.00 56.28 364 PRO A N 1
ATOM 2664 C CA . PRO A 1 364 ? 31.480 8.124 11.934 1.00 56.28 364 PRO A CA 1
ATOM 2665 C C . PRO A 1 364 ? 30.694 7.169 11.056 1.00 56.28 364 PRO A C 1
ATOM 2667 O O . PRO A 1 364 ? 29.788 6.473 11.504 1.00 56.28 364 PRO A O 1
ATOM 2670 N N . LEU A 1 365 ? 31.081 7.142 9.796 1.00 56.19 365 LEU A N 1
ATOM 2671 C CA . LEU A 1 365 ? 30.961 5.970 8.956 1.00 56.19 365 LEU A CA 1
ATOM 2672 C C . LEU A 1 365 ? 31.279 4.715 9.798 1.00 56.19 365 LEU A C 1
ATOM 2674 O O . LEU A 1 365 ? 32.426 4.515 10.197 1.00 56.19 365 LEU A O 1
ATOM 2678 N N . THR A 1 366 ? 30.262 3.932 10.168 1.00 53.72 366 THR A N 1
ATOM 2679 C CA . THR A 1 366 ? 30.409 2.805 11.114 1.00 53.72 366 THR A CA 1
ATOM 2680 C C . THR A 1 366 ? 30.780 1.499 10.419 1.00 53.72 366 THR A C 1
ATOM 2682 O O . THR A 1 366 ? 31.135 0.523 11.078 1.00 53.72 366 THR A O 1
ATOM 2685 N N . GLY A 1 367 ? 30.750 1.492 9.089 1.00 54.09 367 GLY A N 1
ATOM 2686 C CA . GLY A 1 367 ? 31.180 0.377 8.266 1.00 54.09 367 GLY A CA 1
ATOM 2687 C C . GLY A 1 367 ? 31.087 0.722 6.787 1.00 54.09 367 GLY A C 1
ATOM 2688 O O . GLY A 1 367 ? 30.094 1.293 6.328 1.00 54.09 367 GLY A O 1
ATOM 2689 N N . VAL A 1 368 ? 32.128 0.356 6.045 1.00 55.47 368 VAL A N 1
ATOM 2690 C CA . VAL A 1 368 ? 32.104 0.278 4.586 1.00 55.47 368 VAL A CA 1
ATOM 2691 C C . VAL A 1 368 ? 32.290 -1.172 4.208 1.00 55.47 368 VAL A C 1
ATOM 2693 O O . VAL A 1 368 ? 33.220 -1.832 4.669 1.00 55.47 368 VAL A O 1
ATOM 2696 N N . ILE A 1 369 ? 31.364 -1.690 3.413 1.00 53.88 369 ILE A N 1
ATOM 2697 C CA . ILE A 1 369 ? 31.406 -3.072 2.952 1.00 53.88 369 ILE A CA 1
ATOM 2698 C C . ILE A 1 369 ? 30.971 -3.046 1.483 1.00 53.88 369 ILE A C 1
ATOM 2700 O O . ILE A 1 369 ? 29.788 -3.018 1.159 1.00 53.88 369 ILE A O 1
ATOM 2704 N N . GLY A 1 370 ? 31.935 -3.017 0.565 1.00 66.19 370 GLY A N 1
ATOM 2705 C CA . GLY A 1 370 ? 31.649 -2.996 -0.872 1.00 66.19 370 GLY A CA 1
ATOM 2706 C C . GLY A 1 370 ? 30.870 -1.751 -1.319 1.00 66.19 370 GLY A C 1
ATOM 2707 O O . GLY A 1 370 ? 31.367 -0.639 -1.206 1.00 66.19 370 GLY A O 1
ATOM 2708 N N . ASP A 1 371 ? 29.658 -1.940 -1.851 1.00 71.56 371 ASP A N 1
ATOM 2709 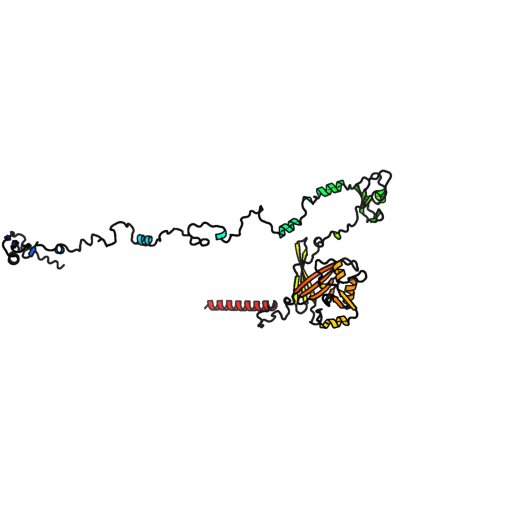C CA . ASP A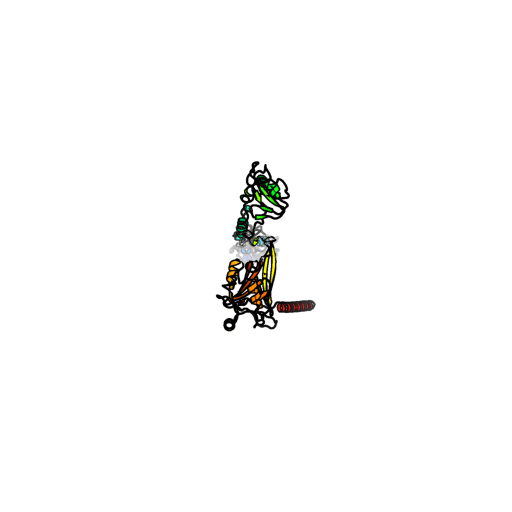 1 371 ? 28.847 -0.900 -2.515 1.00 71.56 371 ASP A CA 1
ATOM 2710 C C . ASP A 1 371 ? 27.939 -0.078 -1.580 1.00 71.56 371 ASP A C 1
ATOM 2712 O O . ASP A 1 371 ? 27.046 0.640 -2.046 1.00 71.56 371 ASP A O 1
ATOM 2716 N N . TYR A 1 372 ? 28.125 -0.177 -0.264 1.00 74.19 372 TYR A N 1
ATOM 2717 C CA . TYR A 1 372 ? 27.306 0.553 0.699 1.00 74.19 372 TYR A CA 1
ATOM 2718 C C . TYR A 1 372 ? 28.115 1.211 1.810 1.00 74.19 372 TYR A C 1
ATOM 2720 O O . TYR A 1 372 ? 29.145 0.705 2.256 1.00 74.19 372 TYR A O 1
ATOM 2728 N N . ILE A 1 373 ? 27.577 2.337 2.280 1.00 75.81 373 ILE A N 1
ATOM 2729 C CA . ILE A 1 373 ? 28.056 3.064 3.449 1.00 75.81 373 ILE A CA 1
ATOM 2730 C C . ILE A 1 373 ? 26.944 3.189 4.486 1.00 75.81 373 ILE A C 1
ATOM 2732 O O . ILE A 1 373 ? 25.764 3.331 4.148 1.00 75.81 373 ILE A O 1
ATOM 2736 N N . GLN A 1 374 ? 27.333 3.134 5.754 1.00 74.88 374 GLN A N 1
ATOM 2737 C CA . GLN A 1 374 ? 26.424 3.239 6.888 1.00 74.88 374 GLN A CA 1
ATOM 2738 C C . GLN A 1 374 ? 26.854 4.384 7.790 1.00 74.88 374 GLN A C 1
ATOM 2740 O O . GLN A 1 374 ? 28.010 4.465 8.207 1.00 74.88 374 GLN A O 1
ATOM 2745 N N . LEU A 1 375 ? 25.903 5.260 8.085 1.00 77.00 375 LEU A N 1
ATOM 2746 C CA . LEU A 1 375 ? 26.084 6.412 8.947 1.00 77.00 375 LEU A CA 1
ATOM 2747 C C . LEU A 1 375 ? 25.162 6.251 10.152 1.00 77.00 375 LEU A C 1
ATOM 2749 O O . LEU A 1 375 ? 23.983 5.925 10.005 1.00 77.00 375 LEU A O 1
ATOM 2753 N N . LEU A 1 376 ? 25.710 6.480 11.339 1.00 72.88 376 LEU A N 1
ATOM 2754 C CA . LEU A 1 376 ? 24.961 6.489 12.588 1.00 72.88 376 LEU A CA 1
ATOM 2755 C C . LEU A 1 376 ? 25.135 7.856 13.244 1.00 72.88 376 LEU A C 1
ATOM 2757 O O . LEU A 1 376 ? 26.252 8.361 13.382 1.00 72.88 376 LEU A O 1
ATOM 2761 N N . TYR A 1 377 ? 24.021 8.449 13.649 1.00 72.06 377 TYR A N 1
ATOM 2762 C CA . TYR A 1 377 ? 23.966 9.727 14.340 1.00 72.06 377 TYR A CA 1
ATOM 2763 C C . TYR A 1 377 ? 23.225 9.554 15.660 1.00 72.06 377 TYR A C 1
ATOM 2765 O O . TYR A 1 377 ? 22.266 8.791 15.750 1.00 72.06 377 TYR A O 1
ATOM 2773 N N . LEU A 1 378 ? 23.644 10.304 16.675 1.00 68.81 378 LEU A N 1
ATOM 2774 C CA . LEU A 1 378 ? 22.883 10.493 17.904 1.00 68.81 378 LEU A CA 1
ATOM 2775 C C . LEU A 1 378 ? 22.489 11.968 17.990 1.00 68.81 378 LEU A C 1
ATOM 2777 O O . LEU A 1 378 ? 23.334 12.834 18.212 1.00 68.81 378 LEU A O 1
ATOM 2781 N N . ILE A 1 379 ? 21.207 12.253 17.782 1.00 70.44 379 ILE A N 1
ATOM 2782 C CA . ILE A 1 379 ? 20.649 13.604 17.754 1.00 70.44 379 ILE A CA 1
ATOM 2783 C C . ILE A 1 379 ? 19.752 13.761 18.982 1.00 70.44 379 ILE A C 1
ATOM 2785 O O . ILE A 1 379 ? 18.597 13.334 19.002 1.00 70.44 379 ILE A O 1
ATOM 2789 N N . GLY A 1 380 ? 20.305 14.349 20.044 1.00 71.69 380 GLY A N 1
ATOM 2790 C CA . GLY A 1 380 ? 19.650 14.362 21.353 1.00 71.69 380 GLY A CA 1
ATOM 2791 C C . GLY A 1 380 ? 19.498 12.938 21.892 1.00 71.69 380 GLY A C 1
ATOM 2792 O O . GLY A 1 380 ? 20.493 12.236 22.049 1.00 71.69 380 GLY A O 1
ATOM 2793 N N . ASP A 1 381 ? 18.255 12.513 22.129 1.00 67.19 381 ASP A N 1
ATOM 2794 C CA . ASP A 1 381 ? 17.918 11.159 22.586 1.00 67.19 381 ASP A CA 1
ATOM 2795 C C . ASP A 1 381 ? 17.491 10.231 21.437 1.00 67.19 381 ASP A C 1
ATOM 2797 O O . ASP A 1 381 ? 16.897 9.191 21.691 1.00 67.19 381 ASP A O 1
ATOM 2801 N N . VAL A 1 382 ? 17.735 10.583 20.173 1.00 66.94 382 VAL A N 1
ATOM 2802 C CA . VAL A 1 382 ? 17.330 9.769 19.016 1.00 66.94 382 VAL A CA 1
ATOM 2803 C C . VAL A 1 382 ? 18.559 9.292 18.258 1.00 66.94 382 VAL A C 1
ATOM 2805 O O . VAL A 1 382 ? 19.394 10.096 17.850 1.00 66.94 382 VAL A O 1
ATOM 2808 N N . PHE A 1 383 ? 18.662 7.981 18.058 1.00 72.75 383 PHE A N 1
ATOM 2809 C CA . PHE A 1 383 ? 19.588 7.403 17.097 1.00 72.75 383 PHE A CA 1
ATOM 2810 C C . PHE A 1 383 ? 18.972 7.473 15.703 1.00 72.75 383 PHE A C 1
ATOM 2812 O O . PHE A 1 383 ? 17.886 6.937 15.492 1.00 72.75 383 PHE A O 1
ATOM 2819 N N . GLU A 1 384 ? 19.678 8.104 14.771 1.00 75.75 384 GLU A N 1
ATOM 2820 C CA . GLU A 1 384 ? 19.336 8.146 13.350 1.00 75.75 384 GLU A CA 1
ATOM 2821 C C . GLU A 1 384 ? 20.352 7.305 12.579 1.00 75.75 384 GLU A C 1
ATOM 2823 O O . GLU A 1 384 ? 21.564 7.500 12.701 1.00 75.75 384 GLU A O 1
ATOM 2828 N N . ILE A 1 385 ? 19.865 6.356 11.791 1.00 75.56 385 ILE A N 1
ATOM 2829 C CA . ILE A 1 385 ? 20.675 5.519 10.911 1.00 75.56 385 ILE A CA 1
ATOM 2830 C C . ILE A 1 385 ? 20.383 5.939 9.486 1.00 75.56 385 ILE A C 1
ATOM 2832 O O . ILE A 1 385 ? 19.223 5.995 9.090 1.00 75.56 385 ILE A O 1
ATOM 2836 N N . VAL A 1 386 ? 21.432 6.150 8.699 1.00 78.50 386 VAL A N 1
ATOM 2837 C CA . VAL A 1 386 ? 21.335 6.408 7.265 1.00 78.50 386 VAL A CA 1
ATOM 2838 C C . VAL A 1 386 ? 22.192 5.382 6.536 1.00 78.50 386 VAL A C 1
ATOM 2840 O O . VAL A 1 386 ? 23.404 5.299 6.727 1.00 78.50 386 VAL A O 1
ATOM 2843 N N . VAL A 1 387 ? 21.556 4.584 5.687 1.00 78.75 387 VAL A N 1
ATOM 2844 C CA . VAL A 1 387 ? 22.210 3.608 4.816 1.00 78.75 387 VAL A CA 1
ATOM 2845 C C . VAL A 1 387 ? 22.181 4.149 3.401 1.00 78.75 387 VAL A C 1
ATOM 2847 O O . VAL A 1 387 ? 21.112 4.468 2.882 1.00 78.75 387 VAL A O 1
ATOM 2850 N N . ILE A 1 388 ? 23.344 4.239 2.765 1.00 84.00 388 ILE A N 1
ATOM 2851 C CA . ILE A 1 388 ? 23.470 4.678 1.377 1.00 84.00 388 ILE A CA 1
ATOM 2852 C C . ILE A 1 388 ? 24.066 3.528 0.578 1.00 84.00 388 ILE A C 1
ATOM 2854 O O . ILE A 1 388 ? 25.073 2.937 0.963 1.00 84.00 388 ILE A O 1
ATOM 2858 N N . SER A 1 389 ? 23.439 3.211 -0.545 1.00 83.50 389 SER A N 1
ATOM 2859 C CA . SER A 1 389 ? 23.845 2.119 -1.422 1.00 83.50 389 SER A CA 1
ATOM 2860 C C . SER A 1 389 ? 24.025 2.625 -2.839 1.00 83.50 389 SER A C 1
ATOM 2862 O O . SER A 1 389 ? 23.218 3.410 -3.349 1.00 83.50 389 SER A O 1
ATOM 2864 N N . ARG A 1 390 ? 25.064 2.131 -3.504 1.00 85.25 390 ARG A N 1
ATOM 2865 C CA . ARG A 1 390 ? 25.217 2.285 -4.942 1.00 85.25 390 ARG A CA 1
ATOM 2866 C C . ARG A 1 390 ? 24.373 1.238 -5.655 1.00 85.25 390 ARG A C 1
ATOM 2868 O O . ARG A 1 390 ? 24.513 0.043 -5.431 1.00 85.25 390 ARG A O 1
ATOM 2875 N N . THR A 1 391 ? 23.494 1.700 -6.535 1.00 80.75 391 THR A N 1
ATOM 2876 C CA . THR A 1 391 ? 22.592 0.831 -7.308 1.00 80.75 391 THR A CA 1
ATOM 2877 C C . THR A 1 391 ? 23.131 0.510 -8.695 1.00 80.75 391 THR A C 1
ATOM 2879 O O . THR A 1 391 ? 22.802 -0.530 -9.259 1.00 80.75 391 THR A O 1
ATOM 2882 N N . SER A 1 392 ? 23.939 1.405 -9.268 1.00 79.31 392 SER A N 1
ATOM 2883 C CA . SER A 1 392 ? 24.585 1.223 -10.571 1.00 79.31 392 SER A CA 1
ATOM 2884 C C . SER A 1 392 ? 25.679 2.271 -10.805 1.00 79.31 392 SER A C 1
ATOM 2886 O O . SER A 1 392 ? 25.795 3.238 -10.048 1.00 79.31 392 SER A O 1
ATOM 2888 N N . GLY A 1 393 ? 26.460 2.093 -11.875 1.00 83.69 393 GLY A N 1
ATOM 2889 C CA . GLY A 1 393 ? 27.530 3.012 -12.272 1.00 83.69 393 GLY A CA 1
ATOM 2890 C C . GLY A 1 393 ? 28.776 2.923 -11.385 1.00 83.69 393 GLY A C 1
ATOM 2891 O O . GLY A 1 393 ? 28.798 2.201 -10.395 1.00 83.69 393 GLY A O 1
ATOM 2892 N N . THR A 1 394 ? 29.822 3.657 -11.759 1.00 86.50 394 THR A N 1
ATOM 2893 C CA . THR A 1 394 ? 31.075 3.793 -10.995 1.00 86.50 394 THR A CA 1
ATOM 2894 C C . THR A 1 394 ? 31.593 5.227 -11.088 1.00 86.50 394 THR A C 1
ATOM 2896 O O . THR A 1 394 ? 31.170 6.004 -11.957 1.00 86.50 394 THR A O 1
ATOM 2899 N N . GLY A 1 395 ? 32.497 5.608 -10.185 1.00 86.50 395 GLY A N 1
ATOM 2900 C CA . GLY A 1 395 ? 33.067 6.948 -10.116 1.00 86.50 395 GLY A CA 1
ATOM 2901 C C . GLY A 1 395 ? 31.981 8.027 -10.068 1.00 86.50 395 GLY A C 1
ATOM 2902 O O . GLY A 1 395 ? 30.968 7.892 -9.372 1.00 86.50 395 GLY A O 1
ATOM 2903 N N . ALA A 1 396 ? 32.147 9.082 -10.868 1.00 87.75 396 ALA A N 1
ATOM 2904 C CA . ALA A 1 396 ? 31.196 10.195 -10.959 1.00 87.75 396 ALA A CA 1
ATOM 2905 C C . ALA A 1 396 ? 29.798 9.784 -11.479 1.00 87.75 396 ALA A C 1
ATOM 2907 O O . ALA A 1 396 ? 28.800 10.448 -11.180 1.00 87.75 396 ALA A O 1
ATOM 2908 N N . SER A 1 397 ? 29.712 8.671 -12.219 1.00 86.50 397 SER A N 1
ATOM 2909 C CA . SER A 1 397 ? 28.462 8.157 -12.803 1.00 86.50 397 SER A CA 1
ATOM 2910 C C . SER A 1 397 ? 27.679 7.240 -11.858 1.00 86.50 397 SER A C 1
ATOM 2912 O O . SER A 1 397 ? 26.648 6.705 -12.255 1.00 86.50 397 SER A O 1
ATOM 2914 N N . SER A 1 398 ? 28.145 7.045 -10.621 1.00 85.81 398 SER A N 1
ATOM 2915 C CA . SER A 1 398 ? 27.445 6.225 -9.626 1.00 85.81 398 SER A CA 1
ATOM 2916 C C . SER A 1 398 ? 26.024 6.745 -9.378 1.00 85.81 398 SER A C 1
ATOM 2918 O O . SER A 1 398 ? 25.823 7.951 -9.229 1.00 85.81 398 SER A O 1
ATOM 2920 N N . VAL A 1 399 ? 25.047 5.846 -9.299 1.00 87.00 399 VAL A N 1
ATOM 2921 C CA . VAL A 1 399 ? 23.663 6.146 -8.910 1.00 87.00 399 VAL A CA 1
ATOM 2922 C C . VAL A 1 399 ? 23.456 5.659 -7.485 1.00 87.00 399 VAL A C 1
ATOM 2924 O O . VAL A 1 399 ? 23.596 4.466 -7.204 1.00 87.00 399 VAL A O 1
ATOM 2927 N N . LEU A 1 400 ? 23.136 6.585 -6.586 1.00 87.12 400 LEU A N 1
ATOM 2928 C CA . LEU A 1 400 ? 23.019 6.325 -5.155 1.00 87.12 400 LEU A CA 1
ATOM 2929 C C . LEU A 1 400 ? 21.556 6.350 -4.716 1.00 87.12 400 LEU A C 1
ATOM 2931 O O . LEU A 1 400 ? 20.766 7.172 -5.182 1.00 87.12 400 LEU A O 1
ATOM 2935 N N . THR A 1 401 ? 21.225 5.466 -3.786 1.00 82.06 401 THR A N 1
ATOM 2936 C CA . THR A 1 401 ? 19.956 5.448 -3.055 1.00 82.06 401 THR A CA 1
ATOM 2937 C C . THR A 1 401 ? 20.239 5.469 -1.572 1.00 82.06 401 THR A C 1
ATOM 2939 O O . THR A 1 401 ? 21.275 4.959 -1.145 1.00 82.06 401 THR A O 1
ATOM 2942 N N . CYS A 1 402 ? 19.312 5.990 -0.780 1.00 80.56 402 CYS A N 1
ATOM 2943 C CA . CYS A 1 402 ? 19.427 5.918 0.665 1.00 80.56 402 CYS A CA 1
ATOM 2944 C C . CYS A 1 402 ? 18.154 5.426 1.334 1.00 80.56 402 CYS A C 1
ATOM 2946 O O . CYS A 1 402 ? 17.077 5.364 0.745 1.00 80.56 402 CYS A O 1
ATOM 2948 N N . SER A 1 403 ? 18.313 4.994 2.571 1.00 73.31 403 SER A N 1
ATOM 2949 C CA . SER A 1 403 ? 17.246 4.589 3.471 1.00 73.31 403 SER A CA 1
ATOM 2950 C C . SER A 1 403 ? 17.649 5.020 4.865 1.00 73.31 403 SER A C 1
ATOM 2952 O O . SER A 1 403 ? 18.811 4.857 5.236 1.00 73.31 403 SER A O 1
ATOM 2954 N N . SER A 1 404 ? 16.709 5.572 5.618 1.00 74.12 404 SER A N 1
ATOM 2955 C CA . SER A 1 404 ? 16.954 6.001 6.986 1.00 74.12 404 SER A CA 1
ATOM 2956 C C . SER A 1 404 ? 15.964 5.385 7.957 1.00 74.12 404 SER A C 1
ATOM 2958 O O . SER A 1 404 ? 14.912 4.876 7.563 1.00 74.12 404 SER A O 1
ATOM 2960 N N . GLY A 1 405 ? 16.339 5.393 9.229 1.00 70.94 405 GLY A N 1
ATOM 2961 C CA . GLY A 1 405 ? 15.505 4.924 10.318 1.00 70.94 405 GLY A CA 1
ATOM 2962 C C . GLY A 1 405 ? 15.917 5.580 11.624 1.00 70.94 405 GLY A C 1
ATOM 2963 O O . GLY A 1 405 ? 17.105 5.764 11.887 1.00 70.94 405 GLY A O 1
ATOM 2964 N N . SER A 1 406 ? 14.925 5.879 12.456 1.00 70.69 406 SER A N 1
ATOM 2965 C CA . SER A 1 406 ? 15.122 6.555 13.730 1.00 70.69 406 SER A CA 1
ATOM 2966 C C . SER A 1 406 ? 14.606 5.712 14.892 1.00 70.69 406 SER A C 1
ATOM 2968 O O . SER A 1 406 ? 13.591 5.016 14.788 1.00 70.69 406 SER A O 1
ATOM 2970 N N . ILE A 1 407 ? 15.304 5.762 16.025 1.00 67.50 407 ILE A N 1
ATOM 2971 C CA . ILE A 1 407 ? 14.822 5.187 17.281 1.00 67.50 407 ILE A CA 1
ATOM 2972 C C . ILE A 1 407 ? 15.192 6.076 18.459 1.00 67.50 407 ILE A C 1
ATOM 2974 O O . ILE A 1 407 ? 16.318 6.547 18.587 1.00 67.50 407 ILE A O 1
ATOM 2978 N N . GLU A 1 408 ? 14.245 6.279 19.367 1.00 64.88 408 GLU A N 1
ATOM 2979 C CA . GLU A 1 408 ? 14.552 6.891 20.658 1.00 64.88 408 GLU A CA 1
ATOM 2980 C C . GLU A 1 408 ? 15.475 5.967 21.464 1.00 64.88 408 GLU A C 1
ATOM 2982 O O . GLU A 1 408 ? 15.202 4.776 21.619 1.00 64.88 408 GLU A O 1
ATOM 2987 N N . SER A 1 409 ? 16.536 6.524 22.041 1.00 62.78 409 SER A N 1
ATOM 2988 C CA . SER A 1 409 ? 17.508 5.842 22.895 1.00 62.78 409 SER A CA 1
ATOM 2989 C C . SER A 1 409 ? 16.841 5.108 24.063 1.00 62.78 409 SER A C 1
ATOM 2991 O O . SER A 1 409 ? 17.258 4.015 24.441 1.00 62.78 409 SER A O 1
ATOM 2993 N N . SER A 1 410 ? 15.737 5.660 24.575 1.00 59.16 410 SER A N 1
ATOM 2994 C CA . SER A 1 410 ? 14.889 5.080 25.622 1.00 59.16 410 SER A CA 1
ATOM 2995 C C . SER A 1 410 ? 14.195 3.774 25.213 1.00 59.16 410 SER A C 1
ATOM 2997 O O . SER A 1 410 ? 13.808 2.989 26.079 1.00 59.16 410 SER A O 1
ATOM 2999 N N . LYS A 1 411 ? 14.031 3.534 23.906 1.00 61.00 411 LYS A N 1
ATOM 3000 C CA . LYS A 1 411 ? 13.408 2.332 23.336 1.00 61.00 411 LYS A CA 1
ATOM 3001 C C . LYS A 1 411 ? 14.429 1.235 23.028 1.00 61.00 411 LYS A C 1
ATOM 3003 O O . LYS A 1 411 ? 14.016 0.124 22.693 1.00 61.00 411 LYS A O 1
ATOM 3008 N N . LEU A 1 412 ? 15.734 1.500 23.166 1.00 59.34 412 LEU A N 1
ATOM 3009 C CA . LEU A 1 412 ? 16.748 0.453 23.062 1.00 59.34 412 LEU A CA 1
ATOM 3010 C C . LEU A 1 412 ? 16.710 -0.456 24.293 1.00 59.34 412 LEU A C 1
ATOM 3012 O O . LEU A 1 412 ? 16.944 -0.038 25.428 1.00 59.34 412 LEU A O 1
ATOM 3016 N N . LEU A 1 413 ? 16.474 -1.741 24.042 1.00 55.38 413 LEU A N 1
ATOM 3017 C CA . LEU A 1 413 ? 16.603 -2.776 25.055 1.00 55.38 413 LEU A CA 1
ATOM 3018 C C . LEU A 1 413 ? 18.091 -3.094 25.253 1.00 55.38 413 LEU A C 1
ATOM 3020 O O . LEU A 1 413 ? 18.699 -3.796 24.457 1.00 55.38 413 LEU A O 1
ATOM 3024 N N . THR A 1 414 ? 18.691 -2.573 26.319 1.00 55.84 414 THR A N 1
ATOM 3025 C CA . THR A 1 414 ? 20.040 -2.945 26.773 1.00 55.84 414 THR A CA 1
ATOM 3026 C C . THR A 1 414 ? 19.989 -4.084 27.797 1.00 55.84 414 THR A C 1
ATOM 3028 O O . THR A 1 414 ? 18.949 -4.336 28.413 1.00 55.84 414 THR A O 1
ATOM 3031 N N . LYS A 1 415 ? 21.124 -4.740 28.080 1.00 52.25 415 LYS A N 1
ATOM 3032 C CA . LYS A 1 415 ? 21.249 -5.752 29.155 1.00 52.25 415 LYS A CA 1
ATOM 3033 C C . LYS A 1 415 ? 20.796 -5.239 30.533 1.00 52.25 415 LYS A C 1
ATOM 3035 O O . LYS A 1 415 ? 20.360 -6.031 31.363 1.00 52.25 415 LYS A O 1
ATOM 3040 N N . ASN A 1 416 ? 20.847 -3.924 30.749 1.00 58.38 416 ASN A N 1
ATOM 3041 C CA . ASN A 1 416 ? 20.399 -3.264 31.977 1.00 58.38 416 ASN A CA 1
ATOM 3042 C C . ASN A 1 416 ? 18.913 -2.876 31.947 1.00 58.38 416 ASN A C 1
ATOM 3044 O O . ASN A 1 416 ? 18.396 -2.409 32.957 1.00 58.38 416 ASN A O 1
ATOM 3048 N N . SER A 1 417 ? 18.233 -3.067 30.814 1.00 63.97 417 SER A N 1
ATOM 3049 C CA . SER A 1 417 ? 16.801 -2.804 30.618 1.00 63.97 417 SER A CA 1
ATOM 3050 C C . SER A 1 417 ? 15.940 -4.078 30.626 1.00 63.97 417 SER A C 1
ATOM 3052 O O . SER A 1 417 ? 14.722 -3.986 30.745 1.00 63.97 417 SER A O 1
ATOM 3054 N N . VAL A 1 418 ? 16.559 -5.267 30.574 1.00 71.94 418 VAL A N 1
ATOM 3055 C CA . VAL A 1 418 ? 15.872 -6.569 30.596 1.00 71.94 418 VAL A CA 1
ATOM 3056 C C . VAL A 1 418 ? 16.304 -7.417 31.793 1.00 71.94 418 VAL A C 1
ATOM 3058 O O . VAL A 1 418 ? 17.475 -7.476 32.162 1.00 71.94 418 VAL A O 1
ATOM 3061 N N . ILE A 1 419 ? 15.360 -8.122 32.410 1.00 80.00 419 ILE A N 1
ATOM 3062 C CA . ILE A 1 419 ? 15.634 -9.038 33.517 1.00 80.00 419 ILE A CA 1
ATOM 3063 C C . ILE A 1 419 ? 16.173 -10.353 32.947 1.00 80.00 419 ILE A C 1
ATOM 3065 O O . ILE A 1 419 ? 15.442 -11.130 32.336 1.00 80.00 419 ILE A O 1
ATOM 3069 N N . ASN A 1 420 ? 17.456 -10.630 33.174 1.00 80.88 420 ASN A N 1
ATOM 3070 C CA . ASN A 1 420 ? 18.130 -11.843 32.696 1.00 80.88 420 ASN A CA 1
ATOM 3071 C C . ASN A 1 420 ? 18.322 -12.929 33.770 1.00 80.88 420 ASN A C 1
ATOM 3073 O O . ASN A 1 420 ? 18.930 -13.962 33.491 1.00 80.88 420 ASN A O 1
ATOM 3077 N N . ASN A 1 421 ? 17.784 -12.725 34.975 1.00 82.25 421 ASN A N 1
ATOM 3078 C CA . ASN A 1 421 ? 17.766 -13.702 36.060 1.00 82.25 421 ASN A CA 1
ATOM 3079 C C . ASN A 1 421 ? 16.403 -13.694 36.769 1.00 82.25 421 ASN A C 1
ATOM 3081 O O . ASN A 1 421 ? 15.818 -12.640 36.996 1.00 82.25 421 ASN A O 1
ATOM 3085 N N . LEU A 1 422 ? 15.903 -14.867 37.160 1.00 85.31 422 LEU A N 1
ATOM 3086 C CA . LEU A 1 422 ? 14.598 -15.004 37.832 1.00 85.31 422 LEU A CA 1
ATOM 3087 C C . LEU A 1 422 ? 14.600 -14.579 39.310 1.00 85.31 422 LEU A C 1
ATOM 3089 O O . LEU A 1 422 ? 13.606 -14.771 40.002 1.00 85.31 422 LEU A O 1
ATOM 3093 N N . THR A 1 423 ? 15.713 -14.035 39.801 1.00 86.50 423 THR A N 1
ATOM 3094 C CA . THR A 1 423 ? 15.873 -13.536 41.175 1.00 86.50 423 THR A CA 1
ATOM 3095 C C . THR A 1 423 ? 15.727 -12.019 41.282 1.00 86.50 423 THR A C 1
ATOM 3097 O O . THR A 1 423 ? 15.842 -11.472 42.375 1.00 86.50 423 THR A O 1
ATOM 3100 N N . SER A 1 424 ? 15.500 -11.329 40.162 1.00 83.31 424 SER A N 1
ATOM 3101 C CA . SER A 1 424 ? 15.344 -9.876 40.134 1.00 83.31 424 SER A CA 1
ATOM 3102 C C . SER A 1 424 ? 14.082 -9.423 40.867 1.00 83.31 424 SER A C 1
ATOM 3104 O O . SER A 1 424 ? 13.034 -10.058 40.783 1.00 83.31 424 SER A O 1
ATOM 3106 N N . THR A 1 425 ? 14.183 -8.283 41.548 1.00 85.06 425 THR A N 1
ATOM 3107 C CA . THR A 1 425 ? 13.074 -7.605 42.236 1.00 85.06 425 THR A CA 1
ATOM 3108 C C . THR A 1 425 ? 12.484 -6.450 41.423 1.00 85.06 425 THR A C 1
ATOM 3110 O O . THR A 1 425 ? 11.594 -5.753 41.906 1.00 85.06 425 THR A O 1
ATOM 3113 N N . SER A 1 426 ? 12.976 -6.217 40.201 1.00 78.50 426 SER A N 1
ATOM 3114 C CA . SER A 1 426 ? 12.489 -5.131 39.348 1.00 78.50 426 SER A CA 1
ATOM 3115 C C . SER A 1 426 ? 11.050 -5.382 38.890 1.00 78.50 426 SER A C 1
ATOM 3117 O O . SER A 1 426 ? 10.743 -6.432 38.329 1.00 78.50 426 SER A O 1
ATOM 3119 N N . THR A 1 427 ? 10.171 -4.403 39.109 1.00 79.31 427 THR A N 1
ATOM 3120 C CA . THR A 1 427 ? 8.749 -4.467 38.722 1.00 79.31 427 THR A CA 1
ATOM 3121 C C . THR A 1 427 ? 8.465 -3.858 37.353 1.00 79.31 427 THR A C 1
ATOM 3123 O O . THR A 1 427 ? 7.376 -4.045 36.820 1.00 79.31 427 THR A O 1
ATOM 3126 N N . ASN A 1 428 ? 9.422 -3.114 36.793 1.00 78.00 428 ASN A N 1
ATOM 3127 C CA . ASN A 1 428 ? 9.198 -2.246 35.633 1.00 78.00 428 ASN A CA 1
ATOM 3128 C C . ASN A 1 428 ? 10.056 -2.634 34.419 1.00 78.00 428 ASN A C 1
ATOM 3130 O O . ASN A 1 428 ? 10.089 -1.900 33.436 1.00 78.00 428 ASN A O 1
ATOM 3134 N N . MET A 1 429 ? 10.770 -3.759 34.485 1.00 71.31 429 MET A N 1
ATOM 3135 C CA . MET A 1 429 ? 11.648 -4.228 33.414 1.00 71.31 429 MET A CA 1
ATOM 3136 C C . MET A 1 429 ? 11.116 -5.532 32.807 1.00 71.31 429 MET A C 1
ATOM 3138 O O . MET A 1 429 ? 10.746 -6.438 33.559 1.00 71.31 429 MET A O 1
ATOM 3142 N N . PRO A 1 430 ? 11.091 -5.671 31.471 1.00 78.50 430 PRO A N 1
ATOM 3143 C CA . PRO A 1 430 ? 10.676 -6.908 30.816 1.00 78.50 430 PRO A CA 1
ATOM 3144 C C . PRO A 1 430 ? 11.647 -8.067 31.095 1.00 78.50 430 PRO A C 1
ATOM 3146 O O . PRO A 1 430 ? 12.858 -7.877 31.204 1.00 78.50 430 PRO A O 1
ATOM 3149 N N . LEU A 1 431 ? 11.118 -9.291 31.192 1.00 82.56 431 LEU A N 1
ATOM 3150 C CA . LEU A 1 431 ? 11.903 -10.518 31.360 1.00 82.56 431 LEU A CA 1
ATOM 3151 C C . LEU A 1 431 ? 12.528 -10.942 30.024 1.00 82.56 431 LEU A C 1
ATOM 3153 O O . LEU A 1 431 ? 11.854 -10.916 28.994 1.00 82.56 431 LEU A O 1
ATOM 3157 N N . SER A 1 432 ? 13.796 -11.360 30.025 1.00 79.69 432 SER A N 1
ATOM 3158 C CA . SER A 1 432 ? 14.440 -11.852 28.803 1.00 79.69 432 SER A CA 1
ATOM 3159 C C . SER A 1 432 ? 13.742 -13.112 28.289 1.00 79.69 432 SER A C 1
ATOM 3161 O O . SER A 1 432 ? 13.264 -13.927 29.079 1.00 79.69 432 SER A O 1
ATOM 3163 N N . ALA A 1 433 ? 13.714 -13.317 26.968 1.00 76.00 433 ALA A N 1
ATOM 3164 C CA . ALA A 1 433 ? 13.046 -14.474 26.360 1.00 76.00 433 ALA A CA 1
ATOM 3165 C C . ALA A 1 433 ? 13.560 -15.814 26.921 1.00 76.00 433 ALA A C 1
ATOM 3167 O O . ALA A 1 433 ? 12.775 -16.716 27.221 1.00 76.00 433 ALA A O 1
ATOM 3168 N N . ALA A 1 434 ? 14.875 -15.918 27.147 1.00 75.44 434 ALA A N 1
ATOM 3169 C CA . ALA A 1 434 ? 15.497 -17.089 27.757 1.00 75.44 434 ALA A CA 1
ATOM 3170 C C . ALA A 1 434 ? 14.961 -17.354 29.174 1.00 75.44 434 ALA A C 1
ATOM 3172 O O . ALA A 1 434 ? 14.573 -18.480 29.487 1.00 75.44 434 ALA A O 1
ATOM 3173 N N . GLN A 1 435 ? 14.879 -16.325 30.024 1.00 84.94 435 GLN A N 1
ATOM 3174 C CA . GLN A 1 435 ? 14.334 -16.488 31.373 1.00 84.94 435 GLN A CA 1
ATOM 3175 C C . GLN A 1 435 ? 12.815 -16.657 31.379 1.00 84.94 435 GLN A C 1
ATOM 3177 O O . GLN A 1 435 ? 12.300 -17.381 32.226 1.00 84.94 435 GLN A O 1
ATOM 3182 N N . GLY A 1 436 ? 12.102 -16.068 30.417 1.00 87.69 436 GLY A N 1
ATOM 3183 C CA . GLY A 1 436 ? 10.680 -16.313 30.189 1.00 87.69 436 GLY A CA 1
ATOM 3184 C C . GLY A 1 436 ? 10.402 -17.784 29.908 1.00 87.69 436 GLY A C 1
ATOM 3185 O O . GLY A 1 436 ? 9.518 -18.371 30.530 1.00 87.69 436 GLY A O 1
ATOM 3186 N N . LYS A 1 437 ? 11.226 -18.421 29.068 1.00 89.25 437 LYS A N 1
ATOM 3187 C CA . LYS A 1 437 ? 11.151 -19.867 28.840 1.00 89.25 437 LYS A CA 1
ATOM 3188 C C . LYS A 1 437 ? 11.420 -20.660 30.123 1.00 89.25 437 LYS A C 1
ATOM 3190 O O . LYS A 1 437 ? 10.628 -21.531 30.470 1.00 89.25 437 LYS A O 1
ATOM 3195 N N . VAL A 1 438 ? 12.488 -20.339 30.859 1.00 91.69 438 VAL A N 1
ATOM 3196 C CA . VAL A 1 438 ? 12.820 -21.020 32.129 1.00 91.69 438 VAL A CA 1
ATOM 3197 C C . VAL A 1 438 ? 11.692 -20.874 33.158 1.00 91.69 438 VAL A C 1
ATOM 3199 O O . VAL A 1 438 ? 11.369 -21.831 33.863 1.00 91.69 438 VAL A O 1
ATOM 3202 N N . LEU A 1 439 ? 11.077 -19.693 33.254 1.00 93.50 439 LEU A N 1
ATOM 3203 C CA . LEU A 1 439 ? 9.941 -19.444 34.138 1.00 93.50 439 LEU A CA 1
ATOM 3204 C C . LEU A 1 439 ? 8.724 -20.272 33.723 1.00 93.50 439 LEU A C 1
ATOM 3206 O O . LEU A 1 439 ? 8.108 -20.909 34.574 1.00 93.50 439 LEU A O 1
ATOM 3210 N N . ASN A 1 440 ? 8.412 -20.309 32.428 1.00 94.62 440 ASN A N 1
ATOM 3211 C CA . ASN A 1 440 ? 7.303 -21.092 31.897 1.00 94.62 440 ASN A CA 1
ATOM 3212 C C . ASN A 1 440 ? 7.483 -22.598 32.153 1.00 94.62 440 ASN A C 1
ATOM 3214 O O . ASN A 1 440 ? 6.547 -23.273 32.585 1.00 94.62 440 ASN A O 1
ATOM 3218 N N . ASP A 1 441 ? 8.700 -23.115 31.972 1.00 96.00 441 ASP A N 1
ATOM 3219 C CA . ASP A 1 441 ? 9.034 -24.514 32.256 1.00 96.00 441 ASP A CA 1
ATOM 3220 C C . ASP A 1 441 ? 8.843 -24.830 33.758 1.00 96.00 441 ASP A C 1
ATOM 3222 O O . ASP A 1 441 ? 8.247 -25.851 34.116 1.00 96.00 441 ASP A O 1
ATOM 3226 N N . LYS A 1 442 ? 9.255 -23.920 34.658 1.00 95.88 442 LYS A N 1
ATOM 3227 C CA . LYS A 1 442 ? 9.027 -24.045 36.112 1.00 95.88 442 LYS A CA 1
ATOM 3228 C C . LYS A 1 442 ? 7.542 -23.999 36.488 1.00 95.88 442 LYS A C 1
ATOM 3230 O O . LYS A 1 442 ? 7.109 -24.809 37.306 1.00 95.88 442 LYS A O 1
ATOM 3235 N N . ILE A 1 443 ? 6.766 -23.084 35.902 1.00 96.38 443 ILE A N 1
ATOM 3236 C CA . ILE A 1 443 ? 5.312 -22.974 36.124 1.00 96.38 443 ILE A CA 1
ATOM 3237 C C . ILE A 1 443 ? 4.615 -24.264 35.694 1.00 96.38 443 ILE A C 1
ATOM 3239 O O . ILE A 1 443 ? 3.820 -24.814 36.453 1.00 96.38 443 ILE A O 1
ATOM 3243 N N . THR A 1 444 ? 4.969 -24.787 34.520 1.00 96.75 444 THR A N 1
ATOM 3244 C CA . THR A 1 444 ? 4.409 -26.034 33.987 1.00 96.75 444 THR A CA 1
ATOM 3245 C C . THR A 1 444 ? 4.722 -27.217 34.913 1.00 96.75 444 THR A C 1
ATOM 3247 O O . THR A 1 444 ? 3.837 -28.006 35.247 1.00 96.75 444 THR A O 1
ATOM 3250 N N . ALA A 1 445 ? 5.961 -27.328 35.405 1.00 96.50 445 ALA A N 1
ATOM 3251 C CA . ALA A 1 445 ? 6.343 -28.374 36.356 1.00 96.50 445 ALA A CA 1
ATOM 3252 C C . ALA A 1 445 ? 5.564 -28.283 37.686 1.00 96.50 445 ALA A C 1
ATOM 3254 O O . ALA A 1 445 ? 5.115 -29.301 38.225 1.00 96.50 445 ALA A O 1
ATOM 3255 N N . LEU A 1 446 ? 5.355 -27.065 38.196 1.00 97.25 446 LEU A N 1
ATOM 3256 C CA . LEU A 1 446 ? 4.537 -26.802 39.382 1.00 97.25 446 LEU A CA 1
ATOM 3257 C C . LEU A 1 446 ? 3.071 -27.182 39.159 1.00 97.25 446 LEU A C 1
ATOM 3259 O O . LEU A 1 446 ? 2.497 -27.876 39.994 1.00 97.25 446 LEU A O 1
ATOM 3263 N N . GLN A 1 447 ? 2.481 -26.801 38.025 1.00 97.06 447 GLN A N 1
ATOM 3264 C CA . GLN A 1 447 ? 1.110 -27.170 37.660 1.00 97.06 447 GLN A CA 1
ATOM 3265 C C . GLN A 1 447 ? 0.937 -28.689 37.588 1.00 97.06 447 GLN A C 1
ATOM 3267 O O . GLN A 1 447 ? -0.010 -29.226 38.158 1.00 97.06 447 GLN A O 1
ATOM 3272 N N . ASN A 1 448 ? 1.883 -29.403 36.976 1.00 95.62 448 ASN A N 1
ATOM 3273 C CA . ASN A 1 448 ? 1.860 -30.867 36.926 1.00 95.62 448 ASN A CA 1
ATOM 3274 C C . ASN A 1 448 ? 1.945 -31.496 38.324 1.00 95.62 448 ASN A C 1
ATOM 3276 O O . ASN A 1 448 ? 1.227 -32.454 38.622 1.00 95.62 448 ASN A O 1
ATOM 3280 N N . THR A 1 449 ? 2.776 -30.933 39.204 1.00 96.81 449 THR A N 1
ATOM 3281 C CA . THR A 1 449 ? 2.885 -31.372 40.603 1.00 96.81 449 THR A CA 1
ATOM 3282 C C . THR A 1 449 ? 1.576 -31.143 41.359 1.00 96.81 449 THR A C 1
ATOM 3284 O O . THR A 1 449 ? 1.085 -32.056 42.020 1.00 96.81 449 THR A O 1
ATOM 3287 N N . VAL A 1 450 ? 0.967 -29.959 41.220 1.00 95.81 450 VAL A N 1
ATOM 3288 C CA . VAL A 1 450 ? -0.330 -29.626 41.829 1.00 95.81 450 VAL A CA 1
ATOM 3289 C C . VAL A 1 450 ? -1.422 -30.568 41.328 1.00 95.81 450 VAL A C 1
ATOM 3291 O O . VAL A 1 450 ? -2.140 -31.137 42.142 1.00 95.81 450 VAL A O 1
ATOM 3294 N N . ASN A 1 451 ? -1.507 -30.804 40.019 1.00 94.06 451 ASN A N 1
ATOM 3295 C CA . ASN A 1 451 ? -2.487 -31.721 39.435 1.00 94.06 451 ASN A CA 1
ATOM 3296 C C . ASN A 1 451 ? -2.326 -33.149 39.973 1.00 94.06 451 ASN A C 1
ATOM 3298 O O . ASN A 1 451 ? -3.313 -33.805 40.302 1.00 94.06 451 ASN A O 1
ATOM 3302 N N . THR A 1 452 ? -1.082 -33.608 40.127 1.00 94.00 452 THR A N 1
ATOM 3303 C CA . THR A 1 452 ? -0.773 -34.917 40.722 1.00 94.00 452 THR A CA 1
ATOM 3304 C C . THR A 1 452 ? -1.208 -34.982 42.187 1.00 94.00 452 THR A C 1
ATOM 3306 O O . THR A 1 452 ? -1.805 -35.970 42.613 1.00 94.00 452 THR A O 1
ATOM 3309 N N . LEU A 1 453 ? -0.952 -33.924 42.961 1.00 93.94 453 LEU A N 1
ATOM 3310 C CA . LEU A 1 453 ? -1.333 -33.848 44.370 1.00 93.94 453 LEU A CA 1
ATOM 3311 C C . LEU A 1 453 ? -2.858 -33.824 44.541 1.00 93.94 453 LEU A C 1
ATOM 3313 O O . LEU A 1 453 ? -3.392 -34.550 45.376 1.00 93.94 453 LEU A O 1
ATOM 3317 N N . VAL A 1 454 ? -3.556 -33.032 43.722 1.00 93.06 454 VAL A N 1
ATOM 3318 C CA . VAL A 1 454 ? -5.023 -32.979 43.676 1.00 93.06 454 VAL A CA 1
ATOM 3319 C C . VAL A 1 454 ? -5.582 -34.363 43.359 1.00 93.06 454 VAL A C 1
ATOM 3321 O O . VAL A 1 454 ? -6.437 -34.849 44.095 1.00 93.06 454 VAL A O 1
ATOM 3324 N N . ALA A 1 455 ? -5.058 -35.048 42.340 1.00 88.31 455 ALA A N 1
ATOM 3325 C CA . ALA A 1 455 ? -5.477 -36.409 42.013 1.00 88.31 455 ALA A CA 1
ATOM 3326 C C . ALA A 1 455 ? -5.264 -37.381 43.190 1.00 88.31 455 ALA A C 1
ATOM 3328 O O . ALA A 1 455 ? -6.171 -38.134 43.531 1.00 88.31 455 ALA A O 1
ATOM 3329 N N . ALA A 1 456 ? -4.113 -37.322 43.867 1.00 86.94 456 ALA A N 1
ATOM 3330 C CA . ALA A 1 456 ? -3.821 -38.172 45.024 1.00 86.94 456 ALA A CA 1
ATOM 3331 C C . ALA A 1 456 ? -4.730 -37.892 46.237 1.00 86.94 456 ALA A C 1
ATOM 3333 O O . ALA A 1 456 ? -5.078 -38.815 46.972 1.00 86.94 456 ALA A O 1
ATOM 3334 N N . LEU A 1 457 ? -5.124 -36.633 46.444 1.00 87.06 457 LEU A N 1
ATOM 3335 C CA . LEU A 1 457 ? -6.041 -36.214 47.509 1.00 87.06 457 LEU A CA 1
ATOM 3336 C C . LEU A 1 457 ? -7.504 -36.559 47.209 1.00 87.06 457 LEU A C 1
ATOM 3338 O O . LEU A 1 457 ? -8.271 -36.726 48.145 1.00 87.06 457 LEU A O 1
ATOM 3342 N N . THR A 1 458 ? -7.882 -36.684 45.935 1.00 77.81 458 THR A N 1
ATOM 3343 C CA . THR A 1 458 ? -9.261 -37.012 45.522 1.00 77.81 458 THR A CA 1
ATOM 3344 C C . THR A 1 458 ? -9.537 -38.527 45.542 1.00 77.81 458 THR A C 1
ATOM 3346 O O . THR A 1 458 ? -10.681 -38.952 45.427 1.00 77.81 458 THR A O 1
ATOM 3349 N N . VAL A 1 459 ? -8.491 -39.355 45.666 1.00 62.03 459 VAL A N 1
ATOM 3350 C CA . VAL A 1 459 ? -8.570 -40.833 45.711 1.00 62.03 459 VAL A CA 1
ATOM 3351 C C . VAL A 1 459 ? -8.598 -41.380 47.155 1.00 62.03 459 VAL A C 1
ATOM 3353 O O . VAL A 1 459 ? -8.816 -42.574 47.355 1.00 62.03 459 VAL A O 1
ATOM 3356 N N . LYS A 1 460 ? -8.416 -40.524 48.167 1.00 48.16 460 LYS A N 1
ATOM 3357 C CA . LYS A 1 460 ? -8.673 -40.829 49.585 1.00 48.16 460 LYS A CA 1
ATOM 3358 C C . LYS A 1 460 ? -10.018 -40.264 50.008 1.00 48.16 460 LYS A C 1
ATOM 3360 O O . LYS A 1 460 ? -10.631 -40.895 50.896 1.00 48.16 460 LYS A O 1
#